Protein AF-A0A0H5Q1I1-F1 (afdb_monomer)

Organism: NCBI:txid198431

Sequence (391 aa):
MKQLYFFLTVVLSMLMSLQARADEVLAGLGSELSAPAQLTEGTTVVFYCAGRGGYVKSVENHKVGLRTLETGTPASAAYLWTVCNVEPQADGVKFQLRANDGGLMTNFDGSRRVNTSPGNTAGTFTLTAGTSGGYWSIRDANGMYFNGDAVSGGGENFCGWNEAGGSSDYKIYLPEVKDVRLINTTFFCLDRVTMTPIRTADGDDLILSGRFLTGETVTFPTDDALRYYDLVQYEDGEGELHPASEPCVLPDDAEDEQDFILYYQPWPTVVIECVVGEGEDARVFYSKTVRVAKGDILPLPTKAEIGRGYNLLSTEYDNYVVRGDEVITLVYETVDTFPVKATTIVDGKLAPETQYYYINMDGHYLLMPLPTKSAMTSAPSPWPRRAGTSA

pLDDT: mean 79.88, std 20.44, range [29.39, 98.06]

Radius of gyration: 34.14 Å; Cα contacts (8 Å, |Δi|>4): 805; chains: 1; bounding box: 72×76×96 Å

Nearest PDB structures (foldseek):
  4jp0-assembly1_A  TM=6.566E-01  e=8.904E-05  Bacillus thuringiensis
  7vcr-assembly1_A  TM=2.119E-01  e=1.425E-04  Streptococcus oralis ATCC 35037
  7vcn-assembly2_B  TM=2.088E-01  e=1.756E-04  Streptococcus oralis ATCC 35037
  7vcr-assembly2_B  TM=2.073E-01  e=5.835E-04  Streptococcus oralis ATCC 35037
  2kvz-assembly1_A  TM=5.770E-01  e=2.121E+00  Listeria monocytogenes

Structure (mmCIF, N/CA/C/O backbone):
data_AF-A0A0H5Q1I1-F1
#
_entry.id   AF-A0A0H5Q1I1-F1
#
loop_
_atom_site.group_PDB
_atom_site.id
_atom_site.type_symbol
_atom_site.label_atom_id
_atom_site.label_alt_id
_atom_site.label_comp_id
_atom_site.label_asym_id
_atom_site.label_entity_id
_atom_site.label_seq_id
_atom_site.pdbx_PDB_ins_code
_atom_site.Cartn_x
_atom_site.Cartn_y
_atom_site.Cartn_z
_atom_site.occupancy
_atom_site.B_iso_or_equiv
_atom_site.auth_seq_id
_atom_site.auth_comp_id
_atom_site.auth_asym_id
_atom_site.auth_atom_id
_atom_site.pdbx_PDB_model_num
ATOM 1 N N . MET A 1 1 ? 38.585 14.131 11.890 1.00 43.09 1 MET A N 1
ATOM 2 C CA . MET A 1 1 ? 38.257 13.379 13.126 1.00 43.09 1 MET A CA 1
ATOM 3 C C . MET A 1 1 ? 37.305 14.081 14.103 1.00 43.09 1 MET A C 1
ATOM 5 O O . MET A 1 1 ? 36.769 13.379 14.935 1.00 43.09 1 MET A O 1
ATOM 9 N N . LYS A 1 2 ? 37.023 15.397 14.031 1.00 30.94 2 LYS A N 1
ATOM 10 C CA . LYS A 1 2 ? 36.017 16.045 14.914 1.00 30.94 2 LYS A CA 1
ATOM 11 C C . LYS A 1 2 ? 34.568 16.014 14.393 1.00 30.94 2 LYS A C 1
ATOM 13 O O . LYS A 1 2 ? 33.656 16.217 15.176 1.00 30.94 2 LYS A O 1
ATOM 18 N N . GLN A 1 3 ? 34.354 15.725 13.107 1.00 36.41 3 GLN A N 1
ATOM 19 C CA . GLN A 1 3 ? 33.012 15.652 12.508 1.00 36.41 3 GLN A CA 1
ATOM 20 C C . GLN A 1 3 ? 32.335 14.277 12.653 1.00 36.41 3 GLN A C 1
ATOM 22 O O . GLN A 1 3 ? 31.116 14.206 12.619 1.00 36.41 3 GLN A O 1
ATOM 27 N N . LEU A 1 4 ? 33.100 13.208 12.913 1.00 40.19 4 LEU A N 1
ATOM 28 C CA . LEU A 1 4 ? 32.552 11.858 13.115 1.00 40.19 4 LEU A CA 1
ATOM 29 C C . LEU A 1 4 ? 31.886 11.698 14.499 1.00 40.19 4 LEU A C 1
ATOM 31 O O . LEU A 1 4 ? 30.882 11.014 14.638 1.00 40.19 4 LEU A O 1
ATOM 35 N N . TYR A 1 5 ? 32.398 12.397 15.520 1.00 38.62 5 TYR A N 1
ATOM 36 C CA . TYR A 1 5 ? 31.854 12.335 16.882 1.00 38.62 5 TYR A CA 1
ATOM 37 C C . TYR A 1 5 ? 30.528 13.079 17.050 1.00 38.62 5 TYR A C 1
ATOM 39 O O . TYR A 1 5 ? 29.784 12.746 17.964 1.00 38.62 5 TYR A O 1
ATOM 47 N N . PHE A 1 6 ? 30.220 14.048 16.178 1.00 41.38 6 PHE A N 1
ATOM 48 C CA . PHE A 1 6 ? 28.959 14.797 16.224 1.00 41.38 6 PHE A CA 1
ATOM 49 C C . PHE A 1 6 ? 27.796 13.973 15.653 1.00 41.38 6 PHE A C 1
ATOM 51 O O . PHE A 1 6 ? 26.698 14.019 16.189 1.00 41.38 6 PHE A O 1
ATOM 58 N N . PHE A 1 7 ? 28.057 13.142 14.636 1.00 38.66 7 PHE A N 1
ATOM 59 C CA . PHE A 1 7 ? 27.066 12.198 14.109 1.00 38.66 7 PHE A CA 1
ATOM 60 C C . PHE A 1 7 ? 26.746 11.105 15.143 1.00 38.66 7 PHE A C 1
ATOM 62 O O . PHE A 1 7 ? 25.586 10.812 15.405 1.00 38.66 7 PHE A O 1
ATOM 69 N N . LEU A 1 8 ? 27.774 10.598 15.837 1.00 41.44 8 LEU A N 1
ATOM 70 C CA . LEU A 1 8 ? 27.613 9.565 16.864 1.00 41.44 8 LEU A CA 1
ATOM 71 C C . LEU A 1 8 ? 26.877 10.064 18.127 1.00 41.44 8 LEU A C 1
ATOM 73 O O . LEU A 1 8 ? 26.143 9.300 18.739 1.00 41.44 8 LEU A O 1
ATOM 77 N N . THR A 1 9 ? 27.021 11.340 18.520 1.00 42.97 9 THR A N 1
ATOM 78 C CA . THR A 1 9 ? 26.286 11.899 19.680 1.00 42.97 9 THR A CA 1
ATOM 79 C C . THR A 1 9 ? 24.837 12.288 19.366 1.00 42.97 9 THR A C 1
ATOM 81 O O . THR A 1 9 ? 24.008 12.281 20.277 1.00 42.97 9 THR A O 1
ATOM 84 N N . VAL A 1 10 ? 24.496 12.564 18.102 1.00 44.97 10 VAL A N 1
ATOM 85 C CA . VAL A 1 10 ? 23.096 12.778 17.683 1.00 44.97 10 VAL A CA 1
ATOM 86 C C . VAL A 1 10 ? 22.332 11.447 17.653 1.00 44.97 10 VAL A C 1
ATOM 88 O O . VAL A 1 10 ? 21.213 11.393 18.151 1.00 44.97 10 VAL A O 1
ATOM 91 N N . VAL A 1 11 ? 22.973 10.353 17.223 1.00 44.81 11 VAL A N 1
ATOM 92 C CA . VAL A 1 11 ? 22.398 8.992 17.287 1.00 44.81 11 VAL A CA 1
ATOM 93 C C . VAL A 1 11 ? 22.224 8.521 18.740 1.00 44.81 11 VAL A C 1
ATOM 95 O O . VAL A 1 11 ? 21.178 7.992 19.104 1.00 44.81 11 VAL A O 1
ATOM 98 N N . LEU A 1 12 ? 23.189 8.804 19.626 1.00 39.22 12 LEU A N 1
ATOM 99 C CA . LEU A 1 12 ? 23.122 8.356 21.026 1.00 39.22 12 LEU A CA 1
ATOM 100 C C . LEU A 1 12 ? 22.095 9.106 21.896 1.00 39.22 12 LEU A C 1
ATOM 102 O O . LEU A 1 12 ? 21.730 8.617 22.962 1.00 39.22 12 LEU A O 1
ATOM 106 N N . SER A 1 13 ? 21.633 10.289 21.475 1.00 37.19 13 SER A N 1
ATOM 107 C CA . SER A 1 13 ? 20.636 11.079 22.220 1.00 37.19 13 SER A CA 1
ATOM 108 C C . SER A 1 13 ? 19.186 10.821 21.789 1.00 37.19 13 SER A C 1
ATOM 110 O O . SER A 1 13 ? 18.275 11.206 22.521 1.00 37.19 13 SER A O 1
ATOM 112 N N . MET A 1 14 ? 18.962 10.101 20.682 1.00 36.03 14 MET A N 1
ATOM 113 C CA . MET A 1 14 ? 17.644 9.554 20.322 1.00 36.03 14 MET A CA 1
ATOM 114 C C . MET A 1 14 ? 17.327 8.217 21.017 1.00 36.03 14 MET A C 1
ATOM 116 O O . MET A 1 14 ? 16.172 7.814 21.059 1.00 36.03 14 MET A O 1
ATOM 120 N N . LEU A 1 15 ? 18.315 7.574 21.651 1.00 37.19 15 LEU A N 1
ATOM 121 C CA . LEU A 1 15 ? 18.167 6.293 22.363 1.00 37.19 15 LEU A CA 1
ATOM 122 C C . LEU A 1 15 ? 17.564 6.406 23.779 1.00 37.19 15 LEU A C 1
ATOM 124 O O . LEU A 1 15 ? 17.548 5.431 24.532 1.00 37.19 15 LEU A O 1
ATOM 128 N N . MET A 1 16 ? 17.049 7.573 24.179 1.00 29.39 16 MET A N 1
ATOM 129 C CA . MET A 1 16 ? 16.319 7.684 25.444 1.00 29.39 16 MET A CA 1
ATOM 130 C C . MET A 1 16 ? 14.834 7.359 25.263 1.00 29.39 16 MET A C 1
ATOM 132 O O . MET A 1 16 ? 14.022 8.194 24.874 1.00 29.39 16 MET A O 1
ATOM 136 N N . SER A 1 17 ? 14.503 6.132 25.675 1.00 33.56 17 SER A N 1
ATOM 137 C CA . SER A 1 17 ? 13.169 5.627 26.027 1.00 33.56 17 SER A CA 1
ATOM 138 C C . SER A 1 17 ? 12.139 5.526 24.898 1.00 33.56 17 SER A C 1
ATOM 140 O O . SER A 1 17 ? 11.038 6.058 24.999 1.00 33.56 17 SER A O 1
ATOM 142 N N . LEU A 1 18 ? 12.440 4.714 23.888 1.00 33.91 18 LEU A N 1
ATOM 143 C CA . LEU A 1 18 ? 11.405 3.881 23.282 1.00 33.91 18 LEU A CA 1
ATOM 144 C C . LEU A 1 18 ? 11.336 2.603 24.120 1.00 33.91 18 LEU A C 1
ATOM 146 O O . LEU A 1 18 ? 12.119 1.679 23.943 1.00 33.91 18 LEU A O 1
ATOM 150 N N . GLN A 1 19 ? 10.433 2.561 25.102 1.00 32.56 19 GLN A N 1
ATOM 151 C CA . GLN A 1 19 ? 9.916 1.252 25.495 1.00 32.56 19 GLN A CA 1
ATOM 152 C C . GLN A 1 19 ? 9.328 0.655 24.220 1.00 32.56 19 GLN A C 1
ATOM 154 O O . GLN A 1 19 ? 8.462 1.298 23.625 1.00 32.56 19 GLN A O 1
ATOM 159 N N . ALA A 1 20 ? 9.817 -0.516 23.802 1.00 39.06 20 ALA A N 1
ATOM 160 C CA . ALA A 1 20 ? 9.184 -1.324 22.772 1.00 39.06 20 ALA A CA 1
ATOM 161 C C . ALA A 1 20 ? 7.698 -1.418 23.123 1.00 39.06 20 ALA A C 1
ATOM 163 O O . ALA A 1 20 ? 7.301 -2.070 24.095 1.00 39.06 20 ALA A O 1
ATOM 164 N N . ARG A 1 21 ? 6.880 -0.637 22.422 1.00 45.19 21 ARG A N 1
ATOM 165 C CA . ARG A 1 21 ? 5.443 -0.646 22.625 1.00 45.19 21 ARG A CA 1
ATOM 166 C C . ARG A 1 21 ? 4.984 -1.858 21.842 1.00 45.19 21 ARG A C 1
ATOM 168 O O . ARG A 1 21 ? 5.070 -1.840 20.622 1.00 45.19 21 ARG A O 1
ATOM 175 N N . ALA A 1 22 ? 4.596 -2.921 22.541 1.00 53.44 22 ALA A N 1
ATOM 176 C CA . ALA A 1 22 ? 3.931 -4.035 21.887 1.00 53.44 22 ALA A CA 1
ATOM 177 C C . ALA A 1 22 ? 2.761 -3.463 21.077 1.00 53.44 22 ALA A C 1
ATOM 179 O O . ALA A 1 22 ? 1.978 -2.662 21.600 1.00 53.44 22 ALA A O 1
ATOM 180 N N . ASP A 1 23 ? 2.704 -3.797 19.794 1.00 70.12 23 ASP A N 1
ATOM 181 C CA . ASP A 1 23 ? 1.588 -3.389 18.960 1.00 70.12 23 ASP A CA 1
ATOM 182 C C . ASP A 1 23 ? 0.452 -4.385 19.162 1.00 70.12 23 ASP A C 1
ATOM 184 O O . ASP A 1 23 ? 0.654 -5.598 19.241 1.00 70.12 23 ASP A O 1
ATOM 188 N N . GLU A 1 24 ? -0.762 -3.861 19.260 1.00 80.12 24 GLU A N 1
ATOM 189 C CA . GLU A 1 24 ? -1.965 -4.665 19.397 1.00 80.12 24 GLU A CA 1
ATOM 190 C C . GLU A 1 24 ? -2.367 -5.227 18.028 1.00 80.12 24 GLU A C 1
ATOM 192 O O . GLU A 1 24 ? -2.689 -4.476 17.107 1.00 80.12 24 GLU A O 1
ATOM 197 N N . VAL A 1 25 ? -2.391 -6.553 17.881 1.00 86.25 25 VAL A N 1
ATOM 198 C CA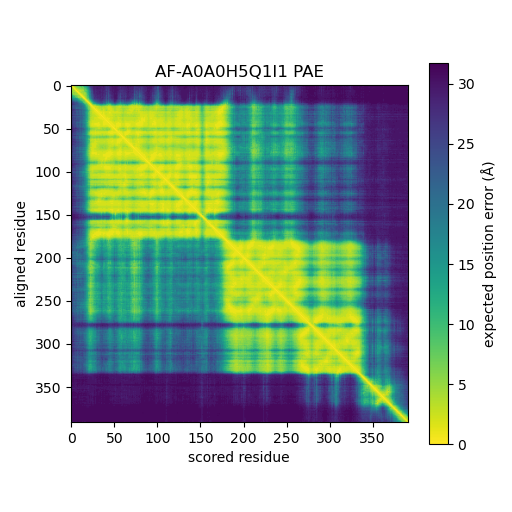 . VAL A 1 25 ? -2.945 -7.225 16.696 1.00 86.25 25 VAL A CA 1
ATOM 199 C C . VAL A 1 25 ? -4.302 -7.825 17.025 1.00 86.25 25 VAL A C 1
ATOM 201 O O . VAL A 1 25 ? -4.483 -8.487 18.049 1.00 86.25 25 VAL A O 1
ATOM 204 N N . LEU A 1 26 ? -5.265 -7.631 16.122 1.00 88.94 26 LEU A N 1
ATOM 205 C CA . LEU A 1 26 ? -6.582 -8.245 16.225 1.00 88.94 26 LEU A CA 1
ATOM 206 C C . LEU A 1 26 ? -6.461 -9.749 15.945 1.00 88.94 26 LEU A C 1
ATOM 208 O O . LEU A 1 26 ? -6.302 -10.166 14.796 1.00 88.94 26 LEU A O 1
ATOM 212 N N . ALA A 1 27 ? -6.558 -10.568 16.990 1.00 87.50 27 ALA A N 1
ATOM 213 C CA . ALA A 1 27 ? -6.542 -12.025 16.881 1.00 87.50 27 ALA A CA 1
ATOM 214 C C . ALA A 1 27 ? -7.925 -12.584 16.503 1.00 87.50 27 ALA A C 1
ATOM 216 O O . ALA A 1 27 ? -8.019 -13.561 15.761 1.00 87.50 27 ALA A O 1
ATOM 217 N N . GLY A 1 28 ? -8.998 -11.933 16.959 1.00 90.44 28 GLY A N 1
ATOM 218 C CA . GLY A 1 28 ? -10.376 -12.312 16.654 1.00 90.44 28 GLY A CA 1
ATOM 219 C C . GLY A 1 28 ? -11.388 -11.283 17.157 1.00 90.44 28 GLY A C 1
ATOM 220 O O . GLY A 1 28 ? -11.068 -10.422 17.968 1.00 90.44 28 GLY A O 1
ATOM 221 N N . LEU A 1 29 ? -12.638 -11.362 16.688 1.00 92.00 29 LEU A N 1
ATOM 222 C CA . LEU A 1 29 ? -13.691 -10.411 17.083 1.00 92.00 29 LEU A CA 1
ATOM 223 C C . LEU A 1 29 ? -14.147 -10.556 18.542 1.00 92.00 29 LEU A C 1
ATOM 225 O O . LEU A 1 29 ? -14.788 -9.646 19.053 1.00 92.00 29 LEU A O 1
ATOM 229 N N . GLY A 1 30 ? -13.839 -11.666 19.214 1.00 93.06 30 GLY A N 1
ATOM 230 C CA . GLY A 1 30 ? -14.263 -11.891 20.592 1.00 93.06 30 GLY A CA 1
ATOM 231 C C . GLY A 1 30 ? -15.788 -11.844 20.748 1.00 93.06 30 GLY A C 1
ATOM 232 O O . GLY A 1 30 ? -16.517 -12.554 20.051 1.00 93.06 30 GLY A O 1
ATOM 233 N N . SER A 1 31 ? -16.277 -11.025 21.683 1.00 95.88 31 SER A N 1
ATOM 234 C CA . SER A 1 31 ? -17.702 -10.969 22.057 1.00 95.88 31 SER A CA 1
ATOM 235 C C . SER A 1 31 ? -18.413 -9.718 21.536 1.00 95.88 31 SER A C 1
ATOM 237 O O . SER A 1 31 ? -17.810 -8.660 21.400 1.00 95.88 31 SER A O 1
ATOM 239 N N . GLU A 1 32 ? -19.713 -9.813 21.253 1.00 96.50 32 GLU A N 1
ATOM 240 C CA . GLU A 1 32 ? -20.528 -8.653 20.870 1.00 96.50 32 GLU A CA 1
ATOM 241 C C . GLU A 1 32 ? -20.896 -7.814 22.109 1.00 96.50 32 GLU A C 1
ATOM 243 O O . GLU A 1 32 ? -21.251 -8.350 23.162 1.00 96.50 32 GLU A O 1
ATOM 248 N N . LEU A 1 33 ? -20.826 -6.488 21.981 1.00 95.81 33 LEU A N 1
ATOM 249 C CA . LEU A 1 33 ? -21.226 -5.534 23.008 1.00 95.81 33 LEU A CA 1
ATOM 250 C C . LEU A 1 33 ? -22.730 -5.661 23.277 1.00 95.81 33 LEU A C 1
ATOM 252 O O . LEU A 1 33 ? -23.557 -5.362 22.416 1.00 95.81 33 LEU A O 1
ATOM 256 N N . SER A 1 34 ? -23.077 -6.050 24.500 1.00 93.12 34 SER A N 1
ATOM 257 C CA . SER A 1 34 ? -24.461 -6.295 24.917 1.00 93.12 34 SER A CA 1
ATOM 258 C C . SER A 1 34 ? -25.094 -5.124 25.674 1.00 93.12 34 SER A C 1
ATOM 260 O O . SER A 1 34 ? -26.318 -5.007 25.706 1.00 93.12 34 SER A O 1
ATOM 262 N N . ALA A 1 35 ? -24.285 -4.236 26.261 1.00 92.56 35 ALA A N 1
ATOM 263 C CA . ALA A 1 35 ? -24.760 -3.055 26.976 1.00 92.56 35 ALA A CA 1
ATOM 264 C C . ALA A 1 35 ? -23.748 -1.893 26.916 1.00 92.56 35 ALA A C 1
ATOM 266 O O . ALA A 1 35 ? -22.542 -2.147 26.952 1.00 92.56 35 ALA A O 1
ATOM 267 N N . PRO A 1 36 ? -24.197 -0.618 26.942 1.00 92.25 36 PRO A N 1
ATOM 268 C CA . PRO A 1 36 ? -23.298 0.541 26.896 1.00 92.25 36 PRO A CA 1
ATOM 269 C C . PRO A 1 36 ? -22.308 0.592 28.064 1.00 92.25 36 PRO A C 1
ATOM 271 O O . PRO A 1 36 ? -21.189 1.059 27.900 1.00 92.25 36 PRO A O 1
ATOM 274 N N . ALA A 1 37 ? -22.692 0.061 29.231 1.00 90.88 37 ALA A N 1
ATOM 275 C CA . ALA A 1 37 ? -21.857 0.028 30.433 1.00 90.88 37 ALA A CA 1
ATOM 276 C C . ALA A 1 37 ? -20.580 -0.826 30.292 1.00 90.88 37 ALA A C 1
ATOM 278 O O . ALA A 1 37 ? -19.699 -0.736 31.141 1.00 90.88 37 ALA A O 1
ATOM 279 N N . GLN A 1 38 ? -20.475 -1.658 29.247 1.00 94.06 38 GLN A N 1
ATOM 280 C CA . GLN A 1 38 ? -19.253 -2.406 28.939 1.00 94.06 38 GLN A CA 1
ATOM 281 C C . GLN A 1 38 ? -18.185 -1.539 28.249 1.00 94.06 38 GLN A C 1
ATOM 283 O O . GLN A 1 38 ? -17.032 -1.958 28.174 1.00 94.06 38 GLN A O 1
ATOM 288 N N . LEU A 1 39 ? -18.545 -0.351 27.748 1.00 95.12 39 LEU A N 1
ATOM 289 C CA . LEU A 1 39 ? -17.575 0.621 27.254 1.00 95.12 39 LEU A CA 1
ATOM 290 C C . LEU A 1 39 ? -17.046 1.437 28.431 1.00 95.12 39 LEU A C 1
ATOM 292 O O . LEU A 1 39 ? -17.713 2.343 28.929 1.00 95.12 39 LEU A O 1
ATOM 296 N N . THR A 1 40 ? -15.845 1.094 28.876 1.00 94.44 40 THR A N 1
ATOM 297 C CA . THR A 1 40 ? -15.113 1.794 29.935 1.00 94.44 40 THR A CA 1
ATOM 298 C C . THR A 1 40 ? -13.869 2.468 29.364 1.00 94.44 40 THR A C 1
ATOM 300 O O . THR A 1 40 ? -13.497 2.238 28.213 1.00 94.44 40 THR A O 1
ATOM 303 N N . GLU A 1 41 ? -13.222 3.326 30.153 1.00 95.88 41 GLU A N 1
ATOM 304 C CA . GLU A 1 41 ? -11.965 3.954 29.744 1.00 95.88 41 GLU A CA 1
ATOM 305 C C . GLU A 1 41 ? -10.935 2.884 29.350 1.00 95.88 41 GLU A C 1
ATOM 307 O O . GLU A 1 41 ? -10.670 1.961 30.121 1.00 95.88 41 GLU A O 1
ATOM 312 N N . GLY A 1 42 ? -10.363 3.001 28.151 1.00 92.56 42 GLY A N 1
ATOM 313 C CA . GLY A 1 42 ? -9.364 2.063 27.642 1.00 92.56 42 GLY A CA 1
ATOM 314 C C . GLY A 1 42 ? -9.927 0.803 26.980 1.00 92.56 42 GLY A C 1
ATOM 315 O O . GLY A 1 42 ? -9.141 0.001 26.490 1.00 92.56 42 GLY A O 1
ATOM 316 N N . THR A 1 43 ? -11.249 0.610 26.920 1.00 95.06 43 THR A N 1
ATOM 317 C CA . THR A 1 43 ? -11.832 -0.540 26.212 1.00 95.06 43 THR A CA 1
ATOM 318 C C . THR A 1 43 ? -11.484 -0.480 24.722 1.00 95.06 43 THR A C 1
ATOM 320 O O . THR A 1 43 ? -11.835 0.485 24.044 1.00 95.06 43 THR A O 1
ATOM 323 N N . THR A 1 44 ? -10.835 -1.518 24.195 1.00 95.56 44 THR A N 1
ATOM 324 C CA . THR A 1 44 ? -10.621 -1.682 22.751 1.00 95.56 44 THR A CA 1
ATOM 325 C C . THR A 1 44 ? -11.874 -2.266 22.102 1.00 95.56 44 THR A C 1
ATOM 327 O O . THR A 1 44 ? -12.509 -3.161 22.660 1.00 95.56 44 THR A O 1
ATOM 330 N N . VAL A 1 45 ? -12.256 -1.746 20.936 1.00 97.62 45 VAL A N 1
ATOM 331 C CA . VAL A 1 45 ? -13.464 -2.144 20.205 1.00 97.62 45 VAL A CA 1
ATOM 332 C C . VAL A 1 45 ? -13.225 -2.242 18.701 1.00 97.62 45 VAL A C 1
ATOM 334 O O . VAL A 1 45 ? -12.352 -1.574 18.146 1.00 97.62 45 VAL A O 1
ATOM 337 N N . VAL A 1 46 ? -14.060 -3.043 18.035 1.00 97.62 46 VAL A N 1
ATOM 338 C CA . VAL A 1 46 ? -14.168 -3.119 16.571 1.00 97.62 46 VAL A CA 1
ATOM 339 C C . VAL A 1 46 ? -15.612 -2.818 16.162 1.00 97.62 46 VAL A C 1
ATOM 341 O O . VAL A 1 46 ? -16.554 -3.397 16.703 1.00 97.62 46 VAL A O 1
ATOM 344 N N . PHE A 1 47 ? -15.801 -1.932 15.182 1.00 97.31 47 PHE A N 1
ATOM 345 C CA . PHE A 1 47 ? -17.124 -1.520 14.701 1.00 97.31 47 PHE A CA 1
ATOM 346 C C . PHE A 1 47 ? -17.459 -2.173 13.363 1.00 97.31 47 PHE A C 1
ATOM 348 O O . PHE A 1 47 ? -16.678 -2.072 12.418 1.00 97.31 47 PHE A O 1
ATOM 355 N N . TYR A 1 48 ? -18.649 -2.760 13.254 1.00 95.31 48 TYR A N 1
ATOM 356 C CA . TYR A 1 48 ? -19.191 -3.313 12.013 1.00 95.31 48 TYR A CA 1
ATOM 357 C C . TYR A 1 48 ? -20.460 -2.572 11.594 1.00 95.31 48 TYR A C 1
ATOM 359 O O . TYR A 1 48 ? -21.441 -2.551 12.339 1.00 95.31 48 TYR A O 1
ATOM 367 N N . CYS A 1 49 ? -20.447 -1.988 10.396 1.00 93.50 49 CYS A N 1
ATOM 368 C CA . CYS A 1 49 ? -21.594 -1.317 9.789 1.00 93.50 49 CYS A CA 1
ATOM 369 C C . CYS A 1 49 ? -22.523 -2.360 9.154 1.00 93.50 49 CYS A C 1
ATOM 371 O O . CYS A 1 49 ? -22.216 -2.913 8.093 1.00 93.50 49 CYS A O 1
ATOM 373 N N . ALA A 1 50 ? -23.668 -2.620 9.785 1.00 86.62 50 ALA A N 1
ATOM 374 C CA . ALA A 1 50 ? -24.548 -3.719 9.396 1.00 86.62 50 ALA A CA 1
ATOM 375 C C . ALA A 1 50 ? -25.259 -3.484 8.056 1.00 86.62 50 ALA A C 1
ATOM 377 O O . ALA A 1 50 ? -25.442 -4.420 7.283 1.00 86.62 50 ALA A O 1
ATOM 378 N N . GLY A 1 51 ? -25.649 -2.238 7.768 1.00 82.38 51 GLY A N 1
ATOM 379 C CA . GLY A 1 51 ? -26.375 -1.903 6.540 1.00 82.38 51 GLY A CA 1
ATOM 380 C C . GLY A 1 51 ? -25.516 -1.855 5.273 1.00 82.38 51 GLY A C 1
ATOM 381 O O . GLY A 1 51 ? -26.073 -1.801 4.177 1.00 82.38 51 GLY A O 1
ATOM 382 N N . ARG A 1 52 ? -24.181 -1.869 5.398 1.00 86.31 52 ARG A N 1
ATOM 383 C CA . ARG A 1 52 ? -23.258 -1.900 4.250 1.00 86.31 52 ARG A CA 1
ATOM 384 C C . ARG A 1 52 ? -22.476 -3.203 4.158 1.00 86.31 52 ARG A C 1
ATOM 386 O O . ARG A 1 52 ? -22.504 -3.826 3.107 1.00 86.31 52 ARG A O 1
ATOM 393 N N . GLY A 1 53 ? -21.956 -3.693 5.280 1.00 85.81 53 GLY A N 1
ATOM 394 C CA . GLY A 1 53 ? -21.180 -4.928 5.306 1.00 85.81 53 GLY A CA 1
ATOM 395 C C . GLY A 1 53 ? -19.674 -4.692 5.355 1.00 85.81 53 GLY A C 1
ATOM 396 O O . GLY A 1 53 ? -18.924 -5.357 4.647 1.00 85.81 53 GLY A O 1
ATOM 397 N N . GLY A 1 54 ? -19.224 -3.818 6.258 1.00 90.44 54 GLY A N 1
ATOM 398 C CA . GLY A 1 54 ? -17.809 -3.494 6.425 1.00 90.44 54 GLY A CA 1
ATOM 399 C C . GLY A 1 54 ? -17.448 -3.062 7.844 1.00 90.44 54 GLY A C 1
ATOM 400 O O . GLY A 1 54 ? -18.306 -2.660 8.635 1.00 90.44 54 GLY A O 1
ATOM 401 N N . TYR A 1 55 ? -16.160 -3.144 8.165 1.00 94.25 55 TYR A N 1
ATOM 402 C CA . TYR A 1 55 ? -15.589 -2.788 9.462 1.00 94.25 55 TYR A CA 1
ATOM 403 C C . TYR A 1 55 ? -14.880 -1.440 9.396 1.00 94.25 55 TYR A C 1
ATOM 405 O O . TYR A 1 55 ? -14.198 -1.144 8.413 1.00 94.25 55 TYR A O 1
ATOM 413 N N . VAL A 1 56 ? -15.030 -0.626 10.441 1.00 95.00 56 VAL A N 1
ATOM 414 C CA . VAL A 1 56 ? -14.394 0.697 10.515 1.00 95.00 56 VAL A CA 1
ATOM 415 C C . VAL A 1 56 ? -12.884 0.526 10.688 1.00 95.00 56 VAL A C 1
ATOM 417 O O . VAL A 1 56 ? -12.429 0.037 11.721 1.00 95.00 56 VAL A O 1
ATOM 420 N N . LYS A 1 57 ? -12.120 0.951 9.679 1.00 92.69 57 LYS A N 1
ATOM 421 C CA . LYS A 1 57 ? -10.655 0.856 9.608 1.00 92.69 57 LYS A CA 1
ATOM 422 C C . LYS A 1 57 ? -10.043 2.252 9.511 1.00 92.69 57 LYS A C 1
ATOM 424 O O . LYS A 1 57 ? -10.497 3.059 8.691 1.00 92.69 57 LYS A O 1
ATOM 429 N N . SER A 1 58 ? -8.996 2.522 10.285 1.00 90.25 58 SER A N 1
ATOM 430 C CA . SER A 1 58 ? -8.067 3.617 9.988 1.00 90.25 58 SER A CA 1
ATOM 431 C C . SER A 1 58 ? -7.315 3.290 8.693 1.00 90.25 58 SER A C 1
ATOM 433 O O . SER A 1 58 ? -6.839 2.172 8.506 1.00 90.25 58 SER A O 1
ATOM 435 N N . VAL A 1 59 ? -7.254 4.223 7.752 1.00 85.19 59 VAL A N 1
ATOM 436 C CA . VAL A 1 59 ? -6.563 4.036 6.470 1.00 85.19 59 VAL A CA 1
ATOM 437 C C . VAL A 1 59 ? -5.518 5.129 6.275 1.00 85.19 59 VAL A C 1
ATOM 439 O O . VAL A 1 59 ? -5.491 6.125 6.999 1.00 85.19 59 VAL A O 1
ATOM 442 N N . GLU A 1 60 ? -4.655 4.941 5.280 1.00 79.62 60 GLU A N 1
ATOM 443 C CA . GLU A 1 60 ? -3.570 5.867 4.954 1.00 79.62 60 GLU A CA 1
ATOM 444 C C . GLU A 1 60 ? -4.019 7.334 4.883 1.00 79.62 60 GLU A C 1
ATOM 446 O O . GLU A 1 60 ? -5.153 7.659 4.504 1.00 79.62 60 GLU A O 1
ATOM 451 N N . ASN A 1 61 ? -3.086 8.234 5.204 1.00 79.69 61 ASN A N 1
ATOM 452 C CA . ASN A 1 61 ? -3.315 9.677 5.306 1.00 79.69 61 ASN A CA 1
ATOM 453 C C . ASN A 1 61 ? -4.346 10.060 6.382 1.00 79.69 61 ASN A C 1
ATOM 455 O O . ASN A 1 61 ? -5.103 11.016 6.202 1.00 79.69 61 ASN A O 1
ATOM 459 N N . HIS A 1 62 ? -4.378 9.312 7.492 1.00 84.31 62 HIS A N 1
ATOM 460 C CA . HIS A 1 62 ? -5.248 9.555 8.652 1.00 84.31 62 HIS A CA 1
ATOM 461 C C . HIS A 1 62 ? -6.744 9.593 8.316 1.00 84.31 62 HIS A C 1
ATOM 463 O O . HIS A 1 62 ? -7.521 10.302 8.960 1.00 84.31 62 HIS A O 1
ATOM 469 N N . LYS A 1 63 ? -7.156 8.881 7.267 1.00 88.69 63 LYS A N 1
ATOM 470 C CA . LYS A 1 63 ? -8.563 8.780 6.869 1.00 88.69 63 LYS A CA 1
ATOM 471 C C . LYS A 1 63 ? -9.200 7.576 7.553 1.00 88.69 63 LYS A C 1
ATOM 473 O O . LYS A 1 63 ? -8.522 6.706 8.084 1.00 88.69 63 LYS A O 1
ATOM 478 N N . VAL A 1 64 ? -10.525 7.496 7.493 1.00 91.62 64 VAL A N 1
ATOM 479 C CA . VAL A 1 64 ? -11.283 6.357 8.026 1.00 91.62 64 VAL A CA 1
ATOM 480 C C . VAL A 1 64 ? -12.196 5.801 6.939 1.00 91.62 64 VAL A C 1
ATOM 482 O O . VAL A 1 64 ? -12.817 6.558 6.186 1.00 91.62 64 VAL A O 1
ATOM 485 N N . GLY A 1 65 ? -12.259 4.476 6.827 1.00 91.38 65 GLY A N 1
ATOM 486 C CA . GLY A 1 65 ? -13.035 3.772 5.806 1.00 91.38 65 GLY A CA 1
ATOM 487 C C . GLY A 1 65 ? -13.741 2.530 6.342 1.00 91.38 65 GLY A C 1
ATOM 488 O O . GLY A 1 65 ? -13.524 2.129 7.481 1.00 91.38 65 GLY A O 1
ATOM 489 N N . LEU A 1 66 ? -14.578 1.916 5.502 1.00 91.62 66 LEU A N 1
ATOM 490 C CA . LEU A 1 66 ? -15.171 0.604 5.763 1.00 91.62 66 LEU A CA 1
ATOM 491 C C . LEU A 1 66 ? -14.450 -0.456 4.922 1.00 91.62 66 LEU A C 1
ATOM 493 O O . LEU A 1 66 ? -14.277 -0.279 3.713 1.00 91.62 66 LEU A O 1
ATOM 497 N N . ARG A 1 67 ? -13.964 -1.528 5.551 1.00 90.06 67 ARG A N 1
ATOM 498 C CA . ARG A 1 67 ? -13.175 -2.585 4.891 1.00 90.06 67 ARG A CA 1
ATOM 499 C C . ARG A 1 67 ? -13.580 -3.976 5.372 1.00 90.06 67 ARG A C 1
ATOM 501 O O . ARG A 1 67 ? -14.149 -4.125 6.451 1.00 90.06 67 ARG A O 1
ATOM 508 N N . THR A 1 68 ? -13.277 -4.991 4.570 1.00 90.38 68 THR A N 1
ATOM 509 C CA . THR A 1 68 ? -13.380 -6.397 4.981 1.00 90.38 68 THR A CA 1
ATOM 510 C C . THR A 1 68 ? -12.390 -6.669 6.103 1.00 90.38 68 THR A C 1
ATOM 512 O O . THR A 1 68 ? -11.236 -6.277 5.986 1.00 90.38 68 THR A O 1
ATOM 515 N N . LEU A 1 69 ? -12.825 -7.336 7.172 1.00 89.38 69 LEU A N 1
ATOM 516 C CA . LEU A 1 69 ? -11.968 -7.603 8.323 1.00 89.38 69 LEU A CA 1
ATOM 517 C C . LEU A 1 69 ? -10.737 -8.429 7.935 1.00 89.38 69 LEU A C 1
ATOM 519 O O . LEU A 1 69 ? -10.854 -9.447 7.257 1.00 89.38 69 LEU A O 1
ATOM 523 N N . GLU A 1 70 ? -9.584 -8.015 8.445 1.00 87.56 70 GLU A N 1
ATOM 524 C CA . GLU A 1 70 ? -8.338 -8.780 8.428 1.00 87.56 70 GLU A CA 1
ATOM 525 C C . GLU A 1 70 ? -7.956 -9.056 9.886 1.00 87.56 70 GLU A C 1
ATOM 527 O O . GLU A 1 70 ? -8.162 -8.199 10.745 1.00 87.56 70 GLU A O 1
ATOM 532 N N . THR A 1 71 ? -7.415 -10.236 10.176 1.00 87.56 71 THR A N 1
ATOM 533 C CA . THR A 1 71 ? -7.015 -10.653 11.530 1.00 87.56 71 THR A CA 1
ATOM 534 C C . THR A 1 71 ? -5.649 -11.325 11.490 1.00 87.56 71 THR A C 1
ATOM 536 O O . THR A 1 71 ? -5.287 -11.919 10.476 1.00 87.56 71 THR A O 1
ATOM 539 N N . GLY A 1 72 ? -4.914 -11.285 12.599 1.00 80.56 72 GLY A N 1
ATOM 540 C CA . GLY A 1 72 ? -3.653 -12.015 12.762 1.00 80.56 72 GLY A CA 1
ATOM 541 C C . GLY A 1 72 ? -2.443 -11.392 12.060 1.00 80.56 72 GLY A C 1
ATOM 542 O O . GLY A 1 72 ? -1.388 -12.0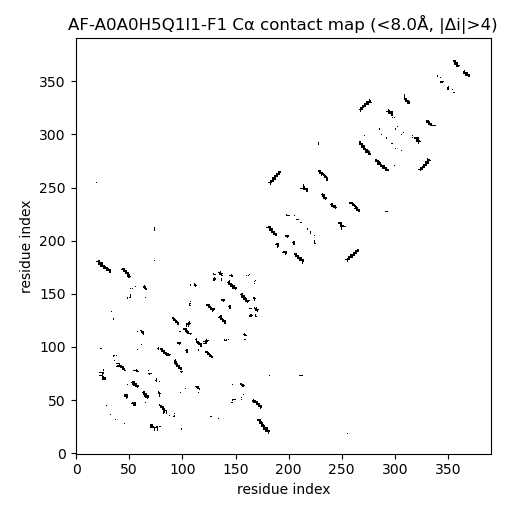12 12.038 1.00 80.56 72 GLY A O 1
ATOM 543 N N . THR A 1 73 ? -2.578 -10.182 11.513 1.00 80.50 73 THR A N 1
ATOM 544 C CA . THR A 1 73 ? -1.487 -9.431 10.869 1.00 80.50 73 THR A CA 1
ATOM 545 C C . THR A 1 73 ? -1.328 -8.050 11.510 1.00 80.50 73 THR A C 1
ATOM 547 O O . THR A 1 73 ? -2.305 -7.531 12.058 1.00 80.50 73 THR A O 1
ATOM 550 N N . PRO A 1 74 ? -0.162 -7.386 11.404 1.00 77.94 74 PRO A N 1
ATOM 551 C CA . PRO A 1 74 ? 0.024 -6.022 11.918 1.00 77.94 74 PRO A CA 1
ATOM 552 C C . PRO A 1 74 ? -0.993 -5.021 11.351 1.00 77.94 74 PRO A C 1
ATOM 554 O O . PRO A 1 74 ? -1.501 -4.158 12.062 1.00 77.94 74 PRO A O 1
ATOM 557 N N . ALA A 1 75 ? -1.376 -5.191 10.081 1.00 81.88 75 ALA A N 1
ATOM 558 C CA . ALA A 1 75 ? -2.381 -4.359 9.420 1.00 81.88 75 ALA A CA 1
ATOM 559 C C . ALA A 1 75 ? -3.769 -4.434 10.084 1.00 81.88 75 ALA A C 1
ATOM 561 O O . ALA A 1 75 ? -4.567 -3.499 9.965 1.00 81.88 75 ALA A O 1
ATOM 562 N N . SER A 1 76 ? -4.062 -5.521 10.808 1.00 88.81 76 SER A N 1
ATOM 563 C CA . SER A 1 76 ? -5.329 -5.688 11.522 1.00 88.81 76 SER A CA 1
ATOM 564 C C . SER A 1 76 ? -5.492 -4.730 12.712 1.00 88.81 76 SER A C 1
ATOM 566 O O . SER A 1 76 ? -6.619 -4.422 13.103 1.00 88.81 76 SER A O 1
ATOM 568 N N . ALA A 1 77 ? -4.393 -4.173 13.230 1.00 88.62 77 ALA A N 1
ATOM 569 C CA . ALA A 1 77 ? -4.415 -3.159 14.281 1.00 88.62 77 ALA A CA 1
ATOM 570 C C . ALA A 1 77 ? -5.205 -1.903 13.869 1.00 88.62 77 ALA A C 1
ATOM 572 O O . ALA A 1 77 ? -5.778 -1.205 14.700 1.00 88.62 77 ALA A O 1
ATOM 573 N N . ALA A 1 78 ? -5.300 -1.631 12.563 1.00 90.56 78 ALA A N 1
ATOM 574 C CA . ALA A 1 78 ? -6.046 -0.498 12.029 1.00 90.56 78 ALA A CA 1
ATOM 575 C C . ALA A 1 78 ? -7.575 -0.610 12.208 1.00 90.56 78 ALA A C 1
ATOM 577 O O . ALA A 1 78 ? -8.281 0.379 12.001 1.00 90.56 78 ALA A O 1
ATOM 578 N N . TYR A 1 79 ? -8.099 -1.786 12.576 1.00 94.00 79 TYR A N 1
ATOM 579 C CA . TYR A 1 79 ? -9.509 -1.978 12.946 1.00 94.00 79 TYR A CA 1
ATOM 580 C C . TYR A 1 79 ? -9.775 -1.739 14.438 1.00 94.00 79 TYR A C 1
ATOM 582 O O . TYR A 1 79 ? -10.940 -1.662 14.836 1.00 94.00 79 TYR A O 1
ATOM 590 N N . LEU A 1 80 ? -8.722 -1.650 15.256 1.00 94.81 80 LEU A N 1
ATOM 591 C CA . LEU A 1 80 ? -8.820 -1.478 16.699 1.00 94.81 80 LEU A CA 1
ATOM 592 C C . LEU A 1 80 ? -8.981 0.003 17.044 1.00 94.81 80 LEU A C 1
ATOM 594 O O . LEU A 1 80 ? -8.190 0.856 16.631 1.00 94.81 80 LEU A O 1
ATOM 598 N N . TRP A 1 81 ? -10.004 0.291 17.842 1.00 96.38 81 TRP A N 1
ATOM 599 C CA . TRP A 1 81 ? -10.255 1.616 18.388 1.00 96.38 81 TRP A CA 1
ATOM 600 C C . TRP A 1 81 ? -10.298 1.542 19.904 1.00 96.38 81 TRP A C 1
ATOM 602 O O . TRP A 1 81 ? -11.059 0.757 20.463 1.00 96.38 81 TRP A O 1
ATOM 612 N N . THR A 1 82 ? -9.525 2.380 20.581 1.00 95.69 82 THR A N 1
ATOM 613 C CA . THR A 1 82 ? -9.607 2.516 22.033 1.00 95.69 82 THR A CA 1
ATOM 614 C C . THR A 1 82 ? -10.648 3.567 22.394 1.00 95.69 82 THR A C 1
ATOM 616 O O . THR A 1 82 ? -10.591 4.708 21.926 1.00 95.69 82 THR A O 1
ATOM 619 N N . VAL A 1 83 ? -11.582 3.194 23.262 1.00 97.25 83 VAL A N 1
ATOM 620 C CA . VAL A 1 83 ? -12.550 4.104 23.871 1.00 97.25 83 VAL A CA 1
ATOM 621 C C . VAL A 1 83 ? -11.845 4.956 24.928 1.00 97.25 83 VAL A C 1
ATOM 623 O O . VAL A 1 83 ? -11.108 4.441 25.771 1.00 97.25 83 VAL A O 1
ATOM 626 N N . CYS A 1 84 ? -12.046 6.270 24.878 1.00 95.88 84 CYS A N 1
ATOM 627 C CA . CYS A 1 84 ? -11.434 7.232 25.795 1.00 95.88 84 CYS A CA 1
ATOM 628 C C . CYS A 1 84 ? -12.445 8.277 26.276 1.00 95.88 84 CYS A C 1
ATOM 630 O O . CYS A 1 84 ? -13.467 8.496 25.626 1.00 95.88 84 CYS A O 1
ATOM 632 N N . ASN A 1 85 ? -12.125 8.965 27.370 1.00 95.56 85 ASN A N 1
ATOM 633 C CA . ASN A 1 85 ? -12.941 10.016 27.980 1.00 95.56 85 ASN A CA 1
ATOM 634 C C . ASN A 1 85 ? -14.421 9.612 28.145 1.00 95.56 85 ASN A C 1
ATOM 636 O O . ASN A 1 85 ? -15.329 10.251 27.601 1.00 95.56 85 ASN A O 1
ATOM 640 N N . VAL A 1 86 ? -14.644 8.493 28.838 1.00 96.69 86 VAL A N 1
ATOM 641 C CA . VAL A 1 86 ? -15.973 7.884 28.992 1.00 96.69 86 VAL A CA 1
ATOM 642 C C . VAL A 1 86 ? -16.834 8.617 30.023 1.00 96.69 86 VAL A C 1
ATOM 644 O O . VAL A 1 86 ? -16.480 8.733 31.195 1.00 96.69 86 VAL A O 1
ATOM 647 N N . GLU A 1 87 ? -18.028 9.030 29.603 1.00 95.69 87 GLU A N 1
ATOM 648 C CA . GLU A 1 87 ? -19.043 9.690 30.425 1.00 95.69 87 GLU A CA 1
ATOM 649 C C . GLU A 1 87 ? -20.390 8.946 30.301 1.00 95.69 87 GLU A C 1
ATOM 651 O O . GLU A 1 87 ? -21.014 8.974 29.233 1.00 95.69 87 GLU A O 1
ATOM 656 N N . PRO A 1 88 ? -20.891 8.300 31.371 1.00 91.44 88 PRO A N 1
ATOM 657 C CA . PRO A 1 88 ? -22.218 7.684 31.365 1.00 91.44 88 PRO A CA 1
ATOM 658 C C . PRO A 1 88 ? -23.331 8.699 31.071 1.00 91.44 88 PRO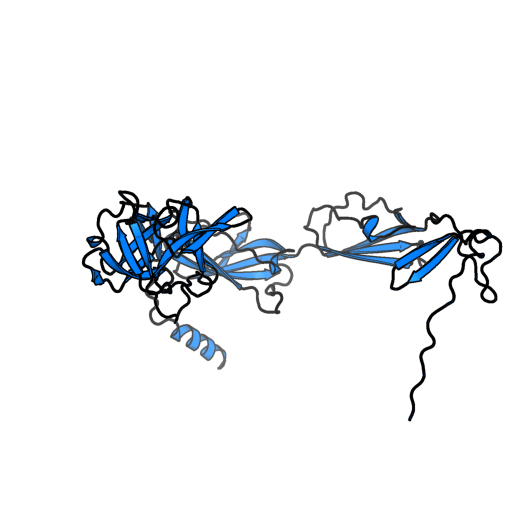 A C 1
ATOM 660 O O . PRO A 1 88 ? -23.299 9.825 31.568 1.00 91.44 88 PRO A O 1
ATOM 663 N N . GLN A 1 89 ? -24.339 8.285 30.303 1.00 88.75 89 GLN A N 1
ATOM 664 C CA . GLN A 1 89 ? -25.545 9.067 30.008 1.00 88.75 89 GLN A CA 1
ATOM 665 C C . GLN A 1 89 ? -26.799 8.286 30.426 1.00 88.75 89 GLN A C 1
ATOM 667 O O . GLN A 1 89 ? -26.740 7.087 30.696 1.00 88.75 89 GLN A O 1
ATOM 672 N N . ALA A 1 90 ? -27.949 8.961 30.498 1.00 83.75 90 ALA A N 1
ATOM 673 C CA . ALA A 1 90 ? -29.205 8.329 30.915 1.00 83.75 90 ALA A CA 1
ATOM 674 C C . ALA A 1 90 ? -29.672 7.217 29.952 1.00 83.75 90 ALA A C 1
ATOM 676 O O . ALA A 1 90 ? -30.298 6.251 30.382 1.00 83.75 90 ALA A O 1
ATOM 677 N N . ASP A 1 91 ? -29.363 7.353 28.665 1.00 82.00 91 ASP A N 1
ATOM 678 C CA . ASP A 1 91 ? -29.791 6.489 27.561 1.00 82.00 91 ASP A CA 1
ATOM 679 C C . ASP A 1 91 ? -28.612 5.882 26.778 1.00 82.00 91 ASP A C 1
ATOM 681 O O . ASP A 1 91 ? -28.799 5.311 25.700 1.00 82.00 91 ASP A O 1
ATOM 685 N N . GLY A 1 92 ? -27.392 5.981 27.312 1.00 90.31 92 GLY A N 1
ATOM 686 C CA . GLY A 1 92 ? -26.202 5.621 26.559 1.00 90.31 92 GLY A CA 1
ATOM 687 C C . GLY A 1 92 ? -24.881 5.894 27.262 1.00 90.31 92 GLY A C 1
ATOM 688 O O . GLY A 1 92 ? -24.800 6.037 28.483 1.00 90.31 92 GLY A O 1
ATOM 689 N N . VAL A 1 93 ? -23.826 5.983 26.461 1.00 95.81 93 VAL A N 1
ATOM 690 C CA . VAL A 1 93 ? -22.495 6.385 26.920 1.00 95.81 93 VAL A CA 1
ATOM 691 C C . VAL A 1 93 ? -21.884 7.355 25.926 1.00 95.81 93 VAL A C 1
ATOM 693 O O . VAL A 1 93 ? -22.004 7.178 24.712 1.00 95.81 93 VAL A O 1
ATOM 696 N N . LYS A 1 94 ? -21.244 8.394 26.446 1.00 97.31 94 LYS A N 1
ATOM 697 C CA . LYS A 1 94 ? -20.485 9.362 25.669 1.00 97.31 94 LYS A CA 1
ATOM 698 C C . LYS A 1 94 ? -18.997 9.044 25.790 1.00 97.31 94 LYS A C 1
ATOM 700 O O . LYS A 1 94 ? -18.540 8.680 26.867 1.00 97.31 94 LYS A O 1
ATOM 705 N N . PHE A 1 95 ? -18.262 9.130 24.690 1.00 98.06 95 PHE A N 1
ATOM 706 C CA . PHE A 1 95 ? -16.858 8.732 24.614 1.00 98.06 95 PHE A CA 1
ATOM 707 C C . PHE A 1 95 ? -16.150 9.400 23.429 1.00 98.06 95 PHE A C 1
ATOM 709 O O . PHE A 1 95 ? -16.760 10.063 22.588 1.00 98.06 95 PHE A O 1
ATOM 716 N N . GLN A 1 96 ? -14.842 9.202 23.361 1.00 97.75 96 GLN A N 1
ATOM 717 C CA . GLN A 1 96 ? -13.958 9.544 22.254 1.00 97.75 96 GLN A CA 1
ATOM 718 C C . GLN A 1 96 ? -13.290 8.267 21.740 1.00 97.75 96 GLN A C 1
ATOM 720 O O . GLN A 1 96 ? -13.234 7.260 22.447 1.00 97.75 96 GLN A O 1
ATOM 725 N N . LEU A 1 97 ? -12.781 8.306 20.510 1.00 97.50 97 LEU A N 1
ATOM 726 C CA . LEU A 1 97 ? -12.114 7.165 19.886 1.00 97.50 97 LEU A CA 1
ATOM 727 C C . LEU A 1 97 ? -10.680 7.515 19.530 1.00 97.50 97 LEU A C 1
ATOM 729 O O . LEU A 1 97 ? -10.428 8.524 18.869 1.00 97.50 97 LEU A O 1
ATOM 733 N N . ARG A 1 98 ? -9.759 6.646 19.935 1.00 93.56 98 ARG A N 1
ATOM 734 C CA . ARG A 1 98 ? -8.349 6.697 19.559 1.00 93.56 98 ARG A CA 1
ATOM 735 C C . ARG A 1 98 ? -8.025 5.510 18.659 1.00 93.56 98 ARG A C 1
ATOM 737 O O . ARG A 1 98 ? -8.325 4.377 19.021 1.00 93.56 98 ARG A O 1
ATOM 744 N N . ALA A 1 99 ? -7.443 5.768 17.497 1.00 90.19 99 ALA A N 1
ATOM 745 C CA . ALA A 1 99 ? -6.892 4.730 16.635 1.00 90.19 99 ALA A CA 1
ATOM 746 C C . ALA A 1 99 ? -5.614 4.137 17.254 1.00 90.19 99 ALA A C 1
ATOM 748 O O . ALA A 1 99 ? -4.983 4.758 18.115 1.00 90.19 99 ALA A O 1
ATOM 749 N N . ASN A 1 100 ? -5.211 2.949 16.800 1.00 82.38 100 ASN A N 1
ATOM 750 C CA . ASN A 1 100 ? -4.009 2.282 17.309 1.00 82.38 100 ASN A CA 1
ATOM 751 C C . ASN A 1 100 ? -2.715 3.104 17.106 1.00 82.38 100 ASN A C 1
ATOM 753 O O . ASN A 1 100 ? -1.814 3.062 17.938 1.00 82.38 100 ASN A O 1
ATOM 757 N N . ASP A 1 101 ? -2.653 3.929 16.053 1.00 76.25 101 ASP A N 1
ATOM 758 C CA . ASP A 1 101 ? -1.551 4.875 15.799 1.00 76.25 101 ASP A CA 1
ATOM 759 C C . ASP A 1 101 ? -1.493 6.053 16.801 1.00 76.25 101 ASP A C 1
ATOM 761 O O . ASP A 1 101 ? -0.575 6.871 16.762 1.00 76.25 101 ASP A O 1
ATOM 765 N N . GLY A 1 102 ? -2.459 6.139 17.722 1.00 82.50 102 GLY A N 1
ATOM 766 C CA . GLY A 1 102 ? -2.580 7.187 18.733 1.00 82.50 102 GLY A CA 1
ATOM 767 C C . GLY A 1 102 ? -3.419 8.392 18.301 1.00 82.50 102 GLY A C 1
ATOM 768 O O . GLY A 1 102 ? -3.728 9.237 19.146 1.00 82.50 102 GLY A O 1
ATOM 769 N N . GLY A 1 103 ? -3.827 8.468 17.033 1.00 88.25 103 GLY A N 1
ATOM 770 C CA . GLY A 1 103 ? -4.665 9.537 16.502 1.00 88.25 103 GLY A CA 1
ATOM 771 C C . GLY A 1 103 ? -6.085 9.516 17.071 1.00 88.25 103 GLY A C 1
ATOM 772 O O . GLY A 1 103 ? -6.721 8.466 17.146 1.00 88.25 103 GLY A O 1
ATOM 773 N N . LEU A 1 104 ? -6.616 10.675 17.469 1.00 93.88 104 LEU A N 1
ATOM 774 C CA . LEU A 1 104 ? -7.997 10.799 17.956 1.00 93.88 104 LEU A CA 1
ATOM 775 C C . LEU A 1 104 ? -8.944 11.080 16.788 1.00 93.88 104 LEU A C 1
ATOM 777 O O . LEU A 1 104 ? -8.711 12.003 16.009 1.00 93.88 104 LEU A O 1
ATOM 781 N N . MET A 1 105 ? -10.025 10.306 16.677 1.00 96.50 105 MET A N 1
ATOM 782 C CA . MET A 1 105 ? -11.037 10.500 15.638 1.00 96.50 105 MET A CA 1
ATOM 783 C C . MET A 1 105 ? -11.771 11.825 15.858 1.00 96.50 105 MET A C 1
ATOM 785 O O . MET A 1 105 ? -12.285 12.069 16.949 1.00 96.50 105 MET A O 1
ATOM 789 N N . THR A 1 106 ? -11.858 12.666 14.828 1.00 96.94 106 THR A N 1
ATOM 790 C CA . THR A 1 106 ? -12.607 13.933 14.867 1.00 96.94 106 THR A CA 1
ATOM 791 C C . THR A 1 106 ? -14.123 13.725 14.783 1.00 96.94 106 THR A C 1
ATOM 793 O O . THR A 1 106 ? -14.596 12.674 14.359 1.00 96.94 106 THR A O 1
ATOM 796 N N . ASN A 1 107 ? -14.907 14.762 15.103 1.00 97.19 107 ASN A N 1
ATOM 797 C CA . ASN A 1 107 ? -16.305 14.828 14.654 1.00 97.19 107 ASN A CA 1
ATOM 798 C C . ASN A 1 107 ? -16.361 14.844 13.114 1.00 97.19 107 ASN A C 1
ATOM 800 O O . ASN A 1 107 ? -15.358 15.151 12.454 1.00 97.19 107 ASN A O 1
ATOM 804 N N . PHE A 1 108 ? -17.530 14.558 12.542 1.00 95.19 108 PHE A N 1
ATOM 805 C CA . PHE A 1 108 ? -17.734 14.686 11.104 1.00 95.19 108 PHE A CA 1
ATOM 806 C C . PHE A 1 108 ? -17.678 16.157 10.691 1.00 95.19 108 PHE A C 1
ATOM 808 O O . PHE A 1 108 ? -18.341 17.015 11.283 1.00 95.19 108 PHE A O 1
ATOM 815 N N . ASP A 1 109 ? -16.891 16.445 9.660 1.00 90.69 109 ASP A N 1
ATOM 816 C CA . ASP A 1 109 ? -16.791 17.778 9.075 1.00 90.69 109 ASP A CA 1
ATOM 817 C C . ASP A 1 109 ? -17.947 18.081 8.099 1.00 90.69 109 ASP A C 1
ATOM 819 O O . ASP A 1 109 ? -18.854 17.273 7.881 1.00 90.69 109 ASP A O 1
ATOM 823 N N . GLY A 1 110 ? -17.912 19.257 7.461 1.00 86.62 110 GLY A N 1
ATOM 824 C CA . GLY A 1 110 ? -18.908 19.649 6.455 1.00 86.62 110 GLY A CA 1
ATOM 825 C C . GLY A 1 110 ? -18.952 18.739 5.218 1.00 86.62 110 GLY A C 1
ATOM 826 O O . GLY A 1 110 ? -19.960 18.713 4.514 1.00 86.62 110 GLY A O 1
ATOM 827 N N . SER A 1 111 ? -17.895 17.959 4.971 1.00 88.06 111 SER A N 1
ATOM 828 C CA . SER A 1 111 ? -17.837 16.927 3.929 1.00 88.06 111 SER A CA 1
ATOM 829 C C . SER A 1 111 ? -18.309 15.551 4.418 1.00 88.06 111 SER A C 1
ATOM 831 O O . SER A 1 111 ? -18.309 14.583 3.653 1.00 88.06 111 SER A O 1
ATOM 833 N N . ARG A 1 112 ? -18.767 15.470 5.675 1.00 91.38 112 ARG A N 1
ATOM 834 C CA . ARG A 1 112 ? -19.217 14.256 6.366 1.00 91.38 112 ARG A CA 1
ATOM 835 C C . ARG A 1 112 ? -18.104 13.226 6.533 1.00 91.38 112 ARG A C 1
ATOM 837 O O . ARG A 1 112 ? -18.368 12.021 6.518 1.00 91.38 112 ARG A O 1
ATOM 844 N N . ARG A 1 113 ? -16.861 13.686 6.675 1.00 91.38 113 ARG A N 1
ATOM 845 C CA . ARG A 1 113 ? -15.682 12.842 6.885 1.00 91.38 113 ARG A CA 1
ATOM 846 C C . ARG A 1 113 ? -15.095 13.074 8.268 1.00 91.38 113 ARG A C 1
ATOM 848 O O . ARG A 1 113 ? -15.237 14.148 8.842 1.00 91.38 113 ARG A O 1
ATOM 855 N N . VAL A 1 114 ? -14.433 12.041 8.773 1.00 92.88 114 VAL A N 1
ATOM 856 C CA . VAL A 1 114 ? -13.576 12.114 9.958 1.00 92.88 114 VAL A CA 1
ATOM 857 C C . VAL A 1 114 ? -12.130 11.891 9.541 1.00 92.88 114 VAL A C 1
ATOM 859 O O . VAL A 1 114 ? -11.858 11.329 8.474 1.00 92.88 114 VAL A O 1
ATOM 862 N N . ASN A 1 115 ? -11.211 12.288 10.406 1.00 91.06 115 ASN A N 1
ATOM 863 C CA . ASN A 1 115 ? -9.802 11.945 10.300 1.00 91.06 115 ASN A CA 1
ATOM 864 C C . ASN A 1 115 ? -9.229 11.629 11.692 1.00 91.06 115 ASN A C 1
ATOM 866 O O . ASN A 1 115 ? -9.913 11.813 12.701 1.00 91.06 115 ASN A O 1
ATOM 870 N N . THR A 1 116 ? -7.988 11.151 11.727 1.00 91.19 116 THR A N 1
ATOM 871 C CA . THR A 1 116 ? -7.246 10.814 12.954 1.00 91.19 116 THR A CA 1
ATOM 872 C C . THR A 1 116 ? -5.900 11.540 13.045 1.00 91.19 116 THR A C 1
ATOM 874 O O . THR A 1 116 ? -5.003 11.100 13.759 1.00 91.19 116 THR A O 1
ATOM 877 N N . SER A 1 117 ? -5.710 12.640 12.308 1.00 84.56 117 SER A N 1
ATOM 878 C CA . SER A 1 117 ? -4.399 13.297 12.247 1.00 84.56 117 SER A CA 1
ATOM 879 C C . SER A 1 117 ? -3.960 13.813 13.626 1.00 84.56 117 SER A C 1
ATOM 881 O O . SER A 1 117 ? -4.778 14.400 14.345 1.00 84.56 117 SER A O 1
ATOM 883 N N . PRO A 1 118 ? -2.675 13.654 14.000 1.00 78.38 118 PRO A N 1
ATOM 884 C CA . PRO A 1 118 ? -2.154 14.177 15.259 1.00 78.38 118 PRO A CA 1
ATOM 885 C C . PRO A 1 118 ? -2.422 15.679 15.425 1.00 78.38 118 PRO A C 1
ATOM 887 O O . PRO A 1 118 ? -2.259 16.459 14.490 1.00 78.38 118 PRO A O 1
ATOM 890 N N . GLY A 1 119 ? -2.825 16.090 16.629 1.00 75.06 119 GLY A N 1
ATOM 891 C CA . GLY A 1 119 ? -3.098 17.493 16.963 1.00 75.06 119 GLY A CA 1
ATOM 892 C C . GLY A 1 119 ? -4.508 17.989 16.625 1.00 75.06 119 GLY A C 1
ATOM 893 O O . GLY A 1 119 ? -4.874 19.083 17.060 1.00 75.06 119 GLY A O 1
ATOM 894 N N . ASN A 1 120 ? -5.327 17.199 15.923 1.00 82.19 120 ASN A N 1
ATOM 895 C CA . ASN A 1 120 ? -6.727 17.552 15.706 1.00 82.19 120 ASN A CA 1
ATOM 896 C C . ASN A 1 120 ? -7.557 17.435 16.990 1.00 82.19 120 ASN A C 1
ATOM 898 O O . ASN A 1 120 ? -7.276 16.640 17.888 1.00 82.19 120 ASN A O 1
ATOM 902 N N . THR A 1 121 ? -8.610 18.252 17.076 1.00 89.88 121 THR A N 1
ATOM 903 C CA . THR A 1 121 ? -9.549 18.195 18.198 1.00 89.88 121 THR A CA 1
ATOM 904 C C . THR A 1 121 ? -10.337 16.892 18.150 1.00 89.88 121 THR A C 1
ATOM 906 O O . THR A 1 121 ? -11.016 16.608 17.161 1.00 89.88 121 THR A O 1
ATOM 909 N N . ALA A 1 122 ? -10.271 16.126 19.238 1.00 93.94 122 ALA A N 1
ATOM 910 C CA . ALA A 1 122 ? -11.003 14.879 19.374 1.00 93.94 122 ALA A CA 1
ATOM 911 C C . ALA A 1 122 ? -12.512 15.099 19.212 1.00 93.94 122 ALA A C 1
ATOM 913 O O . ALA A 1 122 ? -13.114 15.970 19.850 1.00 93.94 122 ALA A O 1
ATOM 914 N N . GLY A 1 123 ? -13.117 14.279 18.361 1.00 96.25 123 GLY A N 1
ATOM 915 C CA . GLY A 1 123 ? -14.556 14.139 18.256 1.00 96.25 123 GLY A CA 1
ATOM 916 C C . GLY A 1 123 ? -15.132 13.527 19.518 1.00 96.25 123 GLY A C 1
ATOM 917 O O . GLY A 1 123 ? -14.429 12.927 20.326 1.00 96.25 123 GLY A O 1
ATOM 918 N N . THR A 1 124 ? -16.427 13.718 19.712 1.00 97.44 124 THR A N 1
ATOM 919 C CA . THR A 1 124 ? -17.139 13.181 20.865 1.00 97.44 124 THR A CA 1
ATOM 920 C C . THR A 1 124 ? -18.399 12.504 20.383 1.00 97.44 124 THR A C 1
ATOM 922 O O . THR A 1 124 ? -19.194 13.108 19.665 1.00 97.44 124 THR A O 1
ATOM 925 N N . PHE A 1 125 ? -18.568 11.256 20.793 1.00 97.88 125 PHE A N 1
ATOM 926 C CA . PHE A 1 125 ? -19.572 10.350 20.271 1.00 97.88 125 PHE A CA 1
ATOM 927 C C . PHE A 1 125 ? -20.468 9.854 21.392 1.00 97.88 125 PHE A C 1
ATOM 929 O O . PHE A 1 125 ? -20.011 9.653 22.512 1.00 97.88 125 PHE A O 1
ATOM 936 N N . THR A 1 126 ? -21.742 9.654 21.087 1.00 97.19 126 THR A N 1
ATOM 937 C CA . THR A 1 126 ? -22.738 9.091 21.997 1.00 97.19 126 THR A CA 1
ATOM 938 C C . THR A 1 126 ? -23.260 7.791 21.405 1.00 97.19 126 THR A C 1
ATOM 940 O O . THR A 1 126 ? -23.781 7.788 20.288 1.00 97.19 126 THR A O 1
ATOM 943 N N . LEU A 1 127 ? -23.112 6.696 22.148 1.00 97.06 127 LEU A N 1
ATOM 944 C CA . LEU A 1 127 ? -23.688 5.393 21.833 1.00 97.06 127 LEU A CA 1
ATOM 945 C C . LEU A 1 127 ? -25.083 5.298 22.442 1.00 97.06 127 LEU A C 1
ATOM 947 O O . LEU A 1 127 ? -25.238 5.490 23.646 1.00 97.06 127 LEU A O 1
ATOM 951 N N . THR A 1 128 ? -26.065 4.922 21.633 1.00 94.56 128 THR A N 1
ATOM 952 C CA . THR A 1 128 ? -27.448 4.656 22.056 1.00 94.56 128 THR A CA 1
ATOM 953 C C . THR A 1 128 ? -27.960 3.387 21.382 1.00 94.56 128 THR A C 1
ATOM 955 O O . THR A 1 128 ? -27.352 2.900 20.423 1.00 94.56 128 THR A O 1
ATOM 958 N N . ALA A 1 129 ? -29.066 2.831 21.880 1.00 92.81 129 ALA A N 1
ATOM 959 C CA . ALA A 1 129 ? -29.720 1.699 21.229 1.00 92.81 129 ALA A CA 1
ATOM 960 C C . ALA A 1 129 ? -30.056 2.039 19.765 1.00 92.81 129 ALA A C 1
ATOM 962 O O . ALA A 1 129 ? -30.564 3.122 19.470 1.00 92.81 129 ALA A O 1
ATOM 963 N N . GLY A 1 130 ? -29.741 1.118 18.855 1.00 89.31 130 GLY A N 1
ATOM 964 C CA . GLY A 1 130 ? -30.020 1.261 17.431 1.00 89.31 130 GLY A CA 1
ATOM 965 C C . GLY A 1 130 ? -31.509 1.174 17.111 1.00 89.31 130 GLY A C 1
ATOM 966 O O . GLY A 1 130 ? -32.350 0.901 17.972 1.00 89.31 130 GLY A O 1
ATOM 967 N N . THR A 1 131 ? -31.843 1.382 15.838 1.00 86.25 131 THR A N 1
ATOM 968 C CA . THR A 1 131 ? -33.250 1.331 15.393 1.00 86.25 131 THR A CA 1
ATOM 969 C C . THR A 1 131 ? -33.784 -0.098 15.289 1.00 86.25 131 THR A C 1
ATOM 971 O O . THR A 1 131 ? -34.992 -0.325 15.359 1.00 86.25 131 THR A O 1
ATOM 974 N N . SER A 1 132 ? -32.870 -1.061 15.173 1.00 84.62 132 SER A N 1
ATOM 975 C CA . SER A 1 132 ? -33.142 -2.494 15.159 1.00 84.62 132 SER A CA 1
ATOM 976 C C . SER A 1 132 ? -32.609 -3.145 16.436 1.00 84.62 132 SER A C 1
ATOM 978 O O . SER A 1 132 ? -31.539 -2.791 16.932 1.00 84.62 132 SER A O 1
ATOM 980 N N . GLY A 1 133 ? -33.344 -4.122 16.975 1.00 86.56 133 GLY A N 1
ATOM 981 C CA . GLY A 1 133 ? -32.927 -4.840 18.181 1.00 86.56 133 GLY A CA 1
ATOM 982 C C . GLY A 1 133 ? -31.566 -5.520 18.001 1.00 86.56 133 GLY A C 1
ATOM 983 O O . GLY A 1 133 ? -31.342 -6.187 16.993 1.00 86.56 133 GLY A O 1
ATOM 984 N N . GLY A 1 134 ? -30.673 -5.355 18.980 1.00 87.06 134 GLY A N 1
ATOM 985 C CA . GLY A 1 134 ? -29.312 -5.905 18.939 1.00 87.06 134 GLY A CA 1
ATOM 986 C C . GLY A 1 134 ? -28.296 -5.063 18.159 1.00 87.06 134 GLY A C 1
ATOM 987 O O . GLY A 1 134 ? -27.177 -5.516 17.961 1.00 87.06 134 GLY A O 1
ATOM 988 N N . TYR A 1 135 ? -28.659 -3.854 17.727 1.00 94.81 135 TYR A N 1
ATOM 989 C CA . TYR A 1 135 ? -27.740 -2.915 17.085 1.00 94.81 135 TYR A CA 1
ATOM 990 C C . TYR A 1 135 ? -27.579 -1.642 17.908 1.00 94.81 135 TYR A C 1
ATOM 992 O O . TYR A 1 135 ? -28.392 -1.331 18.782 1.00 94.81 135 TYR A O 1
ATOM 1000 N N . TRP A 1 136 ? -26.536 -0.885 17.586 1.00 96.00 136 TRP A N 1
ATOM 1001 C CA . TRP A 1 136 ? -26.220 0.393 18.199 1.00 96.00 136 TRP A CA 1
ATOM 1002 C C . TRP A 1 136 ? -26.224 1.527 17.177 1.00 96.00 136 TRP A C 1
ATOM 1004 O O . TRP A 1 136 ? -25.842 1.340 16.022 1.00 96.00 136 TRP A O 1
ATOM 1014 N N . SER A 1 137 ? -26.605 2.720 17.623 1.00 95.25 137 SER A N 1
ATOM 1015 C CA . SER A 1 137 ? -26.443 3.970 16.881 1.00 95.25 137 SER A CA 1
ATOM 1016 C C . SER A 1 137 ? -25.403 4.843 17.578 1.00 95.25 137 SER A C 1
ATOM 1018 O O . SER A 1 137 ? -25.458 5.042 18.793 1.00 95.25 137 SER A O 1
ATOM 1020 N N . ILE A 1 138 ? -24.454 5.369 16.802 1.00 97.31 138 ILE A N 1
ATOM 1021 C CA . ILE A 1 138 ? -23.362 6.219 17.293 1.00 97.31 138 ILE A CA 1
ATOM 1022 C C . ILE A 1 138 ? -23.505 7.588 16.646 1.00 97.31 138 ILE A C 1
ATOM 1024 O O . ILE A 1 138 ? -23.489 7.684 15.419 1.00 97.31 138 ILE A O 1
ATOM 1028 N N . ARG A 1 139 ? -23.643 8.635 17.460 1.00 96.31 139 ARG A N 1
ATOM 1029 C CA . ARG A 1 139 ? -23.846 10.015 17.003 1.00 96.31 139 ARG A CA 1
ATOM 1030 C C . ARG A 1 139 ? -22.744 10.926 17.520 1.00 96.31 139 ARG A C 1
ATOM 1032 O O . ARG A 1 139 ? -22.422 10.863 18.703 1.00 96.31 139 ARG A O 1
ATOM 1039 N N . ASP A 1 140 ? -22.187 11.775 16.668 1.00 97.12 140 ASP A N 1
ATOM 1040 C CA . ASP A 1 140 ? -21.196 12.773 17.068 1.00 97.12 140 ASP A CA 1
ATOM 1041 C C . ASP A 1 140 ? -21.833 14.038 17.683 1.00 97.12 140 ASP A C 1
ATOM 1043 O O . ASP A 1 140 ? -23.059 14.198 17.722 1.00 97.12 140 ASP A O 1
ATOM 1047 N N . ALA A 1 141 ? -20.996 14.968 18.150 1.00 94.50 141 ALA A N 1
ATOM 1048 C CA . ALA A 1 141 ? -21.453 16.227 18.741 1.00 94.50 141 ALA A CA 1
ATOM 1049 C C . ALA A 1 141 ? -22.118 17.192 17.735 1.00 94.50 141 ALA A C 1
ATOM 1051 O O . ALA A 1 141 ? -22.891 18.059 18.147 1.00 94.50 141 ALA A O 1
ATOM 1052 N N . ASN A 1 142 ? -21.856 17.038 16.432 1.00 94.81 142 ASN A N 1
ATOM 1053 C CA . ASN A 1 142 ? -22.508 17.801 15.360 1.00 94.81 142 ASN A CA 1
ATOM 1054 C C . ASN A 1 142 ? -23.881 17.219 14.991 1.00 94.81 142 ASN A C 1
ATOM 1056 O O . ASN A 1 142 ? -24.618 17.787 14.183 1.00 94.81 142 ASN A O 1
ATOM 1060 N N . GLY A 1 143 ? -24.243 16.096 15.604 1.00 94.56 143 GLY A N 1
ATOM 1061 C CA . GLY A 1 143 ? -25.507 15.428 15.411 1.00 94.56 143 GLY A CA 1
ATOM 1062 C C . GLY A 1 143 ? -25.522 14.427 14.258 1.00 94.56 143 GLY A C 1
ATOM 1063 O O . GLY A 1 143 ? -26.609 13.948 13.933 1.00 94.56 143 GLY A O 1
ATOM 1064 N N . MET A 1 144 ? -24.361 14.106 13.690 1.00 96.75 144 MET A N 1
ATOM 1065 C CA . MET A 1 144 ? -24.173 13.169 12.588 1.00 96.75 144 MET A CA 1
ATOM 1066 C C . MET A 1 144 ? -23.967 11.748 13.121 1.00 96.75 144 MET A C 1
ATOM 1068 O O . MET A 1 144 ? -23.173 11.518 14.032 1.00 96.75 144 MET A O 1
ATOM 1072 N N . TYR A 1 145 ? -24.666 10.782 12.541 1.00 96.81 145 TYR A N 1
ATOM 1073 C CA . TYR A 1 145 ? -24.540 9.366 12.853 1.00 96.81 145 TYR A CA 1
ATOM 1074 C C . TYR A 1 145 ? -23.421 8.721 12.046 1.00 96.81 145 TYR A C 1
ATOM 1076 O O . TYR A 1 145 ? -23.223 9.055 10.877 1.00 96.81 145 TYR A O 1
ATOM 1084 N N . PHE A 1 146 ? -22.732 7.756 12.652 1.00 96.69 146 PHE A N 1
ATOM 1085 C CA . PHE A 1 146 ? -21.839 6.851 11.931 1.00 96.69 146 PHE A CA 1
ATOM 1086 C C . PHE A 1 146 ? -22.638 6.184 10.812 1.00 96.69 146 PHE A C 1
ATOM 1088 O O . PHE A 1 146 ? -23.777 5.769 11.032 1.00 96.69 146 PHE A O 1
ATOM 1095 N N . ASN A 1 147 ? -22.089 6.132 9.604 1.00 93.75 147 ASN A N 1
ATOM 1096 C CA . ASN A 1 147 ? -22.740 5.529 8.449 1.00 93.75 147 ASN A CA 1
ATOM 1097 C C . ASN A 1 147 ? -21.696 4.987 7.456 1.00 93.75 147 ASN A C 1
ATOM 1099 O O . ASN A 1 147 ? -20.491 5.254 7.556 1.00 93.75 147 ASN A O 1
ATOM 1103 N N . GLY A 1 148 ? -22.177 4.224 6.480 1.00 87.81 148 GLY A N 1
ATOM 1104 C CA . GLY A 1 148 ? -21.422 3.801 5.317 1.00 87.81 148 GLY A CA 1
ATOM 1105 C C . GLY A 1 148 ? -22.052 4.263 4.003 1.00 87.81 148 GLY A C 1
ATOM 1106 O O . GLY A 1 148 ? -23.259 4.123 3.788 1.00 87.81 148 GLY A O 1
ATOM 1107 N N . ASP A 1 149 ? -21.227 4.733 3.075 1.00 81.75 149 ASP A N 1
ATOM 1108 C CA . ASP A 1 149 ? -21.638 5.057 1.708 1.00 81.75 149 ASP A CA 1
ATOM 1109 C C . ASP A 1 149 ? -20.970 4.131 0.687 1.00 81.75 149 ASP A C 1
ATOM 1111 O O . ASP A 1 149 ? -19.802 3.764 0.829 1.00 81.75 149 ASP A O 1
ATOM 1115 N N . ALA A 1 150 ? -21.711 3.751 -0.349 1.00 69.38 150 ALA A N 1
ATOM 1116 C CA . ALA A 1 150 ? -21.177 2.911 -1.414 1.00 69.38 150 ALA A CA 1
ATOM 1117 C C . ALA A 1 150 ? -20.284 3.755 -2.333 1.00 69.38 150 ALA A C 1
ATOM 1119 O O . ALA A 1 150 ? -20.661 4.857 -2.729 1.00 69.38 150 ALA A O 1
ATOM 1120 N N . VAL A 1 151 ? -19.109 3.246 -2.708 1.00 63.66 151 VAL A N 1
ATOM 1121 C CA . VAL A 1 151 ? -18.227 3.950 -3.651 1.00 63.66 151 VAL A CA 1
ATOM 1122 C C . VAL A 1 151 ? -18.502 3.465 -5.072 1.00 63.66 151 VAL A C 1
ATOM 1124 O O . VAL A 1 151 ? -18.496 2.264 -5.346 1.00 63.66 151 VAL A O 1
ATOM 1127 N N . SER A 1 152 ? -18.724 4.394 -6.007 1.00 47.22 152 SER A N 1
ATOM 1128 C CA . SER A 1 152 ? -18.809 4.078 -7.436 1.00 47.22 152 SER A CA 1
ATOM 1129 C C . SER A 1 152 ? -17.455 3.543 -7.920 1.00 47.22 152 SER A C 1
ATOM 1131 O O . SER A 1 152 ? -16.512 4.316 -8.066 1.00 47.22 152 SER A O 1
ATOM 1133 N N . GLY A 1 153 ? -17.350 2.228 -8.126 1.00 45.94 153 GLY A N 1
ATOM 1134 C CA . GLY A 1 153 ? -16.095 1.544 -8.478 1.00 45.94 153 GLY A CA 1
ATOM 1135 C C . GLY A 1 153 ? -15.751 0.339 -7.594 1.00 45.94 153 GLY A C 1
ATOM 1136 O O . GLY A 1 153 ? -14.815 -0.385 -7.912 1.00 45.94 153 GLY A O 1
ATOM 1137 N N . GLY A 1 154 ? -16.532 0.091 -6.536 1.00 45.94 154 GLY A N 1
ATOM 1138 C CA . GLY A 1 154 ? -16.301 -0.991 -5.578 1.00 45.94 154 GLY A CA 1
ATOM 1139 C C . GLY A 1 154 ? -15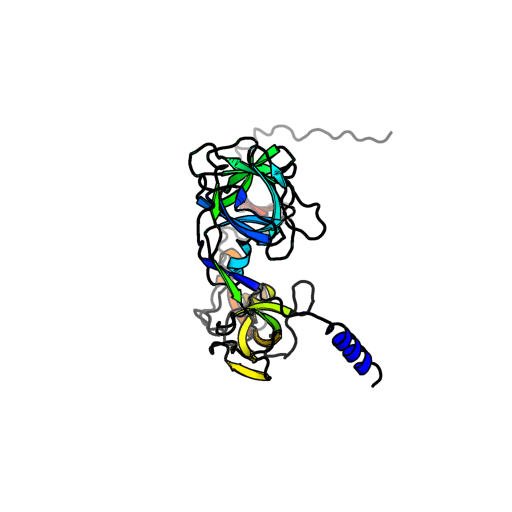.678 -0.475 -4.279 1.00 45.94 154 GLY A C 1
ATOM 1140 O O . GLY A 1 154 ? -14.810 0.394 -4.293 1.00 45.94 154 GLY A O 1
ATOM 1141 N N . GLY A 1 155 ? -16.153 -0.998 -3.146 1.00 55.69 155 GLY A N 1
ATOM 1142 C CA . GLY A 1 155 ? -15.733 -0.601 -1.800 1.00 55.69 155 GLY A CA 1
ATOM 1143 C C . GLY A 1 155 ? -16.752 0.265 -1.052 1.00 55.69 155 GLY A C 1
ATOM 1144 O O . GLY A 1 155 ? -17.764 0.708 -1.601 1.00 55.69 155 GLY A O 1
ATOM 1145 N N . GLU A 1 156 ? -16.466 0.501 0.229 1.00 67.94 156 GLU A N 1
ATOM 1146 C CA . GLU A 1 156 ? -17.347 1.201 1.166 1.00 67.94 156 GLU A CA 1
ATOM 1147 C C . GLU A 1 156 ? -16.600 2.337 1.880 1.00 67.94 156 GLU A C 1
ATOM 1149 O O . GLU A 1 156 ? -15.472 2.196 2.369 1.00 67.94 156 GLU A O 1
ATOM 1154 N N . ASN A 1 157 ? -17.229 3.506 1.921 1.00 82.12 157 ASN A N 1
ATOM 1155 C CA . ASN A 1 157 ? -16.738 4.687 2.611 1.00 82.12 157 ASN A CA 1
ATOM 1156 C C . ASN A 1 157 ? -17.365 4.769 3.996 1.00 82.12 157 ASN A C 1
ATOM 1158 O O . ASN A 1 157 ? -18.576 4.658 4.115 1.00 82.12 157 ASN A O 1
ATOM 1162 N N . PHE A 1 158 ? -16.565 5.064 5.016 1.00 92.00 158 PHE A N 1
ATOM 1163 C CA . PHE A 1 158 ? -17.099 5.539 6.287 1.00 92.00 158 PHE A CA 1
ATOM 1164 C C . PHE A 1 158 ? -17.454 7.026 6.151 1.00 92.00 158 PHE A C 1
ATOM 1166 O O . PHE A 1 158 ? -16.659 7.817 5.618 1.00 92.00 158 PHE A O 1
ATOM 1173 N N . CYS A 1 159 ? -18.659 7.403 6.570 1.00 93.06 159 CYS A N 1
ATOM 1174 C CA . CYS A 1 159 ? -19.156 8.772 6.471 1.00 93.06 159 CYS A CA 1
ATOM 1175 C C . CYS A 1 159 ? -20.182 9.091 7.563 1.00 93.06 159 CYS A C 1
ATOM 1177 O O . CYS A 1 159 ? -20.686 8.205 8.248 1.00 93.06 159 CYS A O 1
ATOM 1179 N N . GLY A 1 160 ? -20.482 10.378 7.720 1.00 94.19 160 GLY A N 1
ATOM 1180 C CA . GLY A 1 160 ? -21.550 10.843 8.596 1.00 94.19 160 GLY A CA 1
ATOM 1181 C C . GLY A 1 160 ? -22.899 10.878 7.877 1.00 94.19 160 GLY A C 1
ATOM 1182 O O . GLY A 1 160 ? -22.969 11.213 6.690 1.00 94.19 160 GLY A O 1
ATOM 1183 N N . TRP A 1 161 ? -23.988 10.641 8.608 1.00 94.38 161 TRP A N 1
ATOM 1184 C CA . TRP A 1 161 ? -25.358 10.787 8.105 1.00 94.38 161 TRP A CA 1
ATOM 1185 C C . TRP A 1 161 ? -26.279 11.511 9.088 1.00 94.38 161 TRP A C 1
ATOM 1187 O O . TRP A 1 161 ? -26.027 11.535 10.284 1.00 94.38 161 TRP A O 1
ATOM 1197 N N . ASN A 1 162 ? -27.365 12.108 8.599 1.00 93.25 162 ASN A N 1
ATOM 1198 C CA . ASN A 1 162 ? -28.263 12.914 9.438 1.00 93.25 162 ASN A CA 1
ATOM 1199 C C . ASN A 1 162 ? -29.273 12.079 10.244 1.00 93.25 162 ASN A C 1
ATOM 1201 O O . ASN A 1 162 ? -29.978 12.621 11.091 1.00 93.25 162 ASN A O 1
ATOM 1205 N N . GLU A 1 163 ? -29.379 10.782 9.958 1.00 91.50 163 GLU A N 1
ATOM 1206 C CA . GLU A 1 163 ? -30.434 9.909 10.474 1.00 91.50 163 GLU A CA 1
ATOM 1207 C C . GLU A 1 163 ? -29.847 8.599 10.998 1.00 91.50 163 GLU A C 1
ATOM 1209 O O . GLU A 1 163 ? -28.855 8.100 10.467 1.00 91.50 163 GLU A O 1
ATOM 1214 N N . ALA A 1 164 ? -30.485 8.050 12.033 1.00 90.81 164 ALA A N 1
ATOM 1215 C CA . ALA A 1 164 ? -30.182 6.730 12.569 1.00 90.81 164 ALA A CA 1
ATOM 1216 C C . ALA A 1 164 ? -30.828 5.613 11.727 1.00 90.81 164 ALA A C 1
ATOM 1218 O O . ALA A 1 164 ? -31.791 5.845 10.996 1.00 90.81 164 ALA A O 1
ATOM 1219 N N . GLY A 1 165 ? -30.340 4.384 11.910 1.00 87.25 165 GLY A N 1
ATOM 1220 C CA . GLY A 1 165 ? -30.899 3.177 11.302 1.00 87.25 165 GLY A CA 1
ATOM 1221 C C . GLY A 1 165 ? -30.323 2.795 9.940 1.00 87.25 165 GLY A C 1
ATOM 1222 O O . GLY A 1 165 ? -29.604 3.560 9.294 1.00 87.25 165 GLY A O 1
ATOM 1223 N N . GLY A 1 166 ? -30.608 1.564 9.509 1.00 86.62 166 GLY A N 1
ATOM 1224 C CA . GLY A 1 166 ? -30.112 1.021 8.240 1.00 86.62 166 GLY A CA 1
ATOM 1225 C C . GLY A 1 166 ? -28.582 0.987 8.204 1.00 86.62 166 GLY A C 1
ATOM 1226 O O . GLY A 1 166 ? -27.951 0.272 8.976 1.00 86.62 166 GLY A O 1
ATOM 1227 N N . SER A 1 167 ? -27.968 1.792 7.334 1.00 88.50 167 SER A N 1
ATOM 1228 C CA . SER A 1 167 ? -26.504 1.934 7.262 1.00 88.50 167 SER A CA 1
ATOM 1229 C C . SER A 1 167 ? -25.882 2.665 8.460 1.00 88.50 167 SER A C 1
ATOM 1231 O O . SER A 1 167 ? -24.659 2.715 8.559 1.00 88.50 167 SER A O 1
ATOM 1233 N N . SER A 1 168 ? -26.697 3.194 9.377 1.00 92.88 168 SER A N 1
ATOM 1234 C CA . SER A 1 168 ? -26.262 3.757 10.660 1.00 92.88 168 SER A CA 1
ATOM 1235 C C . SER A 1 168 ? -26.433 2.818 11.860 1.00 92.88 168 SER A C 1
ATOM 1237 O O . SER A 1 168 ? -26.163 3.229 12.988 1.00 92.88 168 SER A O 1
ATOM 1239 N N . ASP A 1 169 ? -26.849 1.567 11.640 1.00 92.75 169 ASP A N 1
ATOM 1240 C CA . ASP A 1 169 ? -26.877 0.534 12.679 1.00 92.75 169 ASP A CA 1
ATOM 1241 C C . ASP A 1 169 ? -25.550 -0.248 12.703 1.00 92.75 169 ASP A C 1
ATOM 1243 O O . ASP A 1 169 ? -25.082 -0.774 11.685 1.00 92.75 169 ASP A O 1
ATOM 1247 N N . TYR A 1 170 ? -24.948 -0.336 13.889 1.00 96.00 170 TYR A N 1
ATOM 1248 C CA . TYR A 1 170 ? -23.647 -0.963 14.104 1.00 96.00 170 TYR A CA 1
ATOM 1249 C C . TYR A 1 170 ? -23.729 -2.132 15.072 1.00 96.00 170 TYR A C 1
ATOM 1251 O O . TYR A 1 170 ? -24.415 -2.071 16.094 1.00 96.00 170 TYR A O 1
ATOM 1259 N N . LYS A 1 171 ? -22.945 -3.170 14.784 1.00 96.56 171 LYS A N 1
ATOM 1260 C CA . LYS A 1 171 ? -22.477 -4.096 15.817 1.00 96.56 171 LYS A CA 1
ATOM 1261 C C . LYS A 1 171 ? -21.135 -3.609 16.334 1.00 96.56 171 LYS A C 1
ATOM 1263 O O . LYS A 1 171 ? -20.304 -3.134 15.558 1.00 96.56 171 LYS A O 1
ATOM 1268 N N . ILE A 1 172 ? -20.932 -3.734 17.637 1.00 97.69 172 ILE A N 1
ATOM 1269 C CA . ILE A 1 172 ? -19.672 -3.391 18.292 1.00 97.69 172 ILE A CA 1
ATOM 1270 C C . ILE A 1 172 ? -19.154 -4.664 18.925 1.00 97.69 172 ILE A C 1
ATOM 1272 O O . ILE A 1 172 ? -19.900 -5.352 19.617 1.00 97.69 172 ILE A O 1
ATOM 1276 N N . TYR A 1 173 ? -17.896 -4.976 18.673 1.00 98.00 173 TYR A N 1
ATOM 1277 C CA . TYR A 1 173 ? -17.238 -6.151 19.210 1.00 98.00 173 TYR A CA 1
ATOM 1278 C C . TYR A 1 173 ? -16.173 -5.736 20.222 1.00 98.00 173 TYR A C 1
ATOM 1280 O O . TYR A 1 173 ? -15.510 -4.714 20.038 1.00 98.00 173 TYR A O 1
ATOM 1288 N N . LEU A 1 174 ? -16.036 -6.537 21.275 1.00 97.06 174 LEU A N 1
ATOM 1289 C CA . LEU A 1 174 ? -14.945 -6.532 22.242 1.00 97.06 174 LEU A CA 1
ATOM 1290 C C . LEU A 1 174 ? -13.935 -7.594 21.774 1.00 97.06 174 LEU A C 1
ATOM 1292 O O . LEU A 1 174 ? -14.160 -8.784 22.032 1.00 97.06 174 LEU A O 1
ATOM 1296 N N . PRO A 1 175 ? -12.894 -7.188 21.023 1.00 95.94 175 PRO A N 1
ATOM 1297 C CA . PRO A 1 175 ? -12.012 -8.099 20.316 1.00 95.94 175 PRO A CA 1
ATOM 1298 C C . PRO A 1 175 ? -11.076 -8.868 21.245 1.00 95.94 175 PRO A C 1
ATOM 1300 O O . PRO A 1 175 ? -10.728 -8.421 22.336 1.00 95.94 175 PRO A O 1
ATOM 1303 N N . GLU A 1 176 ? -10.607 -10.005 20.746 1.00 92.44 176 GLU A N 1
ATOM 1304 C CA . GLU A 1 176 ? -9.413 -10.669 21.252 1.00 92.44 176 GLU A CA 1
ATOM 1305 C C . GLU A 1 176 ? -8.196 -10.003 20.609 1.00 92.44 176 GLU A C 1
ATOM 1307 O O . GLU A 1 176 ? -8.028 -10.023 19.385 1.00 92.44 176 GLU A O 1
ATOM 1312 N N . VAL A 1 177 ? -7.358 -9.397 21.443 1.00 88.75 177 VAL A N 1
ATOM 1313 C CA . VAL A 1 177 ? -6.140 -8.705 21.026 1.00 88.75 177 VAL A CA 1
ATOM 1314 C C . VAL A 1 177 ? -4.940 -9.496 21.520 1.00 88.75 177 VAL A C 1
ATOM 1316 O O . VAL A 1 177 ? -4.939 -10.005 22.643 1.00 88.75 177 VAL A O 1
ATOM 1319 N N . LYS A 1 178 ? -3.927 -9.620 20.667 1.00 83.62 178 LYS A N 1
ATOM 1320 C CA . LYS A 1 178 ? -2.634 -10.186 21.030 1.00 83.62 178 LYS A CA 1
ATOM 1321 C C . LYS A 1 178 ? -1.590 -9.083 20.974 1.00 83.62 178 LYS A C 1
ATOM 1323 O O . LYS A 1 178 ? -1.439 -8.439 19.938 1.00 83.62 178 LYS A O 1
ATOM 1328 N N . ASP A 1 179 ? -0.844 -8.943 22.061 1.00 78.38 179 ASP A N 1
ATOM 1329 C CA . ASP A 1 179 ? 0.382 -8.160 22.070 1.00 78.38 179 ASP A CA 1
ATOM 1330 C C . ASP A 1 179 ? 1.418 -8.881 21.218 1.00 78.38 179 ASP A C 1
ATOM 1332 O O . ASP A 1 179 ? 1.782 -10.038 21.479 1.00 78.38 179 ASP A O 1
ATOM 1336 N N . VAL A 1 180 ? 1.868 -8.208 20.171 1.00 76.00 180 VAL A N 1
ATOM 1337 C CA . VAL A 1 180 ? 2.918 -8.718 19.303 1.00 76.00 180 VAL A CA 1
ATOM 1338 C C . VAL A 1 180 ? 4.112 -7.786 19.335 1.00 76.00 180 VAL A C 1
ATOM 1340 O O . VAL A 1 180 ? 3.994 -6.565 19.446 1.00 76.00 180 VAL A O 1
ATOM 1343 N N . ARG A 1 181 ? 5.290 -8.393 19.237 1.00 75.44 181 ARG A N 1
ATOM 1344 C CA . ARG A 1 181 ? 6.523 -7.663 19.001 1.00 75.44 181 ARG A CA 1
ATOM 1345 C C . ARG A 1 181 ? 6.637 -7.424 17.500 1.00 75.44 181 ARG A C 1
ATOM 1347 O O . ARG A 1 181 ? 6.648 -8.387 16.734 1.00 75.44 181 ARG A O 1
ATOM 1354 N N . LEU A 1 182 ? 6.676 -6.156 17.103 1.00 77.94 182 LEU A N 1
ATOM 1355 C CA . LEU A 1 182 ? 6.996 -5.762 15.737 1.00 77.94 182 LEU A CA 1
ATOM 1356 C C . LEU A 1 182 ? 8.454 -5.346 15.654 1.00 77.94 182 LEU A C 1
ATOM 1358 O O . LEU A 1 182 ? 8.974 -4.696 16.558 1.00 77.94 182 LEU A O 1
ATOM 1362 N N . ILE A 1 183 ? 9.069 -5.701 14.537 1.00 84.31 183 ILE A N 1
ATOM 1363 C CA . ILE A 1 183 ? 10.398 -5.254 14.157 1.00 84.31 183 ILE A CA 1
ATOM 1364 C C . ILE A 1 183 ? 10.211 -4.163 13.111 1.00 84.31 183 ILE A C 1
ATOM 1366 O O . ILE A 1 183 ? 9.548 -4.377 12.087 1.00 84.31 183 ILE A O 1
ATOM 1370 N N . ASN A 1 184 ? 10.752 -2.981 13.391 1.00 85.94 184 ASN A N 1
ATOM 1371 C CA . ASN A 1 184 ? 10.810 -1.899 12.420 1.00 85.94 184 ASN A CA 1
ATOM 1372 C C . ASN A 1 184 ? 11.976 -2.171 11.475 1.00 85.94 184 ASN A C 1
ATOM 1374 O O . ASN A 1 184 ? 13.090 -2.445 11.913 1.00 85.94 184 ASN A O 1
ATOM 1378 N N . THR A 1 185 ? 11.721 -2.100 10.177 1.00 89.31 185 THR A N 1
ATOM 1379 C CA . THR A 1 185 ? 12.717 -2.460 9.174 1.00 89.31 185 THR A CA 1
ATOM 1380 C C . THR A 1 185 ? 12.972 -1.306 8.226 1.00 89.31 185 THR A C 1
ATOM 1382 O O . THR A 1 185 ? 12.017 -0.737 7.691 1.00 89.31 185 THR A O 1
ATOM 1385 N N . THR A 1 186 ? 14.241 -0.993 7.983 1.00 93.00 186 THR A N 1
ATOM 1386 C CA . THR A 1 186 ? 14.672 -0.010 6.982 1.00 93.00 186 THR A CA 1
ATOM 1387 C C . THR A 1 186 ? 15.315 -0.725 5.802 1.00 93.00 186 THR A C 1
ATOM 1389 O O . THR A 1 186 ? 16.136 -1.618 5.979 1.00 93.00 186 THR A O 1
ATOM 1392 N N . PHE A 1 187 ? 14.965 -0.323 4.584 1.00 94.94 187 PHE A N 1
ATOM 1393 C CA . PHE A 1 187 ? 15.488 -0.893 3.348 1.00 94.94 187 PHE A CA 1
ATOM 1394 C C . PHE A 1 187 ? 16.247 0.172 2.558 1.00 94.94 187 PHE A C 1
ATOM 1396 O O . PHE A 1 187 ? 15.649 1.107 2.015 1.00 94.94 187 PHE A O 1
ATOM 1403 N N . PHE A 1 188 ? 17.561 0.004 2.453 1.00 94.88 188 PHE A N 1
ATOM 1404 C CA . PHE A 1 188 ? 18.432 0.838 1.632 1.00 94.88 188 PHE A CA 1
ATOM 1405 C C . PHE A 1 188 ? 18.533 0.242 0.229 1.00 94.88 188 PHE A C 1
ATOM 1407 O O . PHE A 1 188 ? 19.082 -0.844 0.050 1.00 94.88 188 PHE A O 1
ATOM 1414 N N . CYS A 1 189 ? 18.001 0.933 -0.779 1.00 95.94 189 CYS A N 1
ATOM 1415 C CA . CYS A 1 189 ? 17.941 0.408 -2.144 1.00 95.94 189 CYS A CA 1
ATOM 1416 C C . CYS A 1 189 ? 19.151 0.872 -2.967 1.00 95.94 189 CYS A C 1
ATOM 1418 O O . CYS A 1 189 ? 19.312 2.068 -3.220 1.00 95.94 189 CYS A O 1
ATOM 1420 N N . LEU A 1 190 ? 19.994 -0.061 -3.412 1.00 96.38 190 LEU A N 1
ATOM 1421 C CA . LEU A 1 190 ? 21.213 0.217 -4.178 1.00 96.38 190 LEU A CA 1
ATOM 1422 C C . LEU A 1 190 ? 21.149 -0.380 -5.584 1.00 96.38 190 LEU A C 1
ATOM 1424 O O . LEU A 1 190 ? 20.670 -1.494 -5.791 1.00 96.38 190 LEU A O 1
ATOM 1428 N N . ASP A 1 191 ? 21.727 0.339 -6.543 1.00 94.69 191 ASP A N 1
ATOM 1429 C CA . ASP A 1 191 ? 22.031 -0.193 -7.866 1.00 94.69 191 ASP A CA 1
ATOM 1430 C C . ASP A 1 191 ? 23.218 -1.161 -7.754 1.00 94.69 191 ASP A C 1
ATOM 1432 O O . ASP A 1 191 ? 24.302 -0.798 -7.294 1.00 94.69 191 ASP A O 1
ATOM 1436 N N . ARG A 1 192 ? 23.022 -2.415 -8.165 1.00 93.31 192 ARG A N 1
ATOM 1437 C CA . ARG A 1 192 ? 24.016 -3.490 -8.034 1.00 93.31 192 ARG A CA 1
ATOM 1438 C C . ARG A 1 192 ? 25.267 -3.260 -8.883 1.00 93.31 192 ARG A C 1
ATOM 1440 O O . ARG A 1 192 ? 26.322 -3.809 -8.551 1.00 93.31 192 ARG A O 1
ATOM 1447 N N . VAL A 1 193 ? 25.148 -2.509 -9.979 1.00 89.62 193 VAL A N 1
ATOM 1448 C CA . VAL A 1 193 ? 26.235 -2.257 -10.933 1.00 89.62 193 VAL A CA 1
ATOM 1449 C C . VAL A 1 193 ? 27.117 -1.125 -10.430 1.00 89.62 193 VAL A C 1
ATOM 1451 O O . VAL A 1 193 ? 28.340 -1.272 -10.390 1.00 89.62 193 VAL A O 1
ATOM 1454 N N . THR A 1 194 ? 26.517 -0.001 -10.038 1.00 92.44 194 THR A N 1
ATOM 1455 C CA . THR A 1 194 ? 27.271 1.181 -9.588 1.00 92.44 194 THR A CA 1
ATOM 1456 C C . THR A 1 194 ? 27.550 1.180 -8.089 1.00 92.44 194 THR A C 1
ATOM 1458 O O . THR A 1 194 ? 28.414 1.932 -7.638 1.00 92.44 194 THR A O 1
ATOM 1461 N N . MET A 1 195 ? 26.842 0.349 -7.319 1.00 90.88 195 MET A N 1
ATOM 1462 C CA . MET A 1 195 ? 26.852 0.326 -5.852 1.00 90.88 195 MET A CA 1
ATOM 1463 C C . MET A 1 195 ? 26.460 1.674 -5.230 1.00 90.88 195 MET A C 1
ATOM 1465 O O . MET A 1 195 ? 26.855 1.992 -4.109 1.00 90.88 195 MET A O 1
ATOM 1469 N N . THR A 1 196 ? 25.697 2.485 -5.964 1.00 93.69 196 THR A N 1
ATOM 1470 C CA . THR A 1 196 ? 25.162 3.761 -5.480 1.00 93.69 196 THR A CA 1
ATOM 1471 C C . THR A 1 196 ? 23.694 3.607 -5.110 1.00 93.69 196 THR A C 1
ATOM 1473 O O . THR A 1 196 ? 23.004 2.803 -5.739 1.00 93.69 196 THR A O 1
ATOM 1476 N N . PRO A 1 197 ? 23.177 4.399 -4.159 1.00 95.00 197 PRO A N 1
ATOM 1477 C CA . PRO A 1 197 ? 21.752 4.393 -3.871 1.00 95.00 197 PRO A CA 1
ATOM 1478 C C . PRO A 1 197 ? 20.914 4.730 -5.107 1.00 95.00 197 PRO A C 1
ATOM 1480 O O . PRO A 1 197 ? 21.269 5.616 -5.896 1.00 95.00 197 PRO A O 1
ATOM 1483 N N . ILE A 1 198 ? 19.789 4.041 -5.247 1.00 93.50 198 ILE A N 1
ATOM 1484 C CA . ILE A 1 198 ? 18.739 4.405 -6.196 1.00 93.50 198 ILE A CA 1
ATOM 1485 C C . ILE A 1 198 ? 18.055 5.666 -5.671 1.00 93.50 198 ILE A C 1
ATOM 1487 O O . ILE A 1 198 ? 17.923 5.848 -4.464 1.00 93.50 198 ILE A O 1
ATOM 1491 N N . ARG A 1 199 ? 17.664 6.566 -6.576 1.00 92.56 199 ARG A N 1
ATOM 1492 C CA . ARG A 1 199 ? 17.083 7.863 -6.219 1.00 92.56 199 ARG A CA 1
ATOM 1493 C C . ARG A 1 199 ? 15.593 7.921 -6.539 1.00 92.56 199 ARG A C 1
ATOM 1495 O O . ARG A 1 199 ? 15.158 7.363 -7.546 1.00 92.56 199 ARG A O 1
ATOM 1502 N N . THR A 1 200 ? 14.836 8.635 -5.712 1.00 89.12 200 THR A N 1
ATOM 1503 C CA . THR A 1 200 ? 13.439 8.999 -5.983 1.00 89.12 200 THR A CA 1
ATOM 1504 C C . THR A 1 200 ? 13.352 10.004 -7.139 1.00 89.12 200 THR A C 1
ATOM 1506 O O . THR A 1 200 ? 14.361 10.559 -7.584 1.00 89.12 200 THR A O 1
ATOM 1509 N N . ALA A 1 201 ? 12.137 10.280 -7.624 1.00 86.06 201 ALA A N 1
ATOM 1510 C CA . ALA A 1 201 ? 11.909 11.290 -8.663 1.00 86.06 201 ALA A CA 1
ATOM 1511 C C . ALA A 1 201 ? 12.390 12.700 -8.259 1.00 86.06 201 ALA A C 1
ATOM 1513 O O . ALA A 1 201 ? 12.786 13.482 -9.124 1.00 86.06 201 ALA A O 1
ATOM 1514 N N . ASP A 1 202 ? 12.404 12.992 -6.957 1.00 86.44 202 ASP A N 1
ATOM 1515 C CA . ASP A 1 202 ? 12.847 14.269 -6.391 1.00 86.44 202 ASP A CA 1
ATOM 1516 C C . ASP A 1 202 ? 14.373 14.332 -6.169 1.00 86.44 202 ASP A C 1
ATOM 1518 O O . ASP A 1 202 ? 14.914 15.391 -5.846 1.00 86.44 202 ASP A O 1
ATOM 1522 N N . GLY A 1 203 ? 15.092 13.226 -6.405 1.00 88.06 203 GLY A N 1
ATOM 1523 C CA . GLY A 1 203 ? 16.553 13.140 -6.310 1.00 88.06 203 GLY A CA 1
ATOM 1524 C C . GLY A 1 203 ? 17.095 12.691 -4.948 1.00 88.06 203 GLY A C 1
ATOM 1525 O O . GLY A 1 203 ? 18.316 12.624 -4.775 1.00 88.06 203 GLY A O 1
ATOM 1526 N N . ASP A 1 204 ? 16.224 12.344 -4.003 1.00 89.31 204 ASP A N 1
ATOM 1527 C CA . ASP A 1 204 ? 16.605 11.818 -2.689 1.00 89.31 204 ASP A CA 1
ATOM 1528 C C . ASP A 1 204 ? 16.957 10.327 -2.753 1.00 89.31 204 ASP A C 1
ATOM 1530 O O . ASP A 1 204 ? 16.565 9.626 -3.682 1.00 89.31 204 ASP A O 1
ATOM 1534 N N . ASP A 1 205 ? 17.733 9.839 -1.782 1.00 93.31 205 ASP A N 1
ATOM 1535 C CA . ASP A 1 205 ? 18.027 8.407 -1.643 1.00 93.31 205 ASP A CA 1
ATOM 1536 C C . ASP A 1 205 ? 16.738 7.620 -1.385 1.00 93.31 205 ASP A C 1
ATOM 1538 O O . ASP A 1 205 ? 15.954 7.973 -0.503 1.00 93.31 205 ASP A O 1
ATOM 1542 N N . LEU A 1 206 ? 16.518 6.545 -2.145 1.00 92.81 206 LEU A N 1
ATOM 1543 C CA . LEU A 1 206 ? 15.376 5.665 -1.947 1.00 92.81 206 LEU A CA 1
ATOM 1544 C C . LEU A 1 206 ? 15.616 4.794 -0.711 1.00 92.81 206 LEU A C 1
ATOM 1546 O O . LEU A 1 206 ? 16.341 3.794 -0.750 1.00 92.81 206 LEU A O 1
ATOM 1550 N N . ILE A 1 207 ? 14.975 5.193 0.381 1.00 91.25 207 ILE A N 1
ATOM 1551 C CA . ILE A 1 207 ? 14.932 4.463 1.643 1.00 91.25 207 ILE A CA 1
ATOM 1552 C C . ILE A 1 207 ? 13.471 4.131 1.915 1.00 91.25 207 ILE A C 1
ATOM 1554 O O . ILE A 1 207 ? 12.625 5.024 1.982 1.00 91.25 207 ILE A O 1
ATOM 1558 N N . LEU A 1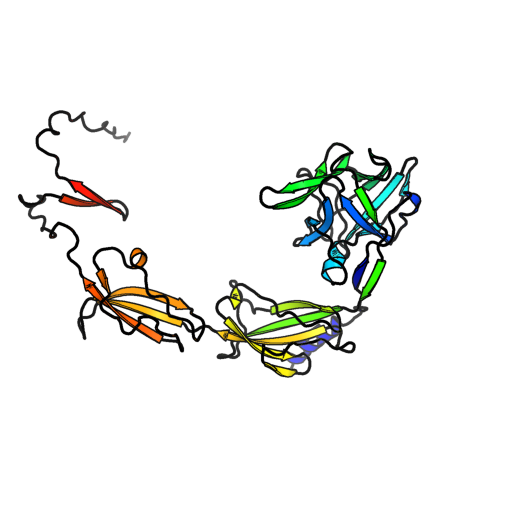 208 ? 13.178 2.843 2.045 1.00 90.50 208 LEU A N 1
ATOM 1559 C CA . LEU A 1 208 ? 11.835 2.343 2.320 1.00 90.50 208 LEU A CA 1
ATOM 1560 C C . LEU A 1 208 ? 11.786 1.788 3.741 1.00 90.50 208 LEU A C 1
ATOM 1562 O O . LEU A 1 208 ? 12.811 1.413 4.305 1.00 90.50 208 LEU A O 1
ATOM 1566 N N . SER A 1 209 ? 10.594 1.717 4.323 1.00 87.50 209 SER A N 1
ATOM 1567 C CA . SER A 1 209 ? 10.415 1.173 5.669 1.00 87.50 209 SER A CA 1
ATOM 1568 C C . SER A 1 209 ? 9.257 0.188 5.715 1.00 87.50 209 SER A C 1
ATOM 1570 O O . SER A 1 209 ? 8.268 0.337 4.997 1.00 87.50 209 SER A O 1
ATOM 1572 N N . GLY A 1 210 ? 9.382 -0.814 6.578 1.00 85.31 210 GLY A N 1
ATOM 1573 C CA . GLY A 1 210 ? 8.366 -1.827 6.833 1.00 85.31 210 GLY A CA 1
ATOM 1574 C C . GLY A 1 210 ? 8.259 -2.155 8.318 1.00 85.31 210 GLY A C 1
ATOM 1575 O O . GLY A 1 210 ? 9.079 -1.723 9.128 1.00 85.31 210 GLY A O 1
ATOM 1576 N N . ARG A 1 211 ? 7.213 -2.899 8.678 1.00 84.62 211 ARG A N 1
ATOM 1577 C CA . ARG A 1 211 ? 6.993 -3.407 10.037 1.00 84.62 211 ARG A CA 1
ATOM 1578 C C . ARG A 1 211 ? 6.532 -4.850 9.937 1.00 84.62 211 ARG A C 1
ATOM 1580 O O . ARG A 1 211 ? 5.529 -5.110 9.272 1.00 84.62 211 ARG A O 1
ATOM 1587 N N . PHE A 1 212 ? 7.245 -5.752 10.596 1.00 83.56 212 PHE A N 1
ATOM 1588 C CA . PHE A 1 212 ? 7.038 -7.195 10.464 1.00 83.56 212 PHE A CA 1
ATOM 1589 C C . PHE A 1 212 ? 6.942 -7.864 11.830 1.00 83.56 212 PHE A C 1
ATOM 1591 O O . PHE A 1 212 ? 7.515 -7.381 12.810 1.00 83.56 212 PHE A O 1
ATOM 1598 N N . LEU A 1 213 ? 6.209 -8.974 11.897 1.00 81.31 213 LEU A N 1
ATOM 1599 C CA . LEU A 1 213 ? 6.210 -9.837 13.076 1.00 81.31 213 LEU A CA 1
ATOM 1600 C C . LEU A 1 213 ? 7.483 -10.682 13.118 1.00 81.31 213 LEU A C 1
ATOM 1602 O O . LEU A 1 213 ? 8.041 -11.049 12.083 1.00 81.31 213 LEU A O 1
ATOM 1606 N N . THR A 1 214 ? 7.891 -11.085 14.320 1.00 82.12 214 THR A N 1
ATOM 1607 C CA . THR A 1 214 ? 8.839 -12.194 14.434 1.00 82.12 214 THR A CA 1
ATOM 1608 C C . THR A 1 214 ? 8.232 -13.479 13.864 1.00 82.12 214 THR A C 1
ATOM 1610 O O . THR A 1 214 ? 7.023 -13.720 13.952 1.00 82.12 214 THR A O 1
ATOM 1613 N N . GLY A 1 215 ? 9.067 -14.292 13.224 1.00 80.38 215 GLY A N 1
ATOM 1614 C CA . GLY A 1 215 ? 8.673 -15.514 12.525 1.00 80.38 215 GLY A CA 1
ATOM 1615 C C . GLY A 1 215 ? 7.959 -15.285 11.188 1.00 80.38 215 GLY A C 1
ATOM 1616 O O . GLY A 1 215 ? 7.624 -16.259 10.511 1.00 80.38 215 GLY A O 1
ATOM 1617 N N . GLU A 1 216 ? 7.723 -14.034 10.788 1.00 81.69 216 GLU A N 1
ATOM 1618 C CA . GLU A 1 216 ? 7.138 -13.688 9.493 1.00 81.69 216 GLU A CA 1
ATOM 1619 C C . GLU A 1 216 ? 8.219 -13.579 8.411 1.00 81.69 216 GLU A C 1
ATOM 1621 O O . GLU A 1 216 ? 9.356 -13.176 8.665 1.00 81.69 216 GLU A O 1
ATOM 1626 N N . THR A 1 217 ? 7.853 -13.940 7.179 1.00 88.19 217 THR A N 1
ATOM 1627 C CA . THR A 1 217 ? 8.699 -13.694 6.013 1.00 88.19 217 THR A CA 1
ATOM 1628 C C . THR A 1 217 ? 8.653 -12.215 5.643 1.00 88.19 217 THR A C 1
ATOM 1630 O O . THR A 1 217 ? 7.584 -11.673 5.352 1.00 88.19 217 THR A O 1
ATOM 1633 N N . VAL A 1 218 ? 9.818 -11.573 5.602 1.00 90.00 218 VAL A N 1
ATOM 1634 C CA . VAL A 1 218 ? 9.964 -10.182 5.175 1.00 90.00 218 VAL A CA 1
ATOM 1635 C C . VAL A 1 218 ? 9.526 -10.062 3.722 1.00 90.00 218 VAL A C 1
ATOM 1637 O O . VAL A 1 218 ? 10.070 -10.703 2.824 1.00 90.00 218 VAL A O 1
ATOM 1640 N N . THR A 1 219 ? 8.531 -9.214 3.488 1.00 89.69 219 THR A N 1
ATOM 1641 C CA . THR A 1 219 ? 8.113 -8.844 2.137 1.00 89.69 219 THR A CA 1
ATOM 1642 C C . THR A 1 219 ? 8.851 -7.574 1.741 1.00 89.69 219 THR A C 1
ATOM 1644 O O . THR A 1 219 ? 8.606 -6.515 2.318 1.00 89.69 219 THR A O 1
ATOM 1647 N N . PHE A 1 220 ? 9.756 -7.668 0.766 1.00 89.56 220 PHE A N 1
ATOM 1648 C CA . PHE A 1 220 ? 10.511 -6.504 0.306 1.00 89.56 220 PHE A CA 1
ATOM 1649 C C . PHE A 1 220 ? 9.587 -5.478 -0.372 1.00 89.56 220 PHE A C 1
ATOM 1651 O O . PHE A 1 220 ? 8.768 -5.856 -1.216 1.00 89.56 220 PHE A O 1
ATOM 1658 N N . PRO A 1 221 ? 9.686 -4.188 -0.004 1.00 82.38 221 PRO A N 1
ATOM 1659 C CA . PRO A 1 221 ? 8.792 -3.158 -0.513 1.00 82.38 221 PRO A CA 1
ATOM 1660 C C . PRO A 1 221 ? 9.084 -2.815 -1.979 1.00 82.38 221 PRO A C 1
ATOM 1662 O O . PRO A 1 221 ? 10.210 -2.939 -2.459 1.00 82.38 221 PRO A O 1
ATOM 1665 N N . THR A 1 222 ? 8.057 -2.337 -2.682 1.00 86.56 222 THR A N 1
ATOM 1666 C CA . THR A 1 222 ? 8.136 -1.860 -4.072 1.00 86.56 222 THR A CA 1
ATOM 1667 C C . THR A 1 222 ? 7.955 -0.347 -4.137 1.00 86.56 222 THR A C 1
ATOM 1669 O O . THR A 1 222 ? 7.199 0.204 -3.341 1.00 86.56 222 THR A O 1
ATOM 1672 N N . ASP A 1 223 ? 8.563 0.307 -5.126 1.00 91.88 223 ASP A N 1
ATOM 1673 C CA . ASP A 1 223 ? 8.439 1.748 -5.376 1.00 91.88 223 ASP A CA 1
ATOM 1674 C C . ASP A 1 223 ? 8.504 2.045 -6.885 1.00 91.88 223 ASP A C 1
ATOM 1676 O O . ASP A 1 223 ? 9.102 1.282 -7.649 1.00 91.88 223 ASP A O 1
ATOM 1680 N N . ASP A 1 224 ? 7.921 3.160 -7.331 1.00 90.94 224 ASP A N 1
ATOM 1681 C CA . ASP A 1 224 ? 7.955 3.581 -8.739 1.00 90.94 224 ASP A CA 1
ATOM 1682 C C . ASP A 1 224 ? 9.389 3.813 -9.253 1.00 90.94 224 ASP A C 1
ATOM 1684 O O . ASP A 1 224 ? 9.677 3.548 -10.427 1.00 90.94 224 ASP A O 1
ATOM 1688 N N . ALA A 1 225 ? 10.316 4.246 -8.391 1.00 91.88 225 ALA A N 1
ATOM 1689 C CA . ALA A 1 225 ? 11.736 4.378 -8.724 1.00 91.88 225 ALA A CA 1
ATOM 1690 C C . ALA A 1 225 ? 12.395 3.026 -9.067 1.00 91.88 225 ALA A C 1
ATOM 1692 O O . ALA A 1 225 ? 13.383 2.986 -9.804 1.00 91.88 225 ALA A O 1
ATOM 1693 N N . LEU A 1 226 ? 11.815 1.914 -8.604 1.00 94.19 226 LEU A N 1
ATOM 1694 C CA . LEU A 1 226 ? 12.280 0.548 -8.858 1.00 94.19 226 LEU A CA 1
ATOM 1695 C C . LEU A 1 226 ? 11.638 -0.088 -10.101 1.00 94.19 226 LEU A C 1
ATOM 1697 O O . LEU A 1 226 ? 11.948 -1.226 -10.435 1.00 94.19 226 LEU A O 1
ATOM 1701 N N . ARG A 1 227 ? 10.779 0.630 -10.839 1.00 93.31 227 ARG A N 1
ATOM 1702 C CA . ARG A 1 227 ? 10.020 0.087 -11.985 1.00 93.31 227 ARG A CA 1
ATOM 1703 C C . ARG A 1 227 ? 10.864 -0.619 -13.058 1.00 93.31 227 ARG A C 1
ATOM 1705 O O . ARG A 1 227 ? 10.345 -1.477 -13.764 1.00 93.31 227 ARG A O 1
ATOM 1712 N N . TYR A 1 228 ? 12.122 -0.218 -13.231 1.00 93.56 228 TYR A N 1
ATOM 1713 C CA . TYR A 1 228 ? 13.042 -0.780 -14.230 1.00 93.56 228 TYR A CA 1
ATOM 1714 C C . TYR A 1 228 ? 14.236 -1.477 -13.579 1.00 93.56 228 TYR A C 1
ATOM 1716 O O . TYR A 1 228 ? 15.366 -1.362 -14.058 1.00 93.56 228 TYR A O 1
ATOM 1724 N N . TYR A 1 229 ? 13.979 -2.132 -12.455 1.00 94.94 229 TYR A N 1
ATOM 1725 C CA . TYR A 1 229 ? 14.962 -2.830 -11.656 1.00 94.94 229 TYR A CA 1
ATOM 1726 C C . TYR A 1 229 ? 14.407 -4.179 -11.205 1.00 94.94 229 TYR A C 1
ATOM 1728 O O . TYR A 1 229 ? 13.235 -4.286 -10.855 1.00 94.94 229 TYR A O 1
ATOM 1736 N N . ASP A 1 230 ? 15.282 -5.178 -11.139 1.00 94.44 230 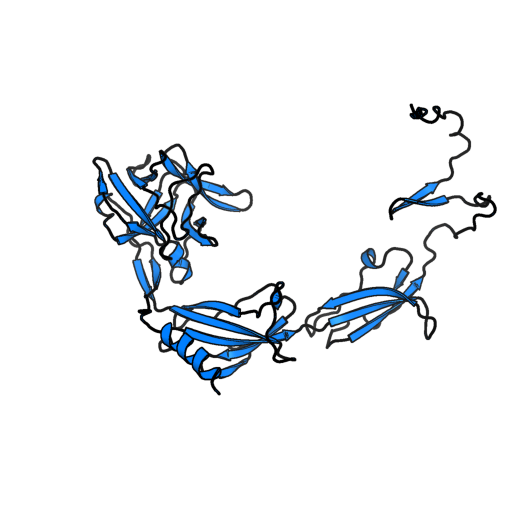ASP A N 1
ATOM 1737 C CA . ASP A 1 230 ? 14.981 -6.466 -10.518 1.00 94.44 230 ASP A CA 1
ATOM 1738 C C . ASP A 1 230 ? 15.779 -6.600 -9.222 1.00 94.44 230 ASP A C 1
ATOM 1740 O O . ASP A 1 230 ? 16.995 -6.395 -9.218 1.00 94.44 230 ASP A O 1
ATOM 1744 N N . LEU A 1 231 ? 15.127 -6.959 -8.114 1.00 95.62 231 LEU A N 1
ATOM 1745 C CA . LEU A 1 231 ? 15.842 -7.311 -6.888 1.00 95.62 231 LEU A CA 1
ATOM 1746 C C . LEU A 1 231 ? 16.610 -8.617 -7.123 1.00 95.62 231 LEU A C 1
ATOM 1748 O O . LEU A 1 231 ? 16.014 -9.629 -7.491 1.00 95.62 231 LEU A O 1
ATOM 1752 N N . VAL A 1 232 ? 17.926 -8.607 -6.905 1.00 95.75 232 VAL A N 1
ATOM 1753 C CA . VAL A 1 232 ? 18.777 -9.787 -7.146 1.00 95.75 232 VAL A CA 1
ATOM 1754 C C . VAL A 1 232 ? 19.410 -10.342 -5.877 1.00 95.75 232 VAL A C 1
ATOM 1756 O O . VAL A 1 232 ? 19.614 -11.554 -5.784 1.00 95.75 232 VAL A O 1
ATOM 1759 N N . GLN A 1 233 ? 19.711 -9.487 -4.900 1.00 96.88 233 GLN A N 1
ATOM 1760 C CA . GLN A 1 233 ? 20.330 -9.866 -3.628 1.00 96.88 233 GLN A CA 1
ATOM 1761 C C . GLN A 1 233 ? 19.874 -8.920 -2.518 1.00 96.88 233 GLN A C 1
ATOM 1763 O O . GLN A 1 233 ? 19.492 -7.782 -2.799 1.00 96.88 233 GLN A O 1
ATOM 1768 N N . TYR A 1 234 ? 19.982 -9.363 -1.272 1.00 96.50 234 TYR A N 1
ATOM 1769 C CA . TYR A 1 234 ? 19.861 -8.498 -0.106 1.00 96.50 234 TYR A CA 1
ATOM 1770 C C . TYR A 1 234 ? 20.954 -8.816 0.919 1.00 96.50 234 TYR A C 1
ATOM 1772 O O . TYR A 1 234 ? 21.441 -9.942 0.978 1.00 96.50 234 TYR A O 1
ATOM 1780 N N . GLU A 1 235 ? 21.352 -7.811 1.688 1.00 95.12 235 GLU A N 1
ATOM 1781 C CA . GLU A 1 235 ? 22.119 -7.945 2.926 1.00 95.12 235 GLU A CA 1
ATOM 1782 C C . GLU A 1 235 ? 21.137 -7.831 4.094 1.00 95.12 235 GLU A C 1
ATOM 1784 O O . GLU A 1 235 ? 20.317 -6.905 4.096 1.00 95.12 235 GLU A O 1
ATOM 1789 N N . ASP A 1 236 ? 21.159 -8.786 5.021 1.00 90.94 236 ASP A N 1
ATOM 1790 C CA . ASP A 1 236 ? 20.334 -8.743 6.234 1.00 90.94 236 ASP A CA 1
ATOM 1791 C C . ASP A 1 236 ? 20.954 -7.865 7.337 1.00 90.94 236 ASP A C 1
ATOM 1793 O O . ASP A 1 236 ? 22.035 -7.299 7.168 1.00 90.94 236 ASP A O 1
ATOM 1797 N N . GLY A 1 237 ? 20.267 -7.744 8.478 1.00 82.56 237 GLY A N 1
ATOM 1798 C CA . GLY A 1 237 ? 20.733 -6.919 9.597 1.00 82.56 237 GLY A CA 1
ATOM 1799 C C . GLY A 1 237 ? 22.009 -7.418 10.280 1.00 82.56 237 GLY A C 1
ATOM 1800 O O . GLY A 1 237 ? 22.625 -6.662 11.029 1.00 82.56 237 GLY A O 1
ATOM 1801 N N . GLU A 1 238 ? 22.446 -8.647 9.994 1.00 85.12 238 GLU A N 1
ATOM 1802 C CA . GLU A 1 238 ? 23.721 -9.203 10.465 1.00 85.12 238 GLU A CA 1
ATOM 1803 C C . GLU A 1 238 ? 24.863 -8.967 9.458 1.00 85.12 238 GLU A C 1
ATOM 1805 O O . GLU A 1 238 ? 26.027 -9.285 9.731 1.00 85.12 238 GLU A O 1
ATOM 1810 N N . GLY A 1 239 ? 24.558 -8.386 8.294 1.00 86.75 239 GLY A N 1
ATOM 1811 C CA . GLY A 1 239 ? 25.521 -8.142 7.225 1.00 86.75 239 GLY A CA 1
ATOM 1812 C C . GLY A 1 239 ? 25.738 -9.343 6.297 1.00 86.75 239 GLY A C 1
ATOM 1813 O O . GLY A 1 239 ? 26.724 -9.370 5.550 1.00 86.75 239 GLY A O 1
ATOM 1814 N N . GLU A 1 240 ? 24.883 -10.371 6.351 1.00 92.50 240 GLU A N 1
ATOM 1815 C CA . GLU A 1 240 ? 25.000 -11.551 5.493 1.00 92.50 240 GLU A CA 1
ATOM 1816 C C . GLU A 1 240 ? 24.288 -11.334 4.151 1.00 92.50 240 GLU A C 1
ATOM 1818 O O . GLU A 1 240 ? 23.171 -10.824 4.079 1.00 92.50 240 GLU A O 1
ATOM 1823 N N . LEU A 1 241 ? 24.956 -11.725 3.060 1.00 95.62 241 LEU A N 1
ATOM 1824 C CA . LEU A 1 241 ? 24.446 -11.578 1.698 1.00 95.62 241 LEU A CA 1
ATOM 1825 C C . LEU A 1 241 ? 23.668 -12.811 1.250 1.00 95.62 241 LEU A C 1
ATOM 1827 O O . LEU A 1 241 ? 24.235 -13.894 1.093 1.00 95.62 241 LEU A O 1
ATOM 1831 N N . HIS A 1 242 ? 22.416 -12.588 0.874 1.00 95.81 242 HIS A N 1
ATOM 1832 C CA . HIS A 1 242 ? 21.481 -13.614 0.430 1.00 95.81 242 HIS A CA 1
ATOM 1833 C C . HIS A 1 242 ? 20.970 -13.332 -0.990 1.00 95.81 242 HIS A C 1
ATOM 1835 O O . HIS A 1 242 ? 20.854 -12.172 -1.409 1.00 95.81 242 HIS A O 1
ATOM 1841 N N . PRO A 1 243 ? 20.660 -14.367 -1.789 1.00 96.50 243 PRO A N 1
ATOM 1842 C CA . PRO A 1 243 ? 19.976 -14.183 -3.063 1.00 96.50 243 PRO A CA 1
ATOM 1843 C C . PRO A 1 243 ? 18.514 -13.768 -2.838 1.00 96.50 243 PRO A C 1
ATOM 1845 O O . PRO A 1 243 ? 17.847 -14.284 -1.950 1.00 96.50 243 PRO A O 1
ATOM 1848 N N . ALA A 1 244 ? 17.958 -12.917 -3.705 1.00 92.88 244 ALA A N 1
ATOM 1849 C CA . ALA A 1 244 ? 16.570 -12.443 -3.574 1.00 92.88 244 ALA A CA 1
ATOM 1850 C C . ALA A 1 244 ? 15.499 -13.552 -3.651 1.00 92.88 244 ALA A C 1
ATOM 1852 O O . ALA A 1 244 ? 14.352 -13.340 -3.270 1.00 92.88 244 ALA A O 1
ATOM 1853 N N . SER A 1 245 ? 15.857 -14.733 -4.166 1.00 91.00 245 SER A N 1
ATOM 1854 C CA . SER A 1 245 ? 14.987 -15.913 -4.190 1.00 91.00 245 SER A CA 1
ATOM 1855 C C . SER A 1 245 ? 14.857 -16.611 -2.834 1.00 91.00 245 SER A C 1
ATOM 1857 O O . SER A 1 245 ? 13.999 -17.480 -2.685 1.00 91.00 245 SER A O 1
ATOM 1859 N N . GLU A 1 246 ? 15.741 -16.307 -1.886 1.00 92.62 246 GLU A N 1
ATOM 1860 C CA . GLU A 1 246 ? 15.716 -16.877 -0.546 1.00 92.62 246 GLU A CA 1
ATOM 1861 C C . GLU A 1 246 ? 14.796 -16.045 0.360 1.00 92.62 246 GLU A C 1
ATOM 1863 O O . GLU A 1 246 ? 14.936 -14.823 0.417 1.00 92.62 246 GLU A O 1
ATOM 1868 N N . PRO A 1 247 ? 13.809 -16.666 1.029 1.00 89.38 247 PRO A N 1
ATOM 1869 C CA . PRO A 1 247 ? 12.925 -15.940 1.926 1.00 89.38 247 PRO A CA 1
ATOM 1870 C C . PRO A 1 247 ? 13.672 -15.539 3.202 1.00 89.38 247 PRO A C 1
ATOM 1872 O O . PRO A 1 247 ? 14.163 -16.396 3.934 1.00 89.38 247 PRO A O 1
ATOM 1875 N N . CYS A 1 248 ? 13.677 -14.246 3.516 1.00 91.06 248 CYS A N 1
ATOM 1876 C CA . CYS A 1 248 ? 14.138 -13.756 4.810 1.00 91.06 248 CYS A CA 1
ATOM 1877 C C . CYS A 1 248 ? 13.024 -13.921 5.851 1.00 91.06 248 CYS A C 1
ATOM 1879 O O . CYS A 1 248 ? 11.920 -13.418 5.650 1.00 91.06 248 CYS A O 1
ATOM 1881 N N . VAL A 1 249 ? 13.299 -14.612 6.957 1.00 90.31 249 VAL A N 1
ATOM 1882 C CA . VAL A 1 249 ? 12.383 -14.732 8.100 1.00 90.31 249 VAL A CA 1
ATOM 1883 C C . VAL A 1 249 ? 13.039 -14.084 9.305 1.00 90.31 249 VAL A C 1
ATOM 1885 O O . VAL A 1 249 ? 14.158 -14.452 9.658 1.00 90.31 249 VAL A O 1
ATOM 1888 N N . LEU A 1 250 ? 12.346 -13.146 9.948 1.00 86.81 250 LEU A N 1
ATOM 1889 C CA . LEU A 1 250 ? 12.882 -12.493 11.141 1.00 86.81 250 LEU A CA 1
ATOM 1890 C C . LEU A 1 250 ? 12.816 -13.456 12.331 1.00 86.81 250 LEU A C 1
ATOM 1892 O O . LEU A 1 250 ? 11.731 -13.960 12.629 1.00 86.81 250 LEU A O 1
ATOM 1896 N N . PRO A 1 251 ? 13.928 -13.737 13.025 1.00 83.75 251 PRO A N 1
ATOM 1897 C CA . PRO A 1 251 ? 13.899 -14.621 14.180 1.00 83.75 251 PRO A CA 1
ATOM 1898 C C . PRO A 1 251 ? 13.214 -13.954 15.386 1.00 83.75 251 PRO A C 1
ATOM 1900 O O . PRO A 1 251 ? 13.081 -12.733 15.461 1.00 83.75 251 PRO A O 1
ATOM 1903 N N . ASP A 1 252 ? 12.769 -14.761 16.352 1.00 81.88 252 ASP A N 1
ATOM 1904 C CA . ASP A 1 252 ? 12.079 -14.273 17.561 1.00 81.88 252 ASP A CA 1
ATOM 1905 C C . ASP A 1 252 ? 12.949 -13.362 18.442 1.00 81.88 252 ASP A C 1
ATOM 1907 O O . ASP A 1 252 ? 12.426 -12.517 19.178 1.00 81.88 252 ASP A O 1
ATOM 1911 N N . ASP A 1 253 ? 14.268 -13.516 18.352 1.00 83.38 253 ASP A N 1
ATOM 1912 C CA . ASP A 1 253 ? 15.279 -12.761 19.085 1.00 83.38 253 ASP A CA 1
ATOM 1913 C C . ASP A 1 253 ? 15.921 -11.620 18.280 1.00 83.38 253 ASP A C 1
ATOM 1915 O O . ASP A 1 253 ? 16.794 -10.947 18.826 1.00 83.38 253 ASP A O 1
ATOM 1919 N N . ALA A 1 254 ? 15.464 -11.341 17.050 1.00 82.44 254 ALA A N 1
ATOM 1920 C CA . ALA A 1 254 ? 15.934 -10.189 16.272 1.00 82.44 254 ALA A CA 1
ATOM 1921 C C . ALA A 1 254 ? 15.769 -8.880 17.051 1.00 82.44 254 ALA A C 1
ATOM 1923 O O . ALA A 1 254 ? 14.892 -8.773 17.907 1.00 82.44 254 ALA A O 1
ATOM 1924 N N . GLU A 1 255 ? 16.594 -7.873 16.776 1.00 84.50 255 GLU A N 1
ATOM 1925 C CA . GLU A 1 255 ? 16.476 -6.559 17.416 1.00 84.50 255 GLU A CA 1
ATOM 1926 C C . GLU A 1 255 ? 15.173 -5.840 17.008 1.00 84.50 255 GLU A C 1
ATOM 1928 O O . GLU A 1 255 ? 14.548 -6.186 16.008 1.00 84.50 255 GLU A O 1
ATOM 1933 N N . ASP A 1 256 ? 14.725 -4.853 17.798 1.00 82.50 256 ASP A N 1
ATOM 1934 C CA . ASP A 1 256 ? 13.482 -4.103 17.509 1.00 82.50 256 ASP A CA 1
ATOM 1935 C C . ASP A 1 256 ? 13.579 -3.267 16.217 1.00 82.50 256 ASP A C 1
ATOM 1937 O O . ASP A 1 256 ? 12.559 -2.876 15.643 1.00 82.50 256 ASP A O 1
ATOM 1941 N N . GLU A 1 257 ? 14.804 -3.010 15.759 1.00 87.50 257 GLU A N 1
ATOM 1942 C CA . GLU A 1 257 ? 15.128 -2.341 14.506 1.00 87.50 257 GLU A CA 1
ATOM 1943 C C . GLU A 1 257 ? 16.075 -3.227 13.689 1.00 87.50 257 GLU A C 1
ATOM 1945 O O . GLU A 1 257 ? 16.994 -3.841 14.230 1.00 87.50 257 GLU A O 1
ATOM 1950 N N . GLN A 1 258 ? 15.823 -3.328 12.386 1.00 88.50 258 GLN A N 1
ATOM 1951 C CA . GLN A 1 258 ? 16.635 -4.102 11.449 1.00 88.50 258 GLN A CA 1
ATOM 1952 C C . GLN A 1 258 ? 16.850 -3.301 10.171 1.00 88.50 258 GLN A C 1
ATOM 1954 O O . GLN A 1 258 ? 15.902 -2.774 9.586 1.00 88.50 258 GLN A O 1
ATOM 1959 N N . ASP A 1 259 ? 18.089 -3.266 9.704 1.00 92.25 259 ASP A N 1
ATOM 1960 C CA . ASP A 1 259 ? 18.455 -2.599 8.464 1.00 92.25 259 ASP A CA 1
ATOM 1961 C C . ASP A 1 259 ? 18.786 -3.642 7.399 1.00 92.25 259 ASP A C 1
ATOM 1963 O O . ASP A 1 259 ? 19.500 -4.605 7.656 1.00 92.25 259 ASP A O 1
ATOM 1967 N N . PHE A 1 260 ? 18.275 -3.438 6.190 1.00 94.31 260 PHE A N 1
ATOM 1968 C CA . PHE A 1 260 ? 18.556 -4.275 5.030 1.00 94.31 260 PHE A CA 1
ATOM 1969 C C . PHE A 1 260 ? 19.155 -3.433 3.916 1.00 94.31 260 PHE A C 1
ATOM 1971 O O . PHE A 1 260 ? 18.680 -2.327 3.633 1.00 94.31 260 PHE A O 1
ATOM 1978 N N . ILE A 1 261 ? 20.129 -3.993 3.203 1.00 96.19 261 ILE A N 1
ATOM 1979 C CA . ILE A 1 261 ? 20.616 -3.416 1.947 1.00 96.19 261 ILE A CA 1
ATOM 1980 C C . ILE A 1 261 ? 20.063 -4.248 0.798 1.00 96.19 261 ILE A C 1
ATOM 1982 O O . ILE A 1 261 ? 20.402 -5.413 0.636 1.00 96.19 261 ILE A O 1
ATOM 1986 N N . LEU A 1 262 ? 19.202 -3.652 -0.019 1.00 97.19 262 LEU A N 1
ATOM 1987 C CA . LEU A 1 262 ? 18.589 -4.308 -1.167 1.00 97.19 262 LEU A CA 1
ATOM 1988 C C . LEU A 1 262 ? 19.368 -3.964 -2.433 1.00 97.19 262 LEU A C 1
ATOM 1990 O O . LEU A 1 262 ? 19.466 -2.793 -2.809 1.00 97.19 262 LEU A O 1
ATOM 1994 N N . TYR A 1 263 ? 19.889 -4.978 -3.120 1.00 97.00 263 TYR A N 1
ATOM 1995 C CA . TYR A 1 263 ? 20.635 -4.789 -4.357 1.00 97.00 263 TYR A CA 1
ATOM 1996 C C . TYR A 1 263 ? 19.780 -5.096 -5.576 1.00 97.00 263 TYR A C 1
ATOM 1998 O O . TYR A 1 263 ? 19.399 -6.242 -5.841 1.00 97.00 263 TYR A O 1
ATOM 2006 N N . TYR A 1 264 ? 19.559 -4.057 -6.363 1.00 96.44 264 TYR A N 1
ATOM 2007 C CA . TYR A 1 264 ? 18.725 -4.077 -7.546 1.00 96.44 264 TYR A CA 1
ATOM 2008 C C . TYR A 1 264 ? 19.569 -4.031 -8.817 1.00 96.44 264 TYR A C 1
ATOM 2010 O O . TYR A 1 264 ? 20.465 -3.202 -8.968 1.00 96.44 264 TYR A O 1
ATOM 2018 N N . GLN A 1 265 ? 19.267 -4.906 -9.766 1.00 95.12 265 GLN A N 1
ATOM 2019 C CA . GLN A 1 265 ? 19.877 -4.918 -11.086 1.00 95.12 265 GLN A CA 1
ATOM 2020 C C . GLN A 1 265 ? 19.040 -4.054 -12.044 1.00 95.12 265 GLN A C 1
ATOM 2022 O O . GLN A 1 265 ? 17.874 -4.385 -12.268 1.00 95.12 265 GLN A O 1
ATOM 2027 N N . PRO A 1 266 ? 19.593 -2.977 -12.637 1.00 94.44 266 PRO A N 1
ATOM 2028 C CA . PRO A 1 266 ? 18.873 -2.196 -13.636 1.00 94.44 266 PRO A CA 1
ATOM 2029 C C . PRO A 1 266 ? 18.581 -3.032 -14.881 1.00 94.44 266 PRO A C 1
ATOM 2031 O O . PRO A 1 266 ? 19.423 -3.818 -15.338 1.00 94.44 266 PRO A O 1
ATOM 2034 N N . TRP A 1 267 ? 17.397 -2.819 -15.448 1.00 95.44 267 TRP A N 1
ATOM 2035 C CA . TRP A 1 267 ? 17.030 -3.358 -16.749 1.00 95.44 267 TRP A CA 1
ATOM 2036 C C . TRP A 1 267 ? 17.903 -2.742 -17.849 1.00 95.44 267 TRP A C 1
ATOM 2038 O O . TRP A 1 267 ? 18.115 -1.523 -17.846 1.00 95.44 267 TRP A O 1
ATOM 2048 N N . PRO A 1 268 ? 18.355 -3.552 -18.821 1.00 94.81 268 PRO A N 1
ATOM 2049 C CA . PRO A 1 268 ? 19.019 -3.065 -20.018 1.00 94.81 268 PRO A CA 1
ATOM 2050 C C . PRO A 1 268 ? 18.300 -1.901 -20.706 1.00 94.81 268 PRO A C 1
ATOM 2052 O O . PRO A 1 268 ? 17.078 -1.921 -20.896 1.00 94.81 268 PRO A O 1
ATOM 2055 N N . THR A 1 269 ? 19.075 -0.904 -21.128 1.00 95.12 269 THR A N 1
ATOM 2056 C CA . THR A 1 269 ? 18.614 0.202 -21.969 1.00 95.12 269 THR A CA 1
ATOM 2057 C C . THR A 1 269 ? 18.976 -0.069 -23.423 1.00 95.12 269 THR A C 1
ATOM 2059 O O . THR A 1 269 ? 20.149 -0.121 -23.788 1.00 95.12 269 THR A O 1
ATOM 2062 N N . VAL A 1 270 ? 17.954 -0.184 -24.268 1.00 96.06 270 VAL A N 1
ATOM 2063 C CA . VAL A 1 270 ? 18.112 -0.395 -25.707 1.00 96.06 270 VAL A CA 1
ATOM 2064 C C . VAL A 1 270 ? 17.684 0.860 -26.456 1.00 96.06 270 VAL A C 1
ATOM 2066 O O . VAL A 1 270 ? 16.552 1.332 -26.309 1.00 96.06 270 VAL A O 1
ATOM 2069 N N . VAL A 1 271 ? 18.586 1.404 -27.270 1.00 96.69 271 VAL A N 1
ATOM 2070 C CA . VAL A 1 271 ? 18.285 2.503 -28.195 1.00 96.69 271 VAL A CA 1
ATOM 2071 C C . VAL A 1 271 ? 18.015 1.910 -29.569 1.00 96.69 271 VAL A C 1
ATOM 2073 O O . VAL A 1 271 ? 18.880 1.277 -30.159 1.00 96.69 271 VAL A O 1
ATOM 2076 N N . ILE A 1 272 ? 16.810 2.114 -30.085 1.00 95.88 272 ILE A N 1
ATOM 2077 C CA . ILE A 1 272 ? 16.389 1.643 -31.401 1.00 95.88 272 ILE A CA 1
ATOM 2078 C C . ILE A 1 272 ? 16.447 2.822 -32.364 1.00 95.88 272 ILE A C 1
ATOM 2080 O O . ILE A 1 272 ? 15.674 3.772 -32.233 1.00 95.88 272 ILE A O 1
ATOM 2084 N N . GLU A 1 273 ? 17.325 2.748 -33.353 1.00 94.81 273 GLU A N 1
ATOM 2085 C CA . GLU A 1 273 ? 17.454 3.726 -34.426 1.00 94.81 273 GLU A CA 1
ATOM 2086 C C . GLU A 1 273 ? 16.864 3.160 -35.713 1.00 94.81 273 GLU A C 1
ATOM 2088 O O . GLU A 1 273 ? 17.307 2.140 -36.231 1.00 94.81 273 GLU A O 1
ATOM 2093 N N . CYS A 1 274 ? 15.845 3.823 -36.246 1.00 92.94 274 CYS A N 1
ATOM 2094 C CA . CYS A 1 274 ? 15.255 3.464 -37.527 1.00 92.94 274 CYS A CA 1
ATOM 2095 C C . CYS A 1 274 ? 15.877 4.332 -38.617 1.00 92.94 274 CYS A C 1
ATOM 2097 O O . CYS A 1 274 ? 15.794 5.567 -38.565 1.00 92.94 274 CYS A O 1
ATOM 2099 N N . VAL A 1 275 ? 16.488 3.683 -39.604 1.00 92.88 275 VAL A N 1
ATOM 2100 C CA . VAL A 1 275 ? 17.225 4.338 -40.687 1.00 92.88 275 VAL A CA 1
ATOM 2101 C C . VAL A 1 275 ? 16.600 4.051 -42.044 1.00 92.88 275 VAL A C 1
ATOM 2103 O O . VAL A 1 275 ? 15.965 3.018 -42.248 1.00 92.88 275 VAL A O 1
ATOM 2106 N N . VAL A 1 276 ? 16.802 4.975 -42.978 1.00 88.38 276 VAL A N 1
ATOM 2107 C CA . VAL A 1 276 ? 16.578 4.760 -44.413 1.00 88.38 276 VAL A CA 1
ATOM 2108 C C . VAL A 1 276 ? 17.906 4.881 -45.152 1.00 88.38 276 VAL A C 1
ATOM 2110 O O . VAL A 1 276 ? 18.714 5.746 -44.809 1.00 88.38 276 VAL A O 1
ATOM 2113 N N . GLY A 1 277 ? 18.111 4.045 -46.171 1.00 76.88 277 GLY A N 1
ATOM 2114 C CA . GLY A 1 277 ? 19.393 3.921 -46.875 1.00 76.88 277 GLY A CA 1
ATOM 2115 C C . GLY A 1 277 ? 20.333 2.895 -46.229 1.00 76.88 277 GLY A C 1
ATOM 2116 O O . GLY A 1 277 ? 20.021 2.330 -45.184 1.00 76.88 277 GLY A O 1
ATOM 2117 N N . GLU A 1 278 ? 21.479 2.647 -46.864 1.00 70.81 278 GLU A N 1
ATOM 2118 C CA . GLU A 1 278 ? 22.493 1.684 -46.414 1.00 70.81 278 GLU A CA 1
ATOM 2119 C C . GLU A 1 278 ? 23.876 2.349 -46.322 1.00 70.81 278 GLU A C 1
ATOM 2121 O O . GLU A 1 278 ? 24.178 3.286 -47.063 1.00 70.81 278 GLU A O 1
ATOM 2126 N N . GLY A 1 279 ? 24.738 1.841 -45.437 1.00 69.75 279 GLY A N 1
ATOM 2127 C CA . GLY A 1 279 ? 26.127 2.297 -45.320 1.00 69.75 279 GLY A CA 1
ATOM 2128 C C . GLY A 1 279 ? 26.262 3.735 -44.805 1.00 69.75 279 GLY A C 1
ATOM 2129 O O . GLY A 1 279 ? 25.572 4.134 -43.873 1.00 69.75 279 GLY A O 1
ATOM 2130 N N . GLU A 1 280 ? 27.177 4.509 -45.395 1.00 72.25 280 GLU A N 1
ATOM 2131 C CA . GLU A 1 280 ? 27.488 5.886 -44.967 1.00 72.25 280 GLU A CA 1
ATOM 2132 C C . GLU A 1 280 ? 26.363 6.898 -45.260 1.00 72.25 280 GLU A C 1
ATOM 2134 O O . GLU A 1 280 ? 26.328 7.963 -44.647 1.00 72.25 280 GLU A O 1
ATOM 2139 N N . ASP A 1 281 ? 25.418 6.555 -46.141 1.00 75.12 281 ASP A N 1
ATOM 2140 C CA . ASP A 1 281 ? 24.277 7.406 -46.510 1.00 75.12 281 ASP A CA 1
ATOM 2141 C C . ASP A 1 281 ? 23.022 7.136 -45.655 1.00 75.12 281 ASP A C 1
ATOM 2143 O O . ASP A 1 281 ? 21.967 7.745 -45.874 1.00 75.12 281 ASP A O 1
ATOM 2147 N N . ALA A 1 282 ? 23.106 6.218 -44.684 1.00 83.75 282 ALA A N 1
ATOM 2148 C CA . ALA A 1 282 ? 21.992 5.882 -43.809 1.00 83.75 282 ALA A CA 1
ATOM 2149 C C . ALA A 1 282 ? 21.578 7.090 -42.954 1.00 83.75 282 ALA A C 1
ATOM 2151 O O . ALA A 1 282 ? 22.379 7.681 -42.226 1.00 83.75 282 ALA A O 1
ATOM 2152 N N . ARG A 1 283 ? 20.291 7.447 -43.005 1.00 86.69 283 ARG A N 1
ATOM 2153 C CA . ARG A 1 283 ? 19.734 8.561 -42.227 1.00 86.69 283 ARG A CA 1
ATOM 2154 C C . ARG A 1 283 ? 18.739 8.056 -41.195 1.00 86.69 283 ARG A C 1
ATOM 2156 O O . ARG A 1 283 ? 17.688 7.530 -41.563 1.00 86.69 283 ARG A O 1
ATOM 2163 N N . VAL A 1 284 ? 19.020 8.318 -39.920 1.00 89.06 284 VAL A N 1
ATOM 2164 C CA . VAL A 1 284 ? 18.064 8.106 -38.824 1.00 89.06 284 VAL A CA 1
ATOM 2165 C C . VAL A 1 284 ? 16.865 9.031 -39.023 1.00 89.06 284 VAL A C 1
ATOM 2167 O O . VAL A 1 284 ? 17.016 10.249 -39.138 1.00 89.06 284 VAL A O 1
ATOM 2170 N N . PHE A 1 285 ? 15.666 8.458 -39.085 1.00 86.75 285 PHE A N 1
ATOM 2171 C CA . PHE A 1 285 ? 14.417 9.222 -39.189 1.00 86.75 285 PHE A CA 1
ATOM 2172 C C . PHE A 1 285 ? 13.525 9.062 -37.953 1.00 86.75 285 PHE A C 1
ATOM 2174 O O . PHE A 1 285 ? 12.625 9.873 -37.741 1.00 86.75 285 PHE A O 1
ATOM 2181 N N . TYR A 1 286 ? 13.777 8.037 -37.139 1.00 90.06 286 TYR A N 1
ATOM 2182 C CA . TYR A 1 286 ? 13.082 7.789 -35.885 1.00 90.06 286 TYR A CA 1
ATOM 2183 C C . TYR A 1 286 ? 14.036 7.119 -34.894 1.00 90.06 286 TYR A C 1
ATOM 2185 O O . TYR A 1 286 ? 14.844 6.277 -35.280 1.00 90.06 286 TYR A O 1
ATOM 2193 N N . SER A 1 287 ? 13.940 7.493 -33.621 1.00 93.19 287 SER A N 1
ATOM 2194 C CA . SER A 1 287 ? 14.695 6.872 -32.536 1.00 93.19 287 SER A CA 1
ATOM 2195 C C . SER A 1 287 ? 13.788 6.668 -31.328 1.00 93.19 287 SER A C 1
ATOM 2197 O O . SER A 1 287 ? 12.934 7.512 -31.038 1.00 93.19 287 SER A O 1
ATOM 2199 N N . LYS A 1 288 ? 13.961 5.541 -30.639 1.00 93.38 288 LYS A N 1
ATOM 2200 C CA . LYS A 1 288 ? 13.222 5.191 -29.425 1.00 93.38 288 LYS A CA 1
ATOM 2201 C C . LYS A 1 288 ? 14.159 4.533 -28.428 1.00 93.38 288 LYS A C 1
ATOM 2203 O O . LYS A 1 288 ? 14.838 3.570 -28.762 1.00 93.38 288 LYS A O 1
ATOM 2208 N N . THR A 1 289 ? 14.125 4.996 -27.188 1.00 95.38 289 THR A N 1
ATOM 2209 C CA . THR A 1 289 ? 14.801 4.333 -26.072 1.00 95.38 289 THR A CA 1
ATOM 2210 C C . THR A 1 289 ? 13.788 3.513 -25.288 1.00 95.38 289 THR A C 1
ATOM 2212 O O . THR A 1 289 ? 12.731 4.025 -24.913 1.00 95.38 289 THR A O 1
ATOM 2215 N N . VAL A 1 290 ? 14.106 2.248 -25.028 1.00 93.75 290 VAL A N 1
ATOM 2216 C CA . VAL A 1 290 ? 13.298 1.351 -24.194 1.00 93.75 290 VAL A CA 1
ATOM 2217 C C . VAL A 1 290 ? 14.154 0.728 -23.100 1.00 93.75 290 VAL A C 1
ATOM 2219 O O . VAL A 1 290 ? 15.339 0.473 -23.299 1.00 93.75 290 VAL A O 1
ATOM 2222 N N . ARG A 1 291 ? 13.541 0.477 -21.942 1.00 94.06 291 ARG A N 1
ATOM 2223 C CA . ARG A 1 291 ? 14.110 -0.375 -20.894 1.00 94.06 291 ARG A CA 1
ATOM 2224 C C . ARG A 1 291 ? 13.356 -1.691 -20.888 1.00 94.06 291 ARG A C 1
ATOM 2226 O O . ARG A 1 291 ? 12.125 -1.676 -20.865 1.00 94.06 291 ARG A O 1
ATOM 2233 N N . VAL A 1 292 ? 14.083 -2.797 -20.949 1.00 92.31 292 VAL A N 1
ATOM 2234 C CA . VAL A 1 292 ? 13.515 -4.141 -21.123 1.00 92.31 292 VAL A CA 1
ATOM 2235 C C . VAL A 1 292 ? 14.228 -5.082 -20.168 1.00 92.31 292 VAL A C 1
ATOM 2237 O O . VAL A 1 292 ? 15.453 -5.031 -20.085 1.00 92.31 292 VAL A O 1
ATOM 2240 N N . ALA A 1 293 ? 13.484 -5.923 -19.449 1.00 90.56 293 ALA A N 1
ATOM 2241 C CA . ALA A 1 293 ? 14.077 -6.892 -18.538 1.00 90.56 293 ALA A CA 1
ATOM 2242 C C . ALA A 1 293 ? 15.024 -7.839 -19.291 1.00 90.56 293 ALA A C 1
ATOM 2244 O O . ALA A 1 293 ? 14.839 -8.166 -20.468 1.00 90.56 293 ALA A O 1
ATOM 2245 N N . LYS A 1 294 ? 16.083 -8.284 -18.617 1.00 87.12 294 LYS A N 1
ATOM 2246 C CA . LYS A 1 294 ? 17.075 -9.155 -19.248 1.00 87.12 294 LYS A CA 1
ATOM 2247 C C . LYS A 1 294 ? 16.451 -10.515 -19.563 1.00 87.12 294 LYS A C 1
ATOM 2249 O O . LYS A 1 294 ? 15.948 -11.185 -18.669 1.00 87.12 294 LYS A O 1
ATOM 2254 N N . GLY A 1 295 ? 16.568 -10.959 -20.813 1.00 88.06 295 GLY A N 1
ATOM 2255 C CA . GLY A 1 295 ? 15.955 -12.208 -21.275 1.00 88.06 295 GLY A CA 1
ATOM 2256 C C . GLY A 1 295 ? 14.578 -12.037 -21.922 1.00 88.06 295 GLY A C 1
ATOM 2257 O O . GLY A 1 295 ? 14.102 -12.994 -22.535 1.00 88.06 295 GLY A O 1
ATOM 2258 N N . ASP A 1 296 ? 13.990 -10.840 -21.871 1.00 91.75 296 ASP A N 1
ATOM 2259 C CA . ASP A 1 296 ? 12.747 -10.535 -22.578 1.00 91.75 296 ASP A CA 1
ATOM 2260 C C . ASP A 1 296 ? 12.989 -10.186 -24.052 1.00 91.75 296 ASP A C 1
ATOM 2262 O O . ASP A 1 296 ? 14.091 -9.820 -24.481 1.00 91.75 296 ASP A O 1
ATOM 2266 N N . ILE A 1 297 ? 11.921 -10.311 -24.843 1.00 93.69 297 ILE A N 1
ATOM 2267 C CA . ILE A 1 297 ? 11.920 -9.956 -26.261 1.00 93.69 297 ILE A CA 1
ATOM 2268 C C . ILE A 1 297 ? 11.846 -8.435 -26.405 1.00 93.69 297 ILE A C 1
ATOM 2270 O O . ILE A 1 297 ? 10.962 -7.789 -25.839 1.00 93.69 297 ILE A O 1
ATOM 2274 N N . LEU A 1 298 ? 12.737 -7.870 -27.218 1.00 93.06 298 LEU A N 1
ATOM 2275 C CA . LEU A 1 298 ? 12.742 -6.453 -27.551 1.00 93.06 298 LEU A CA 1
ATOM 2276 C C . LEU A 1 298 ? 11.439 -6.053 -28.270 1.00 93.06 298 LEU A C 1
ATOM 2278 O O . LEU A 1 298 ? 11.162 -6.557 -29.363 1.00 93.06 298 LEU A O 1
ATOM 2282 N N . PRO A 1 299 ? 10.656 -5.103 -27.731 1.00 91.94 299 PRO A N 1
ATOM 2283 C CA . PRO A 1 299 ? 9.512 -4.561 -28.447 1.00 91.94 299 PRO A CA 1
ATOM 2284 C C . PRO A 1 299 ? 9.977 -3.633 -29.577 1.00 91.94 299 PRO A C 1
ATOM 2286 O O . PRO A 1 299 ? 10.423 -2.508 -29.337 1.00 91.94 299 PRO A O 1
ATOM 2289 N N . LEU A 1 300 ? 9.833 -4.089 -30.823 1.00 91.94 300 LEU A N 1
ATOM 2290 C CA . LEU A 1 300 ? 10.105 -3.265 -32.002 1.00 91.94 300 LEU A CA 1
ATOM 2291 C C . LEU A 1 300 ? 9.073 -2.127 -32.146 1.00 91.94 300 LEU A C 1
ATOM 2293 O O . LEU A 1 300 ? 7.918 -2.286 -31.732 1.00 91.94 300 LEU A O 1
ATOM 2297 N N . PRO A 1 301 ? 9.450 -0.977 -32.740 1.00 91.69 301 PRO A N 1
ATOM 2298 C CA . PRO A 1 301 ? 8.523 0.116 -33.005 1.00 91.69 301 PRO A CA 1
ATOM 2299 C C . PRO A 1 301 ? 7.323 -0.339 -33.838 1.00 91.69 301 PRO A C 1
ATOM 2301 O O . PRO A 1 301 ? 7.454 -1.003 -34.867 1.00 91.69 301 PRO A O 1
ATOM 2304 N N . THR A 1 302 ? 6.129 0.050 -33.411 1.00 88.56 302 THR A N 1
ATOM 2305 C CA . THR A 1 302 ? 4.894 -0.260 -34.127 1.00 88.56 302 THR A CA 1
ATOM 2306 C C . THR A 1 302 ? 4.728 0.633 -35.357 1.00 88.56 302 THR A C 1
ATOM 2308 O O . THR A 1 302 ? 5.217 1.761 -35.420 1.00 88.56 302 THR A O 1
ATOM 2311 N N . LYS A 1 303 ? 3.920 0.186 -36.327 1.00 83.19 303 LYS A N 1
ATOM 2312 C CA . LYS A 1 303 ? 3.560 1.002 -37.501 1.00 83.19 303 LYS A CA 1
ATOM 2313 C C . LYS A 1 303 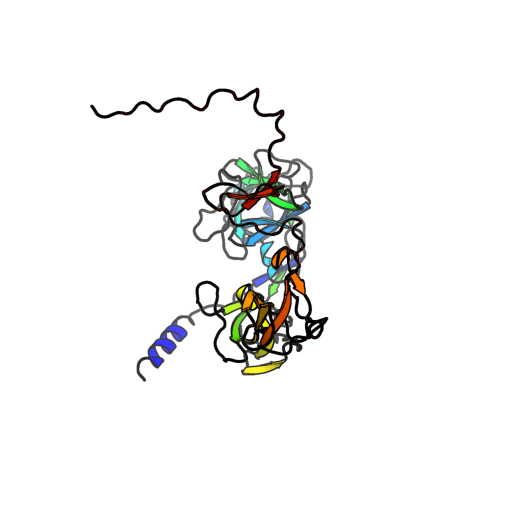? 2.894 2.338 -37.131 1.00 83.19 303 LYS A C 1
ATOM 2315 O O . LYS A 1 303 ? 2.981 3.298 -37.890 1.00 83.19 303 LYS A O 1
ATOM 2320 N N . ALA A 1 304 ? 2.215 2.402 -35.985 1.00 81.56 304 ALA A N 1
ATOM 2321 C CA . ALA A 1 304 ? 1.616 3.638 -35.487 1.00 81.56 304 ALA A CA 1
ATOM 2322 C C . ALA A 1 304 ? 2.678 4.643 -35.009 1.00 81.56 304 ALA A C 1
ATOM 2324 O O . ALA A 1 304 ? 2.517 5.836 -35.245 1.00 81.56 304 ALA A O 1
ATOM 2325 N N . GLU A 1 305 ? 3.759 4.161 -34.389 1.00 84.06 305 GLU A N 1
ATOM 2326 C CA . GLU A 1 305 ? 4.880 4.987 -33.923 1.00 84.06 305 GLU A CA 1
ATOM 2327 C C . GLU A 1 305 ? 5.761 5.471 -35.081 1.00 84.06 305 GLU A C 1
ATOM 2329 O O . GLU A 1 305 ? 6.142 6.638 -35.115 1.00 84.06 305 GLU A O 1
ATOM 2334 N N . ILE A 1 306 ? 6.039 4.595 -36.051 1.00 85.25 306 ILE A N 1
ATOM 2335 C CA . ILE A 1 306 ? 6.853 4.908 -37.238 1.00 85.25 306 ILE A CA 1
ATOM 2336 C C . ILE A 1 306 ? 6.113 5.828 -38.221 1.00 85.25 306 ILE A C 1
ATOM 2338 O O . ILE A 1 306 ? 6.722 6.652 -38.904 1.00 85.25 306 ILE A O 1
ATOM 2342 N N . GLY A 1 307 ? 4.788 5.707 -38.295 1.00 72.38 307 GLY A N 1
ATOM 2343 C CA . GLY A 1 307 ? 3.965 6.433 -39.253 1.00 72.38 307 GLY A CA 1
ATOM 2344 C C . GLY A 1 307 ? 3.850 5.735 -40.613 1.00 72.38 307 GLY A C 1
ATOM 2345 O O . GLY A 1 307 ? 4.276 4.600 -40.823 1.00 72.38 307 GLY A O 1
ATOM 2346 N N . ARG A 1 308 ? 3.181 6.402 -41.560 1.00 73.19 308 ARG A N 1
ATOM 2347 C CA . ARG A 1 308 ? 2.959 5.876 -42.921 1.00 73.19 308 ARG A CA 1
ATOM 2348 C C . ARG A 1 308 ? 4.161 6.172 -43.822 1.00 73.19 308 ARG A C 1
ATOM 2350 O O . ARG A 1 308 ? 4.813 7.192 -43.645 1.00 73.19 308 ARG A O 1
ATOM 2357 N N . GLY A 1 309 ? 4.370 5.332 -44.838 1.00 75.75 309 GLY A N 1
ATOM 2358 C CA . GLY A 1 309 ? 5.399 5.542 -45.866 1.00 75.75 309 GLY A CA 1
ATOM 2359 C C . GLY A 1 309 ? 6.723 4.817 -45.620 1.00 75.75 309 GLY A C 1
ATOM 2360 O O . GLY A 1 309 ? 7.671 5.061 -46.356 1.00 75.75 309 GLY A O 1
ATOM 2361 N N . TYR A 1 310 ? 6.784 3.919 -44.635 1.00 84.25 310 TYR A N 1
ATOM 2362 C CA . TYR A 1 310 ? 7.966 3.112 -44.334 1.00 84.25 310 TYR A CA 1
ATOM 2363 C C . TYR A 1 310 ? 7.582 1.637 -44.183 1.00 84.25 310 TYR A C 1
ATOM 2365 O O . TYR A 1 310 ? 6.578 1.331 -43.531 1.00 84.25 310 TYR A O 1
ATOM 2373 N N . ASN A 1 311 ? 8.380 0.739 -44.763 1.00 87.31 311 ASN A N 1
ATOM 2374 C CA . ASN A 1 311 ? 8.317 -0.701 -44.502 1.00 87.31 311 ASN A CA 1
ATOM 2375 C C . ASN A 1 311 ? 9.631 -1.145 -43.858 1.00 87.31 311 ASN A C 1
ATOM 2377 O O . ASN A 1 311 ? 10.702 -0.759 -44.319 1.00 87.31 311 ASN A O 1
ATOM 2381 N N . LEU A 1 312 ? 9.539 -1.947 -42.798 1.00 90.81 312 LEU A N 1
ATOM 2382 C CA . LEU A 1 312 ? 10.702 -2.533 -42.138 1.00 90.81 312 LEU A CA 1
ATOM 2383 C C . LEU A 1 312 ? 11.321 -3.609 -43.043 1.00 90.81 312 LEU A C 1
ATOM 2385 O O . LEU A 1 312 ? 10.601 -4.486 -43.522 1.00 90.81 312 LEU A O 1
ATOM 2389 N N . LEU A 1 313 ? 12.636 -3.528 -43.257 1.00 90.44 313 LEU A N 1
ATOM 2390 C CA . LEU A 1 313 ? 13.430 -4.521 -43.986 1.00 90.44 313 LEU A CA 1
ATOM 2391 C C . LEU A 1 313 ? 14.224 -5.440 -43.051 1.00 90.44 313 LEU A C 1
ATOM 2393 O O . LEU A 1 313 ? 14.382 -6.619 -43.363 1.00 90.44 313 LEU A O 1
ATOM 2397 N N . SER A 1 314 ? 14.721 -4.917 -41.924 1.00 88.56 314 SER A N 1
ATOM 2398 C CA . SER A 1 314 ? 15.434 -5.726 -40.926 1.00 88.56 314 SER A CA 1
ATOM 2399 C C . SER A 1 314 ? 14.531 -6.830 -40.375 1.00 88.56 314 SER A C 1
ATOM 2401 O O . SER A 1 314 ? 13.418 -6.561 -39.928 1.00 88.56 314 SER A O 1
ATOM 2403 N N . THR A 1 315 ? 15.038 -8.062 -40.372 1.00 88.94 315 THR A N 1
ATOM 2404 C CA . THR A 1 315 ? 14.344 -9.260 -39.839 1.00 88.94 315 THR A CA 1
ATOM 2405 C C . THR A 1 315 ? 15.159 -9.956 -38.754 1.00 88.94 315 THR A C 1
ATOM 2407 O O . THR A 1 315 ? 14.641 -10.755 -37.981 1.00 88.94 315 THR A O 1
ATOM 2410 N N . GLU A 1 316 ? 16.442 -9.616 -38.632 1.00 88.81 316 GLU A N 1
ATOM 2411 C CA . GLU A 1 316 ? 17.371 -10.145 -37.636 1.00 88.81 316 GLU A CA 1
ATOM 2412 C C . GLU A 1 316 ? 16.966 -9.830 -36.188 1.00 88.81 316 GLU A C 1
ATOM 2414 O O . GLU A 1 316 ? 17.438 -10.492 -35.263 1.00 88.81 316 GLU A O 1
ATOM 2419 N N . TYR A 1 317 ? 16.066 -8.861 -35.995 1.00 88.44 317 TYR A N 1
ATOM 2420 C CA . TYR A 1 317 ? 15.536 -8.489 -34.687 1.00 88.44 317 TYR A CA 1
ATOM 2421 C C . TYR A 1 317 ? 14.162 -9.102 -34.370 1.00 88.44 317 TYR A C 1
ATOM 2423 O O . TYR A 1 317 ? 13.600 -8.835 -33.303 1.00 88.44 317 TYR A O 1
ATOM 2431 N N . ASP A 1 318 ? 13.628 -9.955 -35.249 1.00 85.38 318 ASP A N 1
ATOM 2432 C CA . ASP A 1 318 ? 12.382 -10.676 -34.996 1.00 85.38 318 ASP A CA 1
ATOM 2433 C C . ASP A 1 318 ? 12.574 -11.657 -33.826 1.00 85.38 318 ASP A C 1
ATOM 2435 O O . ASP A 1 318 ? 13.265 -12.670 -33.937 1.00 85.38 318 ASP A O 1
ATOM 2439 N N . ASN A 1 319 ? 11.926 -11.373 -32.691 1.00 89.06 319 ASN A N 1
ATOM 2440 C CA . ASN A 1 319 ? 12.083 -12.089 -31.412 1.00 89.06 319 ASN A CA 1
ATOM 2441 C C . ASN A 1 319 ? 13.472 -11.948 -30.768 1.00 89.06 319 ASN A C 1
ATOM 2443 O O . ASN A 1 319 ? 13.925 -12.845 -30.051 1.00 89.06 319 ASN A O 1
ATOM 2447 N N . TYR A 1 320 ? 14.157 -10.831 -31.014 1.00 92.25 320 TYR A N 1
ATOM 2448 C CA . TYR A 1 320 ? 15.448 -10.566 -30.395 1.00 92.25 320 TYR A CA 1
ATOM 2449 C C . TYR A 1 320 ? 15.348 -10.516 -28.867 1.00 92.25 320 TYR A C 1
ATOM 2451 O O . TYR A 1 320 ? 14.539 -9.774 -28.315 1.00 92.25 320 TYR A O 1
ATOM 2459 N N . VAL A 1 321 ? 16.194 -11.296 -28.193 1.00 93.94 321 VAL A N 1
ATOM 2460 C CA . VAL A 1 321 ? 16.251 -11.373 -26.729 1.00 93.94 321 VAL A CA 1
ATOM 2461 C C . VAL A 1 321 ? 17.304 -10.406 -26.208 1.00 93.94 321 VAL A C 1
ATOM 2463 O O . VAL A 1 321 ? 18.491 -10.575 -26.501 1.00 93.94 321 VAL A O 1
ATOM 2466 N N . VAL A 1 322 ? 16.877 -9.443 -25.394 1.00 91.50 322 VAL A N 1
ATOM 2467 C CA . VAL A 1 322 ? 17.751 -8.405 -24.837 1.00 91.50 322 VAL A CA 1
ATOM 2468 C C . VAL A 1 322 ? 18.711 -9.008 -23.812 1.00 91.50 322 VAL A C 1
ATOM 2470 O O . VAL A 1 322 ? 18.308 -9.718 -22.883 1.00 91.50 322 VAL A O 1
ATOM 2473 N N . ARG A 1 323 ? 20.009 -8.724 -23.972 1.00 89.31 323 ARG A N 1
ATOM 2474 C CA . ARG A 1 323 ? 21.077 -9.270 -23.108 1.00 89.31 323 ARG A CA 1
ATOM 2475 C C . ARG A 1 323 ? 21.787 -8.218 -22.261 1.00 89.31 323 ARG A C 1
ATOM 2477 O O . ARG A 1 323 ? 22.374 -8.585 -21.239 1.00 89.31 323 ARG A O 1
ATOM 2484 N N . GLY A 1 324 ? 21.741 -6.958 -22.677 1.00 91.12 324 GLY A N 1
ATOM 2485 C CA . GLY A 1 324 ? 22.441 -5.836 -22.063 1.00 91.12 324 GLY A CA 1
ATOM 2486 C C . GLY A 1 324 ? 22.170 -4.542 -22.825 1.00 91.12 324 GLY A C 1
ATOM 2487 O O . GLY A 1 324 ? 21.370 -4.537 -23.757 1.00 91.12 324 GLY A O 1
ATOM 2488 N N . ASP A 1 325 ? 22.821 -3.462 -22.404 1.00 93.56 325 ASP A N 1
ATOM 2489 C CA . ASP A 1 325 ? 22.684 -2.159 -23.053 1.00 93.56 325 ASP A CA 1
ATOM 2490 C C . ASP A 1 325 ? 23.223 -2.203 -24.483 1.00 93.56 325 ASP A C 1
ATOM 2492 O O . ASP A 1 325 ? 24.334 -2.686 -24.725 1.00 93.56 325 ASP A O 1
ATOM 2496 N N . GLU A 1 326 ? 22.449 -1.686 -25.434 1.00 93.75 326 GLU A N 1
ATOM 2497 C CA . GLU A 1 326 ? 22.810 -1.747 -26.849 1.00 93.75 326 GLU A CA 1
ATOM 2498 C C . GLU A 1 326 ? 22.102 -0.686 -27.696 1.00 93.75 326 GLU A C 1
ATOM 2500 O O . GLU A 1 326 ? 21.059 -0.136 -27.332 1.00 93.75 326 GLU A O 1
ATOM 2505 N N . VAL A 1 327 ? 22.687 -0.418 -28.864 1.00 94.19 327 VAL A N 1
ATOM 2506 C CA . VAL A 1 327 ? 22.064 0.369 -29.928 1.00 94.19 327 VAL A CA 1
ATOM 2507 C C . VAL A 1 327 ? 21.743 -0.580 -31.075 1.00 94.19 327 VAL A C 1
ATOM 2509 O O . VAL A 1 327 ? 22.627 -1.274 -31.576 1.00 94.19 327 VAL A O 1
ATOM 2512 N N . ILE A 1 328 ? 20.476 -0.617 -31.472 1.00 93.19 328 ILE A N 1
ATOM 2513 C CA . ILE A 1 328 ? 19.956 -1.463 -32.541 1.00 93.19 328 ILE A CA 1
ATOM 2514 C C . ILE A 1 328 ? 19.534 -0.583 -33.702 1.00 93.19 328 ILE A C 1
ATOM 2516 O O . ILE A 1 328 ? 18.773 0.367 -33.527 1.00 93.19 328 ILE A O 1
ATOM 2520 N N . THR A 1 329 ? 19.989 -0.935 -34.899 1.00 93.25 329 THR A N 1
ATOM 2521 C CA . THR A 1 329 ? 19.632 -0.234 -36.127 1.00 93.25 329 THR A CA 1
ATOM 2522 C C . THR A 1 329 ? 18.631 -1.064 -36.919 1.00 93.25 329 THR A C 1
ATOM 2524 O O . THR A 1 329 ? 18.941 -2.165 -37.358 1.00 93.25 329 THR A O 1
ATOM 2527 N N . LEU A 1 330 ? 17.431 -0.525 -37.115 1.00 92.81 330 LEU A N 1
ATOM 2528 C CA . LEU A 1 330 ? 16.396 -1.111 -37.959 1.00 92.81 330 LEU A CA 1
ATOM 2529 C C . LEU A 1 330 ? 16.393 -0.412 -39.316 1.00 92.81 330 LEU A C 1
ATOM 2531 O O . LEU A 1 330 ? 16.171 0.800 -39.394 1.00 92.81 330 LEU A O 1
ATOM 2535 N N . VAL A 1 331 ? 16.604 -1.170 -40.387 1.00 92.31 331 VAL A N 1
ATOM 2536 C CA . VAL A 1 331 ? 16.604 -0.634 -41.751 1.00 92.31 331 VAL A CA 1
ATOM 2537 C C . VAL A 1 331 ? 15.184 -0.641 -42.302 1.00 92.31 331 VAL A C 1
ATOM 2539 O O . VAL A 1 331 ? 14.501 -1.666 -42.278 1.00 92.31 331 VAL A O 1
ATOM 2542 N N . TYR A 1 332 ? 14.741 0.504 -42.814 1.00 90.31 332 TYR A N 1
ATOM 2543 C CA . TYR A 1 332 ? 13.455 0.674 -43.480 1.00 90.31 332 TYR A CA 1
ATOM 2544 C C . TYR A 1 332 ? 13.652 1.095 -44.936 1.00 90.31 332 TYR A C 1
ATOM 2546 O O . TYR A 1 332 ? 14.548 1.875 -45.263 1.00 90.31 332 TYR A O 1
ATOM 2554 N N . GLU A 1 333 ? 12.747 0.652 -45.805 1.00 88.00 333 GLU A N 1
ATOM 2555 C CA . GLU A 1 333 ? 12.554 1.262 -47.119 1.00 88.00 333 GLU A CA 1
ATOM 2556 C C . GLU A 1 333 ? 11.488 2.355 -47.044 1.00 88.00 333 GLU A C 1
ATOM 2558 O O . GLU A 1 333 ? 10.478 2.234 -46.339 1.00 88.00 333 GLU A O 1
ATOM 2563 N N . THR A 1 334 ? 11.693 3.427 -47.806 1.00 81.44 334 THR A N 1
ATOM 2564 C CA . THR A 1 334 ? 10.632 4.389 -48.078 1.00 81.44 334 THR A CA 1
ATOM 2565 C C . THR A 1 334 ? 9.688 3.800 -49.111 1.00 81.44 334 THR A C 1
ATOM 2567 O O . THR A 1 334 ? 10.084 3.398 -50.204 1.00 81.44 334 THR A O 1
ATOM 2570 N N . VAL A 1 335 ? 8.407 3.771 -48.774 1.00 73.00 335 VAL A N 1
ATOM 2571 C CA . VAL A 1 335 ? 7.370 3.294 -49.677 1.00 73.00 335 VAL A CA 1
ATOM 2572 C C . VAL A 1 335 ? 6.639 4.501 -50.225 1.00 73.00 335 VAL A C 1
ATOM 2574 O O . VAL A 1 335 ? 5.954 5.207 -49.477 1.00 73.00 335 VAL A O 1
ATOM 2577 N N . ASP A 1 336 ? 6.708 4.687 -51.540 1.00 57.84 336 ASP A N 1
ATOM 2578 C CA . ASP A 1 336 ? 5.829 5.587 -52.293 1.00 57.84 336 ASP A CA 1
ATOM 2579 C C . ASP A 1 336 ? 4.390 5.029 -52.262 1.00 57.84 336 ASP A C 1
ATOM 2581 O O . ASP A 1 336 ? 3.860 4.489 -53.228 1.00 57.84 336 ASP A O 1
ATOM 2585 N N . THR A 1 337 ? 3.751 5.091 -51.094 1.00 47.12 337 THR A N 1
ATOM 2586 C CA . THR A 1 337 ? 2.357 4.659 -50.878 1.00 47.12 337 THR A CA 1
ATOM 2587 C C . THR A 1 337 ? 1.390 5.826 -50.774 1.00 47.12 337 THR A C 1
ATOM 2589 O O . THR A 1 337 ? 0.188 5.623 -50.589 1.00 47.12 337 THR A O 1
ATOM 2592 N N . PHE A 1 338 ? 1.871 7.055 -50.942 1.00 44.88 338 PHE A N 1
ATOM 2593 C CA . PHE A 1 338 ? 0.975 8.168 -51.204 1.00 44.88 338 PHE A CA 1
ATOM 2594 C C . PHE A 1 338 ? 0.588 8.132 -52.687 1.00 44.88 338 PHE A C 1
ATOM 2596 O O . PHE A 1 338 ? 1.476 8.061 -53.534 1.00 44.88 338 PHE A O 1
ATOM 2603 N N . PRO A 1 339 ? -0.709 8.196 -53.045 1.00 41.81 339 PRO A N 1
ATOM 2604 C CA . PRO A 1 339 ? -1.168 8.119 -54.437 1.00 41.81 339 PRO A CA 1
ATOM 2605 C C . PRO A 1 339 ? -0.744 9.322 -55.307 1.00 41.81 339 PRO A C 1
ATOM 2607 O O . PRO A 1 339 ? -1.309 9.542 -56.375 1.00 41.81 339 PRO A O 1
ATOM 2610 N N . VAL A 1 340 ? 0.215 10.139 -54.858 1.00 41.53 340 VAL A N 1
ATOM 2611 C CA . VAL A 1 340 ? 0.614 11.387 -55.503 1.00 41.53 340 VAL A CA 1
ATOM 2612 C C . VAL A 1 340 ? 2.116 11.604 -55.327 1.00 41.53 340 VAL A C 1
ATOM 2614 O O . VAL A 1 340 ? 2.606 11.711 -54.204 1.00 41.53 340 VAL A O 1
ATOM 2617 N N . LYS A 1 341 ? 2.838 11.727 -56.446 1.00 39.66 341 LYS A N 1
ATOM 2618 C CA . LYS A 1 341 ? 4.195 12.289 -56.467 1.00 39.66 341 LYS A CA 1
ATOM 2619 C C . LYS A 1 341 ? 4.128 13.753 -56.035 1.00 39.66 341 LYS A C 1
ATOM 2621 O O . LYS A 1 341 ? 3.292 14.498 -56.546 1.00 39.66 341 LYS A O 1
ATOM 2626 N N . ALA A 1 342 ? 5.017 14.181 -55.141 1.00 41.78 342 ALA A N 1
ATOM 2627 C CA . ALA A 1 342 ? 5.193 15.601 -54.859 1.00 41.78 342 ALA A CA 1
ATOM 2628 C C . ALA A 1 342 ? 5.536 16.337 -56.168 1.00 41.78 342 ALA A C 1
ATOM 2630 O O . ALA A 1 342 ? 6.491 15.971 -56.851 1.00 41.78 342 ALA A O 1
ATOM 2631 N N . THR A 1 343 ? 4.739 17.343 -56.532 1.00 44.81 343 THR A N 1
ATOM 2632 C CA . THR A 1 343 ? 5.015 18.222 -57.675 1.00 44.81 343 THR A CA 1
ATOM 2633 C C . THR A 1 343 ? 5.442 19.594 -57.165 1.00 44.81 343 THR A C 1
ATOM 2635 O O . THR A 1 343 ? 4.930 20.082 -56.154 1.00 44.81 343 THR A O 1
ATOM 2638 N N . THR A 1 344 ? 6.417 20.207 -57.827 1.00 40.25 344 THR A N 1
ATOM 2639 C CA . THR A 1 344 ? 6.972 21.505 -57.434 1.00 40.25 344 THR A CA 1
ATOM 2640 C C . THR A 1 344 ? 5.997 22.623 -57.803 1.00 40.25 344 THR A C 1
ATOM 2642 O O . THR A 1 344 ? 5.558 22.711 -58.948 1.00 40.25 344 THR A O 1
ATOM 2645 N N . ILE A 1 345 ? 5.680 23.516 -56.859 1.00 46.69 345 ILE A N 1
ATOM 2646 C CA . ILE A 1 345 ? 4.962 24.762 -57.163 1.00 46.69 345 ILE A CA 1
ATOM 2647 C C . ILE A 1 345 ? 5.938 25.695 -57.887 1.00 46.69 345 ILE A C 1
ATOM 2649 O O . ILE A 1 345 ? 6.865 26.222 -57.273 1.00 46.69 345 ILE A O 1
ATOM 2653 N N . VAL A 1 346 ? 5.719 25.916 -59.181 1.00 40.44 346 VAL A N 1
ATOM 2654 C CA . VAL A 1 346 ? 6.394 26.971 -59.949 1.00 40.44 346 VAL A CA 1
ATOM 2655 C C . VAL A 1 346 ? 5.412 28.138 -60.079 1.00 40.44 346 VAL A C 1
ATOM 2657 O O . VAL A 1 346 ? 4.259 27.947 -60.462 1.00 40.44 346 VAL A O 1
ATOM 2660 N N . ASP A 1 347 ? 5.836 29.340 -59.684 1.00 41.34 347 ASP A N 1
ATOM 2661 C CA . ASP A 1 347 ? 5.047 30.583 -59.762 1.00 41.34 347 ASP A CA 1
ATOM 2662 C C . ASP A 1 347 ? 3.675 30.548 -59.056 1.00 41.34 347 ASP A C 1
ATOM 2664 O O . ASP A 1 347 ? 2.681 31.101 -59.535 1.00 41.34 347 ASP A O 1
ATOM 2668 N N . GLY A 1 348 ? 3.599 29.891 -57.894 1.00 46.78 348 GLY A N 1
ATOM 2669 C CA . GLY A 1 348 ? 2.397 29.895 -57.051 1.00 46.78 348 GLY A CA 1
ATOM 2670 C C . GLY A 1 348 ? 1.215 29.094 -57.610 1.00 46.78 348 GLY A C 1
ATOM 2671 O O . GLY A 1 348 ? 0.093 29.253 -57.127 1.0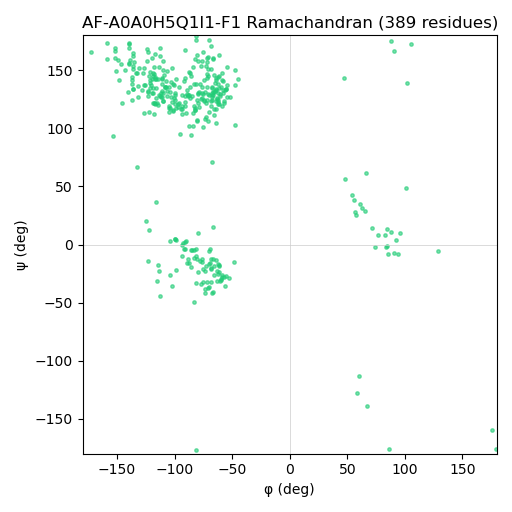0 46.78 348 GLY A O 1
ATOM 2672 N N . LYS A 1 349 ? 1.437 28.241 -58.618 1.00 52.34 349 LYS A N 1
ATOM 2673 C CA . LYS A 1 349 ? 0.406 27.376 -59.204 1.00 52.34 349 LYS A CA 1
ATOM 2674 C C . LYS A 1 349 ? 0.802 25.908 -59.090 1.00 52.34 349 LYS A C 1
ATOM 2676 O O . LYS A 1 349 ? 1.956 25.544 -59.294 1.00 52.34 349 LYS A O 1
ATOM 2681 N N . LEU A 1 350 ? -0.181 25.071 -58.763 1.00 58.06 350 LEU A N 1
ATOM 2682 C CA . LEU A 1 350 ? -0.050 23.618 -58.841 1.00 58.06 350 LEU A CA 1
ATOM 2683 C C . LEU A 1 350 ? 0.105 23.203 -60.309 1.00 58.06 350 LEU A C 1
ATOM 2685 O O . LEU A 1 350 ? -0.499 23.820 -61.193 1.00 58.06 350 LEU A O 1
ATOM 2689 N N . ALA A 1 351 ? 0.889 22.156 -60.569 1.00 56.72 351 ALA A N 1
ATOM 2690 C CA . ALA A 1 351 ? 1.029 21.613 -61.914 1.00 56.72 351 ALA A CA 1
ATOM 2691 C C . ALA A 1 351 ? -0.336 21.105 -62.440 1.00 56.72 351 ALA A C 1
ATOM 2693 O O . ALA A 1 351 ? -1.132 20.605 -61.635 1.00 56.72 351 ALA A O 1
ATOM 2694 N N . PRO A 1 352 ? -0.641 21.228 -63.748 1.00 55.06 352 PRO A N 1
ATOM 2695 C CA . PRO A 1 352 ? -1.960 20.909 -64.318 1.00 55.06 352 PRO A CA 1
ATOM 2696 C C . PRO A 1 352 ? -2.467 19.488 -64.035 1.00 55.06 352 PRO A C 1
ATOM 2698 O O . PRO A 1 352 ? -3.673 19.253 -64.017 1.00 55.06 352 PRO A O 1
ATOM 2701 N N . GLU A 1 353 ? -1.552 18.548 -63.827 1.00 51.38 353 GLU A N 1
ATOM 2702 C CA . GLU A 1 353 ? -1.806 17.137 -63.541 1.00 51.38 353 GLU A CA 1
ATOM 2703 C C . GLU A 1 353 ? -2.034 16.826 -62.054 1.00 51.38 353 GLU A C 1
ATOM 2705 O O . GLU A 1 353 ? -2.349 15.688 -61.703 1.00 51.38 353 GLU A O 1
ATOM 2710 N N . THR A 1 354 ? -1.891 17.816 -61.169 1.00 53.22 354 THR A N 1
ATOM 2711 C CA . THR A 1 354 ? -2.136 17.636 -59.733 1.00 53.22 354 THR A CA 1
ATOM 2712 C C . THR A 1 354 ? -3.604 17.282 -59.529 1.00 53.22 354 THR A C 1
ATOM 2714 O O . THR A 1 354 ? -4.466 18.027 -59.973 1.00 53.22 354 THR A O 1
ATOM 2717 N N . GLN A 1 355 ? -3.913 16.169 -58.859 1.00 49.94 355 GLN A N 1
ATOM 2718 C CA . GLN A 1 355 ? -5.298 15.795 -58.518 1.00 49.94 355 GLN A CA 1
ATOM 2719 C C . GLN A 1 355 ? -5.632 16.040 -57.041 1.00 49.94 355 GLN A C 1
ATOM 2721 O O . GLN A 1 355 ? -6.786 16.300 -56.693 1.00 49.94 355 GLN A O 1
ATOM 2726 N N . TYR A 1 356 ? -4.608 16.018 -56.186 1.00 52.00 356 TYR A N 1
ATOM 2727 C CA . TYR A 1 356 ? -4.711 16.203 -54.743 1.00 52.00 356 TYR A CA 1
ATOM 2728 C C . TYR A 1 356 ? -3.510 16.999 -54.234 1.00 52.00 356 TYR A C 1
ATOM 2730 O O . TYR A 1 356 ? -2.417 16.890 -54.791 1.00 52.00 356 TYR A O 1
ATOM 2738 N N . TYR A 1 357 ? -3.698 17.764 -53.162 1.00 52.69 357 TYR A N 1
ATOM 2739 C CA . TYR A 1 357 ? -2.610 18.455 -52.472 1.00 52.69 357 TYR A CA 1
ATOM 2740 C C . TYR A 1 357 ? -2.802 18.393 -50.953 1.00 52.69 357 TYR A C 1
ATOM 2742 O O . TYR A 1 357 ? -3.921 18.223 -50.459 1.00 52.69 357 TYR A O 1
ATOM 2750 N N . TYR A 1 358 ? -1.693 18.513 -50.223 1.00 50.81 358 TYR A N 1
ATOM 2751 C CA . TYR A 1 358 ? -1.687 18.591 -48.766 1.00 50.81 358 TYR A CA 1
ATOM 2752 C C . TYR A 1 358 ? -1.524 20.036 -48.312 1.00 50.81 358 TYR A C 1
ATOM 2754 O O . TYR A 1 358 ? -0.675 20.762 -48.831 1.00 50.81 358 TYR A O 1
ATOM 2762 N N . ILE A 1 359 ? -2.296 20.431 -47.302 1.00 50.50 359 ILE A N 1
ATOM 2763 C CA . ILE A 1 359 ? -2.012 21.627 -46.506 1.00 50.50 359 ILE A CA 1
ATOM 2764 C C . ILE A 1 359 ? -1.609 21.146 -45.113 1.00 50.50 359 ILE A C 1
ATOM 2766 O O . ILE A 1 359 ? -2.333 20.361 -44.498 1.00 50.50 359 ILE A O 1
ATOM 2770 N N . ASN A 1 360 ? -0.451 21.601 -44.634 1.00 41.34 360 ASN A N 1
ATOM 2771 C CA . ASN A 1 360 ? -0.101 21.498 -43.223 1.00 41.34 360 ASN A CA 1
ATOM 2772 C C . ASN A 1 360 ? -0.777 22.663 -42.493 1.00 41.34 360 ASN A C 1
ATOM 2774 O O . ASN A 1 360 ? -0.485 23.827 -42.778 1.00 41.34 360 ASN A O 1
ATOM 2778 N N . MET A 1 361 ? -1.704 22.342 -41.596 1.00 37.78 361 MET A N 1
ATOM 2779 C CA . MET A 1 361 ? -2.271 23.299 -40.654 1.00 37.78 361 MET A CA 1
ATOM 2780 C C . MET A 1 361 ? -2.015 22.764 -39.252 1.00 37.78 361 MET A C 1
ATOM 2782 O O . MET A 1 361 ? -2.539 21.715 -38.888 1.00 37.78 361 MET A O 1
ATOM 2786 N N . ASP A 1 362 ? -1.193 23.484 -38.491 1.00 34.94 362 ASP A N 1
ATOM 2787 C CA . ASP A 1 362 ? -0.933 23.216 -37.073 1.00 34.94 362 ASP A CA 1
ATOM 2788 C C . ASP A 1 362 ? -0.470 21.770 -36.786 1.00 34.94 362 ASP A C 1
ATOM 2790 O O . ASP A 1 362 ? -0.942 21.103 -35.871 1.00 34.94 362 ASP A O 1
ATOM 2794 N N . GLY A 1 363 ? 0.429 21.240 -37.629 1.00 35.41 363 GLY A N 1
ATOM 2795 C CA . GLY A 1 363 ? 1.001 19.897 -37.461 1.00 35.41 363 GLY A CA 1
ATOM 2796 C C . GLY A 1 363 ? 0.151 18.751 -38.022 1.00 35.41 363 GLY A C 1
ATOM 2797 O O . GLY A 1 363 ? 0.606 17.607 -38.031 1.00 35.41 363 GLY A O 1
ATOM 2798 N N . HIS A 1 364 ? -1.038 19.039 -38.560 1.00 36.06 364 HIS A N 1
ATOM 2799 C CA . HIS A 1 364 ? -1.911 18.050 -39.192 1.00 36.06 364 HIS A CA 1
ATOM 2800 C C . HIS A 1 364 ? -1.946 18.210 -40.719 1.00 36.06 364 HIS A C 1
ATOM 2802 O O . HIS A 1 364 ? -2.078 19.313 -41.251 1.00 36.06 364 HIS A O 1
ATOM 2808 N N . TYR A 1 365 ? -1.858 17.085 -41.436 1.00 46.09 365 TYR A N 1
ATOM 2809 C CA . TYR A 1 365 ? -1.946 17.040 -42.897 1.00 46.09 365 TYR A CA 1
ATOM 2810 C C . TYR A 1 365 ? -3.379 16.745 -43.343 1.00 46.09 365 TYR A C 1
ATOM 2812 O O . TYR A 1 365 ? -3.904 15.657 -43.095 1.00 46.09 365 TYR A O 1
ATOM 2820 N N . LEU A 1 366 ? -4.000 17.695 -44.044 1.00 41.09 366 LEU A N 1
ATOM 2821 C CA . LEU A 1 366 ? -5.313 17.515 -44.667 1.00 41.09 366 LEU A CA 1
ATOM 2822 C C . LEU A 1 366 ? -5.145 17.206 -46.158 1.00 41.09 366 LEU A C 1
ATOM 2824 O O . LEU A 1 366 ? -4.517 17.975 -46.884 1.00 41.09 366 LEU A O 1
ATOM 2828 N N . LEU A 1 367 ? -5.718 16.087 -46.612 1.00 49.84 367 LEU A N 1
ATOM 2829 C CA . LEU A 1 367 ? -5.818 15.743 -48.032 1.00 49.84 367 LEU A CA 1
ATOM 2830 C C . LEU A 1 367 ? -7.020 16.480 -48.631 1.00 49.84 367 LEU A C 1
ATOM 2832 O O . LEU A 1 367 ? -8.157 16.194 -48.250 1.00 49.84 367 LEU A O 1
ATOM 2836 N N . MET A 1 368 ? -6.791 17.391 -49.578 1.00 49.25 368 MET A N 1
ATOM 2837 C CA . MET A 1 368 ? -7.881 18.065 -50.290 1.00 49.25 368 MET A CA 1
ATOM 2838 C C . MET A 1 368 ? -7.906 17.674 -51.776 1.00 49.25 368 MET A C 1
ATOM 2840 O O . MET A 1 368 ? -6.874 17.770 -52.448 1.00 49.25 368 MET A O 1
ATOM 2844 N N . PRO A 1 369 ? -9.063 17.243 -52.317 1.00 51.56 369 PRO A N 1
ATOM 2845 C CA . PRO A 1 369 ? -9.257 17.146 -53.759 1.00 51.56 369 PRO A CA 1
ATOM 2846 C C . PRO A 1 369 ? -9.380 18.551 -54.361 1.00 51.56 369 PRO A C 1
ATOM 2848 O O . PRO A 1 369 ? -9.947 19.453 -53.738 1.00 51.56 369 PRO A O 1
ATOM 2851 N N . LEU A 1 370 ? -8.893 18.749 -55.588 1.00 52.25 370 LEU A N 1
ATOM 2852 C CA . LEU A 1 370 ? -9.158 19.999 -56.305 1.00 52.25 370 LEU A CA 1
ATOM 2853 C C . LEU A 1 370 ? -10.671 20.170 -56.525 1.00 52.25 370 LEU A C 1
ATOM 2855 O O . LEU A 1 370 ? -11.336 19.220 -56.951 1.00 52.25 370 LEU A O 1
ATOM 2859 N N . PRO A 1 371 ? -11.239 21.363 -56.270 1.00 47.62 371 PRO A N 1
ATOM 2860 C CA . PRO A 1 371 ? -12.656 21.596 -56.501 1.00 47.62 371 PRO A CA 1
ATOM 2861 C C . PRO A 1 371 ? -12.970 21.421 -57.990 1.00 47.62 371 PRO A C 1
ATOM 2863 O O . PRO A 1 371 ? -12.375 22.067 -58.855 1.00 47.62 371 PRO A O 1
ATOM 2866 N N . THR A 1 372 ? -13.924 20.546 -58.306 1.00 44.94 372 THR A N 1
ATOM 2867 C CA . THR A 1 372 ? -14.452 20.429 -59.665 1.00 44.94 372 THR A CA 1
ATOM 2868 C C . THR A 1 372 ? -15.159 21.730 -60.053 1.00 44.94 372 THR A C 1
ATOM 2870 O O . THR A 1 372 ? -15.803 22.385 -59.230 1.00 44.94 372 THR A O 1
ATOM 2873 N N . LYS A 1 373 ? -15.031 22.117 -61.331 1.00 42.56 373 LYS A N 1
ATOM 2874 C CA . LYS A 1 373 ? -15.488 23.394 -61.927 1.00 42.56 373 LYS A CA 1
ATOM 2875 C C . LYS A 1 373 ? -16.937 23.811 -61.601 1.00 42.56 373 LYS A C 1
ATOM 2877 O O . LYS A 1 373 ? -17.288 24.964 -61.820 1.00 42.56 373 LYS A O 1
ATOM 2882 N N . SER A 1 374 ? -17.773 22.911 -61.088 1.00 37.56 374 SER A N 1
ATOM 2883 C CA . SER A 1 374 ? -19.168 23.147 -60.706 1.00 37.56 374 SER A CA 1
ATOM 2884 C C . SER A 1 374 ? -19.370 23.815 -59.337 1.00 37.56 374 SER A C 1
ATOM 2886 O O . SER A 1 374 ? -20.477 24.266 -59.065 1.00 37.56 374 SER A O 1
ATOM 2888 N N . ALA A 1 375 ? -18.349 23.916 -58.477 1.00 39.28 375 ALA A N 1
ATOM 2889 C CA . ALA A 1 375 ? -18.494 24.509 -57.137 1.00 39.28 375 ALA A CA 1
ATOM 2890 C C . ALA A 1 375 ? -18.212 26.030 -57.064 1.00 39.28 375 ALA A C 1
ATOM 2892 O O . ALA A 1 375 ? -18.382 26.637 -56.011 1.00 39.28 375 ALA A O 1
ATOM 2893 N N . MET A 1 376 ? -17.797 26.675 -58.164 1.00 35.34 376 MET A N 1
ATOM 2894 C CA . MET A 1 376 ? -17.416 28.101 -58.169 1.00 35.34 376 MET A CA 1
ATOM 2895 C C . MET A 1 376 ? -18.586 29.097 -58.298 1.00 35.34 376 MET A C 1
ATOM 2897 O O . MET A 1 376 ? -18.358 30.300 -58.203 1.00 35.34 376 MET A O 1
ATOM 2901 N N . THR A 1 377 ? -19.834 28.653 -58.493 1.00 34.62 377 THR A N 1
ATOM 2902 C CA . THR A 1 377 ? -20.976 29.567 -58.725 1.00 34.62 377 THR A CA 1
ATOM 2903 C C . THR A 1 377 ? -21.762 29.966 -57.477 1.00 34.62 377 THR A C 1
ATOM 2905 O O . THR A 1 377 ? -22.693 30.758 -57.584 1.00 34.62 377 THR A O 1
ATOM 2908 N N .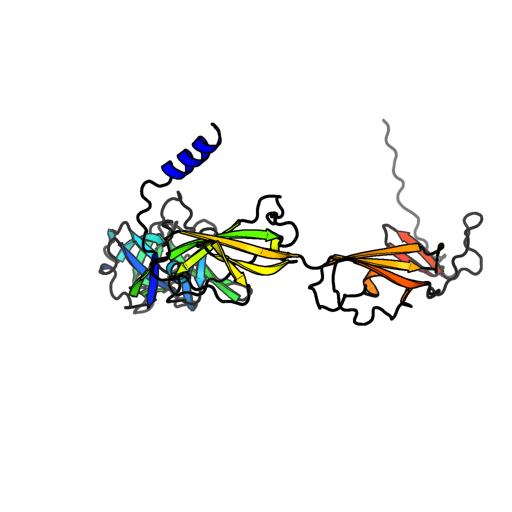 SER A 1 378 ? -21.395 29.490 -56.288 1.00 39.00 378 SER A N 1
ATOM 2909 C CA . SER A 1 378 ? -22.006 29.947 -55.034 1.00 39.00 378 SER A CA 1
ATOM 2910 C C . SER A 1 378 ? -20.939 30.270 -53.994 1.00 39.00 378 SER A C 1
ATOM 2912 O O . SER A 1 378 ? -20.812 29.588 -52.980 1.00 39.00 378 SER A O 1
ATOM 2914 N N . ALA A 1 379 ? -20.151 31.312 -54.249 1.00 34.72 379 ALA A N 1
ATOM 2915 C CA . ALA A 1 379 ? -19.367 31.943 -53.197 1.00 34.72 379 ALA A CA 1
ATOM 2916 C C . ALA A 1 379 ? -20.263 32.954 -52.453 1.00 34.72 379 ALA A C 1
ATOM 2918 O O . ALA A 1 379 ? -20.648 33.961 -53.052 1.00 34.72 379 ALA A O 1
ATOM 2919 N N . PRO A 1 380 ? -20.614 32.746 -51.170 1.00 33.91 380 PRO A N 1
ATOM 2920 C CA . PRO A 1 380 ? -20.995 33.863 -50.323 1.00 33.91 380 PRO A CA 1
ATOM 2921 C C . PRO A 1 380 ? -19.755 34.740 -50.078 1.00 33.91 380 PRO A C 1
ATOM 2923 O O . PRO A 1 380 ? -18.650 34.246 -49.859 1.00 33.91 380 PRO A O 1
ATOM 2926 N N . SER A 1 381 ? -19.964 36.052 -50.184 1.00 34.38 381 SER A N 1
ATOM 2927 C CA . SER A 1 381 ? -18.972 37.131 -50.080 1.00 34.38 381 SER A CA 1
ATOM 2928 C C . SER A 1 381 ? -17.985 36.968 -48.903 1.00 34.38 381 SER A C 1
ATOM 2930 O O . SER A 1 381 ? -18.406 36.558 -47.818 1.00 34.38 381 SER A O 1
ATOM 2932 N N . PRO A 1 382 ? -16.693 37.321 -49.056 1.00 38.81 382 PRO A N 1
ATOM 2933 C CA . PRO A 1 382 ? -15.709 37.151 -47.996 1.00 38.81 382 PRO A CA 1
ATOM 2934 C C . PRO A 1 382 ? -15.817 38.276 -46.954 1.00 38.81 382 PRO A C 1
ATOM 2936 O O . PRO A 1 382 ? -15.651 39.438 -47.298 1.00 38.81 382 PRO A O 1
ATOM 2939 N N . TRP A 1 383 ? -16.060 37.878 -45.699 1.00 32.84 383 TRP A N 1
ATOM 2940 C CA . TRP A 1 383 ? -15.674 38.487 -44.409 1.00 32.84 383 TRP A CA 1
ATOM 2941 C C . TRP A 1 383 ? -15.881 40.006 -44.150 1.00 32.84 383 TRP A C 1
ATOM 2943 O O . TRP A 1 383 ? -15.660 40.860 -45.007 1.00 32.84 383 TRP A O 1
ATOM 2953 N N . PRO A 1 384 ? -16.251 40.400 -42.912 1.00 37.09 384 PRO A N 1
ATOM 2954 C CA . PRO A 1 384 ? -16.490 41.799 -42.568 1.00 37.09 384 PRO A CA 1
ATOM 2955 C C . PRO A 1 384 ? -15.177 42.597 -42.504 1.00 37.09 384 PRO A C 1
ATOM 2957 O O . PRO A 1 384 ? -14.186 42.164 -41.914 1.00 37.09 384 PRO A O 1
ATOM 2960 N N . ARG A 1 385 ? -15.184 43.803 -43.089 1.00 38.00 385 ARG A N 1
ATOM 2961 C CA . ARG A 1 385 ? -14.094 44.784 -42.986 1.00 38.00 385 ARG A CA 1
ATOM 2962 C C . ARG A 1 385 ? -13.853 45.140 -41.514 1.00 38.00 385 ARG A C 1
ATOM 2964 O O . ARG A 1 385 ? -14.736 45.704 -40.871 1.00 38.00 385 ARG A O 1
ATOM 2971 N N . ARG A 1 386 ? -12.646 44.881 -40.998 1.00 33.62 386 ARG A N 1
ATOM 2972 C CA . ARG A 1 386 ? -12.155 45.515 -39.764 1.00 33.62 386 ARG A CA 1
ATOM 2973 C C . ARG A 1 386 ? -11.992 47.016 -40.017 1.00 33.62 386 ARG A C 1
ATOM 2975 O O . ARG A 1 386 ? -11.194 47.415 -40.861 1.00 33.62 386 ARG A O 1
ATOM 2982 N N . ALA A 1 387 ? -12.756 47.828 -39.293 1.00 37.22 387 ALA A N 1
ATOM 2983 C CA . ALA A 1 387 ? -12.518 49.259 -39.173 1.00 37.22 387 ALA A CA 1
ATOM 2984 C C . ALA A 1 387 ? -11.211 49.487 -38.399 1.00 37.22 387 ALA A C 1
ATOM 2986 O O . ALA A 1 387 ? -11.003 48.901 -37.337 1.00 37.22 387 ALA A O 1
ATOM 2987 N N . GLY A 1 388 ? -10.324 50.306 -38.963 1.00 33.12 388 GLY A N 1
ATOM 2988 C CA . GLY A 1 388 ? -9.144 50.804 -38.272 1.00 33.12 388 GLY A CA 1
ATOM 2989 C C . GLY A 1 388 ? -9.527 51.884 -37.266 1.00 33.12 388 GLY A C 1
ATOM 2990 O O . GLY A 1 388 ? -10.390 52.717 -37.537 1.00 33.12 388 GLY A O 1
ATOM 2991 N N . THR A 1 389 ? -8.858 51.876 -36.121 1.00 35.38 389 THR A N 1
ATOM 2992 C CA . THR A 1 389 ? -8.864 52.972 -35.153 1.00 35.38 389 THR A CA 1
ATOM 2993 C C . THR A 1 389 ? -7.462 53.551 -35.051 1.00 35.38 389 THR A C 1
ATOM 2995 O O . THR A 1 389 ? -6.535 52.842 -34.661 1.00 35.38 389 THR A O 1
ATOM 2998 N N . SER A 1 390 ? -7.335 54.846 -35.337 1.00 34.09 390 SER A N 1
ATOM 2999 C CA . SER A 1 390 ? -6.435 55.738 -34.603 1.00 34.09 390 SER A CA 1
ATOM 3000 C C . SER A 1 390 ? -6.954 57.179 -34.690 1.00 34.09 390 SER A C 1
ATOM 3002 O O . SER A 1 390 ? -6.685 57.870 -35.674 1.00 34.09 390 SER A O 1
ATOM 3004 N N . ALA A 1 391 ? -7.743 57.561 -33.684 1.00 34.62 391 ALA A N 1
ATOM 3005 C CA . ALA A 1 391 ? -7.916 58.879 -33.056 1.00 34.62 391 ALA A CA 1
ATOM 3006 C C . ALA A 1 391 ? -9.211 58.840 -32.237 1.00 34.62 391 ALA A C 1
ATOM 3008 O O . ALA A 1 391 ? -10.272 58.578 -32.850 1.00 34.62 391 ALA A O 1
#

Mean predicted aligned error: 16.36 Å

Solvent-accessible surface area (backbone atoms only — not comparable to full-atom values): 22586 Å² total; per-residue (Å²): 126,78,69,62,57,56,57,55,52,57,58,62,65,68,68,72,75,78,69,84,70,61,44,59,21,28,63,41,60,67,45,71,67,85,55,59,85,75,65,41,72,67,37,54,34,35,46,33,32,64,56,74,66,29,26,49,25,60,42,83,92,38,30,50,29,30,38,78,86,61,61,73,39,77,76,16,18,35,36,40,30,32,32,30,80,60,43,84,48,98,72,31,30,31,30,29,44,27,39,72,91,66,20,33,33,31,42,60,46,98,86,25,40,50,38,24,49,82,90,56,71,64,19,43,34,35,41,32,78,26,78,49,93,94,30,31,25,43,31,30,79,88,59,32,15,48,28,55,43,81,42,96,88,70,62,44,36,42,31,46,32,87,56,77,32,63,34,16,20,26,44,44,23,42,49,37,70,40,80,36,65,58,30,42,33,40,37,42,36,25,31,60,86,79,71,41,69,37,49,40,96,90,67,46,74,40,68,47,77,52,75,43,49,54,71,35,69,66,75,83,86,85,55,82,74,44,73,60,44,44,76,53,30,34,28,45,70,87,69,52,81,43,53,54,88,58,85,49,59,42,52,84,81,57,61,62,61,40,48,30,42,37,28,23,42,71,35,26,47,36,38,41,36,34,25,36,66,65,78,93,69,44,41,76,81,48,74,49,78,46,74,46,57,75,70,39,65,58,84,71,85,47,66,81,77,74,41,87,49,62,45,81,66,63,62,89,59,70,79,31,60,38,84,54,69,45,78,45,79,41,38,30,44,80,43,92,74,62,100,62,80,92,74,75,68,60,92,90,39,78,55,93,84,62,64,63,51,75,48,79,56,96,91,42,79,46,84,41,71,68,82,60,89,83,68,75,85,72,74,80,80,83,77,84,83,80,80,86,84,92,132

Foldseek 3Di:
DVVVVVVVVVVVVVPPDPPQQQQKFFAWLAAWDPAQVVQDQFQKKWKAQPLPGFTWFQDPPQWIFGHDQDGDFSRNQRRIWTWHPWDDDPFWIKTWTARSVRFTWAAQDPVQTIGRDPPDDHWMWTWGQAPDPQWIWIATPVQWTWFWDADPPDGIGTGTDNDTDNRRTMIMTRTDIDRFQKAKEKEFEAAQVVRHFQADPVGHGDIDIDIGTAQDFDDDDDDPSCVQWDFAWKQWQVRDIDGPVDTDGHHPPHDSYIYMYTYIYGFAKEKEFEWEDDDPPTDGPDIDIDGDHQQAQDDDDDCVRVDPQKDWPDPVSPRPGDHHYYYHYTYIYGHPPPPDDDDDDDPNDDDPPDQWDWDDDPNDTDIDGDDDPVPPPDDDDDDDDDDDDDD

Secondary structure (DSSP, 8-state):
--SHHHHHHHHHHH-S-----PEEEEEEEEEE---GGG--TT-EEEEEETTTTEEEEEETTTEEEEE----SSGGGGGG-EEEEEEEE-SSEEEEEEEETTSPBPPPP-TTS--B--TTPPPP-EEEEE-SSTT-EEEEETTSPEEEEEE-TTS-EEEEEESS-SGGG-EEEEEEEEEEEPEEEEEEEEEETTT-PBPB-TTS-B-EEEEEEETTSBP-----GGGTTEEEEEEE-TTS-EEETTSPPB--TT--SEEEEEEEEEEPPEEEEEEEESSGGG-EEEEEEEEE--TTSBP-PPPHHHH-SSEEE---TTTTPBP-SSEEEEEEEEEP--SSS-----BTTB--TT--EEEEEETTEEEEEEPPPGGGTT------PPPPP---